Protein 5LXE (pdb70)

Solvent-accessible surface area: 24232 Å² total; per-residue (Å²): 88,112,89,69,18,0,0,8,0,1,2,10,7,2,14,9,79,79,0,1,56,9,0,27,49,0,24,71,37,44,3,45,0,0,1,0,9,8,54,2,25,17,63,16,98,77,50,3,46,7,1,8,0,16,5,2,0,1,0,0,2,26,96,18,93,120,0,32,0,0,0,5,38,1,16,0,4,38,13,26,35,4,0,12,5,0,4,2,0,0,2,2,2,35,6,4,99,85,24,8,0,0,0,0,6,24,13,131,24,119,18,2,70,3,4,20,50,81,68,168,59,14,144,88,167,62,39,8,28,41,0,85,24,0,2,43,1,0,53,80,0,9,111,34,77,102,14,110,22,132,31,133,76,22,68,1,58,24,0,0,9,50,14,28,38,180,64,7,8,53,0,9,1,31,5,64,25,52,72,8,0,76,13,0,0,97,38,0,52,0,0,5,7,39,2,20,116,46,67,106,29,1,52,110,93,1,34,64,6,0,44,83,1,1,124,147,40,140,72,86,50,50,113,0,8,15,0,0,16,0,23,0,2,6,4,58,52,74,102,70,1,58,88,40,0,76,33,8,0,38,99,23,109,127,79,110,106,21,143,35,0,63,83,26,82,34,128,59,2,6,160,143,14,17,49,7,42,66,22,86,105,0,10,57,78,0,113,50,15,31,108,18,31,2,7,0,0,0,0,12,3,2,8,122,84,3,109,78,9,1,77,8,4,74,147,16,0,6,59,92,6,159,67,88,91,108,93,37,4,0,0,12,0,12,2,12,12,2,15,8,78,79,0,0,54,8,0,27,43,0,31,70,38,28,2,43,0,0,2,0,20,9,33,2,3,1,70,143,176,82,27,12,50,6,1,8,0,14,6,2,0,1,0,0,1,25,95,18,93,113,0,36,0,0,0,6,42,1,11,0,4,38,15,29,33,5,0,11,4,0,3,2,0,0,2,2,2,34,6,4,99,87,24,8,0,0,0,0,6,25,23,102,21,112,8,3,61,4,4,19,48,81,68,165,60,14,146,84,172,58,46,15,22,44,0,91,25,0,2,47,1,0,53,80,0,11,126,36,65,159,6,93,29,124,36,136,81,24,85,0,52,25,0,6,14,79,11,28,36,186,56,10,7,54,0,9,1,25,10,62,24,40,69,12,0,75,11,0,0,90,39,0,52,0,0,5,4,55,8,14,95,40,67,129,26,0,53,108,102,0,22,59,4,1,44,96,1,1,133,171,42,143,67,79,53,50,112,0,3,20,0,0,15,0,50,0,2,7,3,59,61,88,142,83,3,88,101,39,10,174,69,45,124,112,178,143,53,15,62,9,40,64,21,85,106,0,10,56,74,0,106,46,17,27,104,21,38,1,10,0,0,0,0,27,3,2,7,123,80,3,109,72,9,1,73,4,4,73,147,15,0,8,73,92,6,149,67,86

Organism: Rhodococcus jostii (strain RHA1) (NCBI:txid101510)

Sequence (628 aa):
MVIKFGYKASAEQFGPRELVELGVLAEAHGMDSATVVSSDHFQPWRHEGGHAPFSLAWMTAVGERTSRLQLGTSVMMTPTFRYNPAVVAQAFATMGCLYPGRIMLGVGTGEALNEIATGFAGEWPEFKERFARLREAVALLMMRELWLGDRVDFEGNYYKTVGASIYDVPEGGIPVYIAAGGPVVARYAGRSGDGFICTSGKGMELYTEKLMPAVAEGAEKADRDVAEIDKMIEIKISYDTDPELALENTRFWAPLSLPIEMERAADALPIEQVAKRWIVASDPDEAVAQIRPYLDAGLNHLVFHAPGHDQKRFLELFQRDLAPRLRGLMVIKFGYKASAEQFGPRELVELGVLAEAHGMDSATVSSDHFQPWRHEGGHAPFSLAWMTAVGERTSRLQLGTSVMMTPTFRYNPAVVAQAFATMGCLYPGRIMLGVGTGEALNEIATGFAGEWPEFKERFARLREAVALMRELWLGDRVDFEGNYYKTVGASIYDVPEGGIPVYIAAGGPVVARYAGRSGDGFICTTSGKGMELYTEKLMPAVAEGAEKADRDVAEIDKMIEIKISYDTDPELALENTRFWAAKRWIVASDPDEAVAQIRPYLDAGLNHLVFHAPGHDQKRFLELFQRDLAPRLRGL

CATH classification: 3.20.20.30

Secondary structure (DSSP, 8-state):
---EEEEEE-TTTS-HHHHHHHHHHHHHTT-SEEEE---SS-S-STT-----HHHHHHHHHHH-SS-EEEES-B--SSSS-HHHHHHHHHHHHHHSTT-EEEEE----HHHHHHTT--SPPPPHHHHHHHHHHHHHHHHHHHH-SSEEEE-SS-EEEEE---S--TT---EEEE-SSHHHHHHHHHH-SEEEEESSS-THIIIIIIHHHHHHHHHHTT--GGGSEEEEEEEEEE-SSHHHHHHTTGGGGGGG--HHHHHHHHHS-HHHHTTTSEEESSHHHHHHHHHHHHHTT--EEEEE--SS-HHHHHHHIIIIIHHHHHT-/---EEEEEE-TTTS-HHHHHHHHHHHHHTT-SEEEE-------GGGTS----HHHHHHHHHHH-SS-EEEES-B--SSSS-HHHHHHHHHHHHHHSTT-EEEEE-S--HHHHHHTT--SSPPPHHHHHHHHHHHHHHHHHHHH-SSB--B-SS-B-SSB---SS-TT---EEEE-SSHHHHHHHHHH-SEEEEES-S-HHIIIIIIHHHHHHHHHHTT--GGGSEEEEEEEEEE-SSHHHHHHHGGGG---S-EEESSHHHHHHHHHHHHHTT--EEEEE---S-HHHHHHHIIIIIHHHHHT-

Radius of gyration: 25.62 Å; Cα contacts (8 Å, |Δi|>4): 1436; chains: 2; bounding box: 74×64×51 Å

B-factor: mean 25.65, std 11.24, range [12.72, 93.86]

Foldseek 3Di:
DAFFEAAEQEQQADEQVVSLVLLLLRVVLPHQAYEYEAFDDFNDDVRTGHPHRLVSQQSNLVNDQGYAYEYPAAACFAPHALQVVLQSQQQSCLSHPPRYAHEHELDDDPRRVVVPDDDDDDDPVVSVVSRVLSVVVSQCQQPHAQDFDDDPGHTDGGDHHPSGDPPGHFYEYEDQWLVVLLVCLQPHQEYEYEAQDDLCSLQPTRVVSSVNSVVVNVHDSVRYAYEYAAQEQEDLPQVSLQVQLLVQQLVQDVVVSVVVSNPDDSCSSCNSYHRDNAQVSSLVVVVSCVVSPRRYYHYYHRHPPSSNVSNCCSPRHVVVNVVD/DAFFEAAEQEQLADEQVVSLVLLLLRVVLPHQEYEYAQFDDRDVLLHRGHPGRLVSQQSNLVNDQGYAYEYLADACQAPHALQVVLQSQQQSCLSHPPRYAHEHELDDPVRRVVNPGDDDDDDPVVSLVRRVLSVVVSQCQQAHFLDARDDPGHGDGRDHDPRGPHNGHFYEYEDQWLVVLLVCLQPGQEYEYEDLDPLCSLQPTRVVSSVNSVVVNVHDSVSYQYEYEAAEQEALPLVNLVVLCVSVCVGRYHRDNAQVVVLVVVVSCVVSPRRYYYYYYRHPPSSVVSVCCSPRHVVVNVVD

Nearest PDB structures (foldseek):
  5lxe-assembly1_B  TM=1.003E+00  e=2.056E-67  Rhodococcus jostii RHA1
  5lxe-assembly1_A  TM=9.934E-01  e=8.199E-60  Rhodococcus jostii RHA1
  3c8n-assembly1_B  TM=9.787E-01  e=1.779E-50  Mycobacterium tuberculosis H37Rv
  3c8n-assembly2_C  TM=9.819E-01  e=6.743E-50  Mycobacterium tuberculosis H37Rv
  3c8n-assembly1_A  TM=9.737E-01  e=7.164E-50  Mycobacterium tuberculosis H37Rv

Structure (mmCIF, N/CA/C/O backbone):
data_5LXE
#
_entry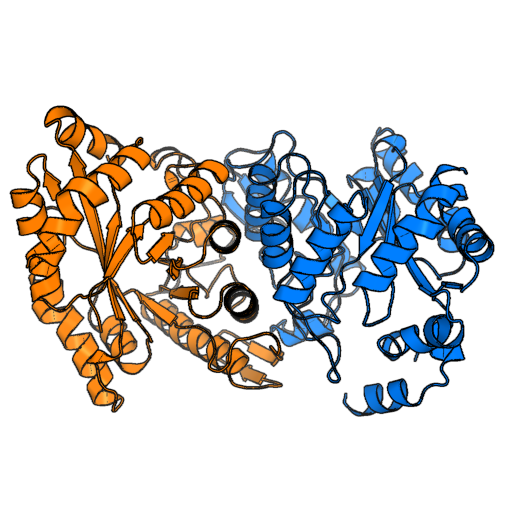.id   5LXE
#
_cell.length_a   81.540
_cell.length_b   88.120
_cell.length_c   88.780
_cell.angle_alpha   90.00
_cell.angle_beta   90.00
_cell.angle_gamma   90.00
#
_symmetry.space_group_name_H-M   'P 21 21 21'
#
loop_
_entity.id
_entity.type
_entity.pdbx_description
1 polymer 'F420-dependent glucose-6-phosphate dehydrogenase 1'
2 non-polymer GLYCEROL
3 non-polymer 'SULFATE ION'
4 water water
#
loop_
_atom_site.group_PDB
_atom_site.id
_atom_site.type_symbol
_atom_site.label_atom_id
_atom_site.label_alt_id
_atom_site.label_comp_id
_atom_site.label_asym_id
_atom_site.label_entity_id
_atom_site.label_seq_id
_atom_site.pdbx_PDB_ins_code
_atom_site.Cartn_x
_atom_site.Cartn_y
_atom_site.Cartn_z
_atom_site.occupancy
_atom_site.B_iso_or_equiv
_atom_site.auth_seq_id
_atom_site.auth_comp_id
_atom_site.auth_asym_id
_atom_site.auth_atom_id
_atom_site.pdbx_PDB_model_num
ATOM 1 N N . MET A 1 1 ? 7.884 -9.830 22.111 1.00 28.35 1 MET A N 1
ATOM 2 C CA . MET A 1 1 ? 6.812 -9.888 23.136 1.00 29.72 1 MET A CA 1
ATOM 3 C C . MET A 1 1 ? 7.222 -10.820 24.304 1.00 29.22 1 MET A C 1
ATOM 4 O O . MET A 1 1 ? 7.946 -11.742 24.078 1.00 29.69 1 MET A O 1
ATOM 9 N N . VAL A 1 2 ? 6.799 -10.481 25.513 1.00 29.07 2 VAL A N 1
ATOM 10 C CA . VAL A 1 2 ? 7.085 -11.186 26.805 1.00 29.39 2 VAL A CA 1
ATOM 11 C C . VAL A 1 2 ? 6.652 -12.670 26.738 1.00 24.87 2 VAL A C 1
ATOM 12 O O . VAL A 1 2 ? 5.652 -12.956 26.121 1.00 22.64 2 VAL A O 1
ATOM 16 N N . ILE A 1 3 ? 7.349 -13.550 27.417 1.00 22.62 3 ILE A N 1
ATOM 17 C CA . ILE A 1 3 ? 6.964 -14.996 27.439 1.00 22.75 3 ILE A CA 1
ATOM 18 C C . ILE A 1 3 ? 5.692 -15.193 28.221 1.00 21.84 3 ILE A C 1
ATOM 19 O O . ILE A 1 3 ? 5.560 -14.738 29.317 1.00 26.14 3 ILE A O 1
ATOM 24 N N . LYS A 1 4 ? 4.770 -16.008 27.688 1.00 19.06 4 LYS A N 1
ATOM 25 C CA . LYS A 1 4 ? 3.525 -16.327 28.365 1.00 19.43 4 LYS A CA 1
ATOM 26 C C . LYS A 1 4 ? 3.223 -17.794 28.166 1.00 18.33 4 LYS A C 1
ATOM 27 O O . LYS A 1 4 ? 3.593 -18.347 27.117 1.00 20.03 4 LYS A O 1
ATOM 33 N N . PHE A 1 5 ? 2.584 -18.407 29.187 1.00 19.03 5 PHE A N 1
ATOM 34 C CA . PHE A 1 5 ? 2.179 -19.800 29.110 1.00 18.76 5 PHE A CA 1
ATOM 35 C C . PHE A 1 5 ? 0.690 -19.870 29.270 1.00 19.30 5 PHE A C 1
ATOM 36 O O . PHE A 1 5 ? 0.175 -19.318 30.245 1.00 23.57 5 PHE A O 1
ATOM 44 N N . GLY A 1 6 ? -0.005 -20.460 28.300 1.00 18.07 6 GLY A N 1
ATOM 45 C CA . GLY A 1 6 ? -1.401 -20.627 28.381 1.00 17.89 6 GLY A CA 1
ATOM 46 C C . GLY A 1 6 ? -1.898 -22.000 28.042 1.00 19.17 6 GLY A C 1
ATOM 47 O O . GLY A 1 6 ? -1.108 -22.957 27.893 1.00 18.10 6 GLY A O 1
ATOM 48 N N . TYR A 1 7 ? -3.199 -22.086 27.875 1.00 18.05 7 TYR A N 1
ATOM 49 C CA . TYR A 1 7 ? -3.942 -23.373 27.863 1.00 16.42 7 TYR A CA 1
ATOM 50 C C . TYR A 1 7 ? -4.834 -23.471 26.642 1.00 18.00 7 TYR A C 1
ATOM 51 O O . TYR A 1 7 ? -5.586 -22.503 26.386 1.00 18.84 7 TYR A O 1
ATOM 60 N N . LYS A 1 8 ? -4.790 -24.534 25.886 1.00 16.19 8 LYS A N 1
ATOM 61 C CA . LYS A 1 8 ? -5.749 -24.727 24.749 1.00 16.59 8 LYS A CA 1
ATOM 62 C C . LYS A 1 8 ? -6.930 -25.542 25.311 1.00 17.89 8 LYS A C 1
ATOM 63 O O . LYS A 1 8 ? -6.769 -26.723 25.788 1.00 20.32 8 LYS A O 1
ATOM 69 N N . ALA A 1 9 ? -8.091 -24.934 25.336 1.00 16.58 9 ALA A N 1
ATOM 70 C CA . ALA A 1 9 ? -9.269 -25.669 25.768 1.00 17.76 9 ALA A CA 1
ATOM 71 C C . ALA A 1 9 ? -9.788 -26.393 24.556 1.00 18.37 9 ALA A C 1
ATOM 72 O O . ALA A 1 9 ? -9.903 -25.805 23.471 1.00 20.59 9 ALA A O 1
ATOM 74 N N . SER A 1 10 ? -10.078 -27.686 24.733 1.00 19.14 10 SER A N 1
ATOM 75 C CA . SER A 1 10 ? -10.484 -28.517 23.616 1.00 19.41 10 SER A CA 1
ATOM 76 C C . SER A 1 10 ? -12.010 -28.593 23.451 1.00 16.27 10 SER A C 1
ATOM 77 O O . SER A 1 10 ? -12.687 -29.499 23.972 1.00 16.48 10 SER A O 1
ATOM 80 N N . ALA A 1 11 ? -12.543 -27.699 22.655 1.00 16.43 11 ALA A N 1
ATOM 81 C CA . ALA A 1 11 ? -13.921 -27.746 22.214 1.00 15.98 11 ALA A CA 1
ATOM 82 C C . ALA A 1 11 ? -14.271 -29.027 21.515 1.00 17.34 11 ALA A C 1
ATOM 83 O O . ALA A 1 11 ? -15.433 -29.444 21.452 1.00 17.66 11 ALA A O 1
ATOM 85 N N . GLU A 1 12 ? -13.253 -29.655 20.942 1.00 17.14 12 GLU A N 1
ATOM 86 C CA . GLU A 1 12 ? -13.418 -30.948 20.271 1.00 18.20 12 GLU A CA 1
ATOM 87 C C . GLU A 1 12 ? -13.818 -32.054 21.190 1.00 18.21 12 GLU A C 1
ATOM 88 O O . GLU A 1 12 ? -14.409 -33.039 20.733 1.00 17.46 12 GLU A O 1
ATOM 94 N N . GLN A 1 13 ? -13.458 -31.949 22.462 1.00 16.89 13 GLN A N 1
ATOM 95 C CA . GLN A 1 13 ? -13.484 -32.994 23.398 1.00 18.07 13 GLN A CA 1
ATOM 96 C C . GLN A 1 13 ? -14.368 -32.886 24.585 1.00 16.74 13 GLN A C 1
ATOM 97 O O . GLN A 1 13 ? -14.586 -33.854 25.326 1.00 18.05 13 GLN A O 1
ATOM 103 N N . PHE A 1 14 ? -14.878 -31.671 24.866 1.00 15.98 14 PHE A N 1
ATOM 104 C CA . PHE A 1 14 ? -15.685 -31.413 26.103 1.00 16.54 14 PHE A CA 1
ATOM 105 C C . PHE A 1 14 ? -16.895 -30.617 25.752 1.00 16.66 14 PHE A C 1
ATOM 106 O O . PHE A 1 14 ? -16.836 -29.781 24.862 1.00 17.75 14 PHE A O 1
ATOM 114 N N . GLY A 1 15 ? -17.981 -30.872 26.451 1.00 17.57 15 GLY A N 1
ATOM 115 C CA . GLY A 1 15 ? -19.216 -30.119 26.325 1.00 16.61 15 GLY A CA 1
ATOM 116 C C . GLY A 1 15 ? -19.099 -28.765 26.992 1.00 18.78 15 GLY A C 1
ATOM 117 O O . GLY A 1 15 ? -18.078 -28.438 27.620 1.00 16.75 15 GLY A O 1
ATOM 118 N N . PRO A 1 16 ? -20.146 -27.929 26.810 1.00 17.55 16 PRO A N 1
ATOM 119 C CA . PRO A 1 16 ? -19.984 -26.530 27.113 1.00 16.79 16 PRO A CA 1
ATOM 120 C C . PRO A 1 16 ? -19.607 -26.228 28.567 1.00 15.94 16 PRO A C 1
ATOM 121 O O . PRO A 1 16 ? -18.645 -25.471 28.821 1.00 15.05 16 PRO A O 1
ATOM 125 N N . ARG A 1 17 ? -20.320 -26.787 29.543 1.00 15.41 17 ARG A N 1
ATOM 126 C CA . ARG A 1 17 ? -20.054 -26.441 30.952 1.00 16.95 17 ARG A CA 1
ATOM 127 C C . ARG A 1 17 ? -18.667 -26.920 31.377 1.00 15.59 17 ARG A C 1
ATOM 128 O O . ARG A 1 17 ? -17.907 -26.167 32.003 1.00 16.22 17 ARG A O 1
ATOM 136 N N . GLU A 1 18 ? -18.315 -28.140 31.008 1.00 16.18 18 GLU A N 1
ATOM 137 C CA . GLU A 1 18 ? -16.993 -28.622 31.381 1.00 17.09 18 GLU A CA 1
ATOM 138 C C . GLU A 1 18 ? -15.896 -27.746 30.757 1.00 16.32 18 GLU A C 1
ATOM 139 O O . GLU A 1 18 ? -14.926 -27.407 31.413 1.00 16.90 18 GLU A O 1
ATOM 145 N N . LEU A 1 19 ? -16.102 -27.343 29.493 1.00 15.94 19 LEU A N 1
ATOM 146 C CA . LEU A 1 19 ? -15.079 -26.546 28.793 1.00 15.79 19 LEU A CA 1
ATOM 147 C C . LEU A 1 19 ? -14.889 -25.204 29.509 1.00 15.00 19 LEU A C 1
ATOM 148 O O . LEU A 1 19 ? -13.779 -24.684 29.653 1.00 14.96 19 LEU A O 1
ATOM 153 N N . VAL A 1 20 ? -16.009 -24.558 29.884 1.00 14.62 20 VAL A N 1
ATOM 154 C CA . VAL A 1 20 ? -15.932 -23.354 30.626 1.00 15.78 20 VAL A CA 1
ATOM 155 C C . VAL A 1 20 ? -15.210 -23.553 31.967 1.00 15.99 20 VAL A C 1
ATOM 156 O O . VAL A 1 20 ? -14.344 -22.746 32.337 1.00 15.43 20 VAL A O 1
ATOM 160 N N . GLU A 1 21 ? -15.608 -24.598 32.695 1.00 15.42 21 GLU A N 1
ATOM 161 C CA . GLU A 1 21 ? -14.900 -24.824 33.975 1.00 16.25 21 GLU A CA 1
ATOM 162 C C . GLU A 1 21 ? -13.413 -25.098 33.819 1.00 16.66 21 GLU A C 1
ATOM 163 O O . GLU A 1 21 ? -12.635 -24.665 34.658 1.00 17.15 21 GLU A O 1
ATOM 169 N N . LEU A 1 22 ? -13.002 -25.701 32.731 1.00 16.25 22 LEU A N 1
ATOM 170 C CA . LEU A 1 22 ? -11.565 -25.858 32.454 1.00 17.04 22 LEU A CA 1
ATOM 171 C C . LEU A 1 22 ? -10.858 -24.545 32.183 1.00 17.19 22 LEU A C 1
ATOM 172 O O . LEU A 1 22 ? -9.731 -24.321 32.635 1.00 17.11 22 LEU A O 1
ATOM 177 N N . GLY A 1 23 ? -11.534 -23.622 31.455 1.00 15.37 23 GLY A N 1
ATOM 178 C CA . GLY A 1 23 ? -10.988 -22.297 31.269 1.00 17.25 23 GLY A CA 1
ATOM 179 C C . GLY A 1 23 ? -10.748 -21.573 32.566 1.00 16.66 23 GLY A C 1
ATOM 180 O O . GLY A 1 23 ? -9.734 -20.958 32.836 1.00 17.46 23 GLY A O 1
ATOM 181 N N . VAL A 1 24 ? -11.713 -21.664 33.455 1.00 16.05 24 VAL A N 1
ATOM 182 C CA . VAL A 1 24 ? -11.608 -21.028 34.760 1.00 17.71 24 VAL A CA 1
ATOM 183 C C . VAL A 1 24 ? -10.470 -21.672 35.587 1.00 18.24 24 VAL A C 1
ATOM 184 O O . VAL A 1 24 ? -9.685 -20.967 36.245 1.00 18.39 24 VAL A O 1
ATOM 188 N N . LEU A 1 25 ? -10.425 -23.000 35.567 1.00 16.89 25 LEU A N 1
ATOM 189 C CA . LEU A 1 25 ? -9.318 -23.727 36.234 1.00 17.63 25 LEU A CA 1
ATOM 190 C C . LEU A 1 25 ? -7.964 -23.345 35.637 1.00 19.62 25 LEU A C 1
ATOM 191 O O . LEU A 1 25 ? -6.966 -23.303 36.406 1.00 19.05 25 LEU A O 1
ATOM 196 N N . ALA A 1 26 ? -7.850 -23.063 34.348 1.00 17.49 26 ALA A N 1
ATOM 197 C CA . ALA A 1 26 ? -6.583 -22.628 33.784 1.00 17.79 26 ALA A CA 1
ATOM 198 C C . ALA A 1 26 ? -6.095 -21.394 34.500 1.00 19.17 26 ALA A C 1
ATOM 199 O O . ALA A 1 26 ? -4.927 -21.313 34.876 1.00 18.02 26 ALA A O 1
ATOM 201 N N . GLU A 1 27 ? -6.963 -20.400 34.732 1.00 15.86 27 GLU A N 1
ATOM 202 C CA . GLU A 1 27 ? -6.531 -19.258 35.480 1.00 17.10 27 GLU A CA 1
ATOM 203 C C . GLU A 1 27 ? -6.156 -19.606 36.928 1.00 18.15 27 GLU A C 1
ATOM 204 O O . GLU A 1 27 ? -5.161 -19.058 37.426 1.00 19.78 27 GLU A O 1
ATOM 210 N N . ALA A 1 28 ? -6.924 -20.483 37.547 1.00 18.16 28 ALA A N 1
ATOM 211 C CA . ALA A 1 28 ? -6.623 -20.858 38.945 1.00 20.14 28 ALA A CA 1
ATOM 212 C C . ALA A 1 28 ? -5.272 -21.504 39.051 1.00 23.08 28 ALA A C 1
ATOM 213 O O . ALA A 1 28 ? -4.636 -21.393 40.114 1.00 24.83 28 ALA A O 1
ATOM 215 N N . HIS A 1 29 ? -4.829 -22.169 37.986 1.00 19.37 29 HIS A N 1
ATOM 216 C CA . HIS A 1 29 ? -3.547 -22.858 37.974 1.00 19.24 29 HIS A CA 1
ATOM 217 C C . HIS A 1 29 ? -2.444 -22.090 37.289 1.00 20.43 29 HIS A C 1
ATOM 218 O O . HIS A 1 29 ? -1.454 -22.666 36.853 1.00 23.51 29 HIS A O 1
ATOM 225 N N . GLY A 1 30 ? -2.616 -20.764 37.162 1.00 18.78 30 GLY A N 1
ATOM 226 C CA . GLY A 1 30 ? -1.572 -19.900 36.736 1.00 21.15 30 GLY A CA 1
ATOM 227 C C . GLY A 1 30 ? -1.334 -19.650 35.286 1.00 19.29 30 GLY A C 1
ATOM 228 O O . GLY A 1 30 ? -0.363 -19.004 34.946 1.00 22.06 30 GLY A O 1
ATOM 229 N N . MET A 1 31 ? -2.206 -20.156 34.409 1.00 18.71 31 MET A N 1
ATOM 230 C CA . MET A 1 31 ? -2.082 -19.873 32.997 1.00 17.79 31 MET A CA 1
ATOM 231 C C . MET A 1 31 ? -2.415 -18.380 32.660 1.00 19.66 31 MET A C 1
ATOM 232 O O . MET A 1 31 ? -3.182 -17.751 33.325 1.00 22.24 31 MET A O 1
ATOM 237 N N . ASP A 1 32 ? -1.663 -17.890 31.681 1.00 19.89 32 ASP A N 1
ATOM 238 C CA . ASP A 1 32 ? -1.783 -16.509 31.218 1.00 20.11 32 ASP A CA 1
ATOM 239 C C . ASP A 1 32 ? -2.873 -16.315 30.157 1.00 19.44 32 ASP A C 1
ATOM 240 O O . ASP A 1 32 ? -3.343 -15.175 30.008 1.00 20.76 32 ASP A O 1
ATOM 245 N N . SER A 1 33 ? -3.304 -17.365 29.483 1.00 17.62 33 SER A N 1
ATOM 246 C CA . SER A 1 33 ? -4.256 -17.309 28.405 1.00 16.76 33 SER A CA 1
ATOM 247 C C . SER A 1 33 ? -4.988 -18.634 28.302 1.00 18.09 33 SER A C 1
ATOM 248 O O . SER A 1 33 ? -4.498 -19.696 28.742 1.00 16.99 33 SER A O 1
ATOM 251 N N . ALA A 1 34 ? -6.076 -18.582 27.587 1.00 16.03 34 ALA A N 1
ATOM 252 C CA . ALA A 1 34 ? -6.768 -19.794 27.199 1.00 15.21 34 ALA A CA 1
ATOM 253 C C . ALA A 1 34 ? -7.407 -19.520 25.847 1.00 17.85 34 ALA A C 1
ATOM 254 O O . ALA A 1 34 ? -8.008 -18.442 25.668 1.00 15.69 34 ALA A O 1
ATOM 256 N N . THR A 1 35 ? -7.304 -20.484 24.925 1.00 15.20 35 THR A N 1
ATOM 257 C CA . THR A 1 35 ? -7.890 -20.347 23.598 1.00 15.65 35 THR A CA 1
ATOM 258 C C . THR A 1 35 ? -8.700 -21.561 23.261 1.00 17.06 35 THR A C 1
ATOM 259 O O . THR A 1 35 ? -8.534 -22.615 23.873 1.00 17.58 35 THR A O 1
ATOM 263 N N A VAL A 1 36 ? -9.582 -21.407 22.285 0.50 15.68 36 VAL A N 1
ATOM 264 N N B VAL A 1 36 ? -9.720 -21.416 22.410 0.50 16.40 36 VAL A N 1
ATOM 265 C CA A VAL A 1 36 ? -10.487 -22.437 21.870 0.50 15.62 36 VAL A CA 1
ATOM 266 C CA B VAL A 1 36 ? -10.432 -22.573 21.847 0.50 17.61 36 VAL A CA 1
ATOM 267 C C A VAL A 1 36 ? -10.603 -22.458 20.344 0.50 15.87 36 VAL A C 1
ATOM 268 C C B VAL A 1 36 ? -10.564 -22.514 20.337 0.50 17.33 36 VAL A C 1
ATOM 269 O O A VAL A 1 36 ? -10.556 -21.408 19.750 0.50 15.24 36 VAL A O 1
ATOM 270 O O B VAL A 1 36 ? -10.558 -21.435 19.780 0.50 16.42 36 VAL A O 1
ATOM 277 N N A SER A 1 37 ? -10.702 -23.629 19.721 0.50 15.77 37 SER A N 1
ATOM 278 N N B SER A 1 37 ? -10.689 -23.672 19.695 0.50 16.37 37 SER A N 1
ATOM 279 C CA A SER A 1 37 ? -10.959 -23.694 18.296 0.50 18.21 37 SER A CA 1
ATOM 280 C CA B SER A 1 37 ? -11.043 -23.708 18.296 0.50 18.47 37 SER A CA 1
ATOM 281 C C A SER A 1 37 ? -12.472 -23.512 18.056 0.50 17.50 37 SER A C 1
ATOM 282 C C B SER A 1 37 ? -12.517 -23.313 18.127 0.50 17.98 37 SER A C 1
ATOM 283 O O A SER A 1 37 ? -13.287 -23.890 18.884 0.50 17.55 37 SER A O 1
ATOM 284 O O B SER A 1 37 ? -13.339 -23.266 19.062 0.50 16.86 37 SER A O 1
ATOM 289 N N . ASP A 1 38 ? -12.876 -22.931 16.920 1.00 18.84 38 ASP A N 1
ATOM 290 C CA . ASP A 1 38 ? -14.244 -22.598 16.583 1.00 17.40 38 ASP A CA 1
ATOM 291 C C . ASP A 1 38 ? -14.657 -23.515 15.485 1.00 23.83 38 ASP A C 1
ATOM 292 O O . ASP A 1 38 ? -14.203 -23.351 14.330 1.00 33.19 38 ASP A O 1
ATOM 297 N N . HIS A 1 39 ? -15.363 -24.567 15.828 1.00 20.95 39 HIS A N 1
ATOM 298 C CA . HIS A 1 39 ? -15.899 -25.475 14.850 1.00 22.09 39 HIS A CA 1
ATOM 299 C C . HIS A 1 39 ? -17.396 -25.486 15.036 1.00 18.88 39 HIS A C 1
ATOM 300 O O . HIS A 1 39 ? -17.935 -25.143 16.119 1.00 19.91 39 HIS A O 1
ATOM 307 N N . PHE A 1 40 ? -18.092 -25.883 13.959 1.00 18.34 40 PHE A N 1
ATOM 308 C CA . PHE A 1 40 ? -19.487 -26.142 14.027 1.00 17.50 40 PHE A CA 1
ATOM 309 C C . PHE A 1 40 ? -19.746 -27.641 14.327 1.00 18.10 40 PHE A C 1
ATOM 310 O O . PHE A 1 40 ? -20.461 -27.997 15.284 1.00 17.88 40 PHE A O 1
ATOM 318 N N . GLN A 1 41 ? -19.128 -28.497 13.522 1.00 19.67 41 GLN A N 1
ATOM 319 C CA . GLN A 1 41 ? -19.386 -29.971 13.567 1.00 19.10 41 GLN A CA 1
ATOM 320 C C . GLN A 1 41 ? -18.682 -30.529 14.766 1.00 18.92 41 GLN A C 1
ATOM 321 O O . GLN A 1 41 ? -17.536 -30.162 15.056 1.00 20.35 41 GLN A O 1
ATOM 327 N N . PRO A 1 42 ? -19.336 -31.412 15.512 1.00 18.81 42 PRO A N 1
ATOM 328 C CA . PRO A 1 42 ? -18.615 -32.167 16.522 1.00 19.20 42 PRO A CA 1
ATOM 329 C C . PRO A 1 42 ? -17.373 -32.798 15.883 1.00 21.01 42 PRO A C 1
ATOM 330 O O . PRO A 1 42 ? -17.395 -33.289 14.738 1.00 21.07 42 PRO A O 1
ATOM 334 N N . TRP A 1 43 ? -16.256 -32.751 16.605 1.00 19.05 43 TRP A N 1
ATOM 335 C CA . TRP A 1 43 ? -14.976 -33.017 15.946 1.00 20.17 43 TRP A CA 1
ATOM 336 C C . TRP A 1 43 ? -14.906 -34.480 15.446 1.00 20.71 43 TRP A C 1
ATOM 337 O O . TRP A 1 43 ? -14.245 -34.764 14.441 1.00 24.73 43 TRP A O 1
ATOM 348 N N . ARG A 1 44 ? -15.531 -35.348 16.219 1.00 23.23 44 ARG A N 1
ATOM 349 C CA . ARG A 1 44 ? -15.600 -36.777 15.841 1.00 22.53 44 ARG A CA 1
ATOM 350 C C . ARG A 1 44 ? -16.841 -37.303 16.420 1.00 22.56 44 ARG A C 1
ATOM 351 O O . ARG A 1 44 ? -17.505 -36.658 17.285 1.00 24.02 44 ARG A O 1
ATOM 359 N N . HIS A 1 45 ? -17.246 -38.486 15.973 1.00 24.60 45 HIS A N 1
ATOM 360 C CA . HIS A 1 45 ? -18.471 -39.080 16.529 1.00 25.55 45 HIS A CA 1
ATOM 361 C C . HIS A 1 45 ? -18.338 -39.603 17.936 1.00 28.50 45 HIS A C 1
ATOM 362 O O . HIS A 1 45 ? -19.199 -39.309 18.796 1.00 28.64 45 HIS A O 1
ATOM 369 N N . GLU A 1 46 ? -17.284 -40.353 18.204 1.00 23.26 46 GLU A N 1
ATOM 370 C CA . GLU A 1 46 ? -17.099 -40.960 19.489 1.00 25.03 46 GLU A CA 1
ATOM 371 C C . GLU A 1 46 ? -16.529 -39.972 20.501 1.00 24.13 46 GLU A C 1
ATOM 372 O O . GLU A 1 46 ? -15.358 -39.683 20.472 1.00 25.65 46 GLU A O 1
ATOM 378 N N . GLY A 1 47 ? -17.392 -39.431 21.339 1.00 24.90 47 GLY A N 1
ATOM 379 C CA . GLY A 1 47 ? -16.952 -38.518 22.416 1.00 25.42 47 GLY A CA 1
ATOM 380 C C . GLY A 1 47 ? -16.659 -37.099 21.903 1.00 21.38 47 GLY A C 1
ATOM 381 O O . GLY A 1 47 ? -16.038 -36.345 22.606 1.00 21.23 47 GLY A O 1
ATOM 382 N N . GLY A 1 48 ? -17.123 -36.765 20.706 1.00 21.05 48 GLY A N 1
ATOM 383 C CA . GLY A 1 48 ? -16.872 -35.471 20.097 1.00 22.26 48 GLY A CA 1
ATOM 384 C C . GLY A 1 48 ? -17.845 -34.391 20.555 1.00 20.73 48 GLY A C 1
ATOM 385 O O . GLY A 1 48 ? -18.941 -34.680 20.963 1.00 20.26 48 GLY A O 1
ATOM 386 N N . HIS A 1 49 ? -17.348 -33.170 20.493 1.00 17.13 49 HIS A N 1
ATOM 387 C CA . HIS A 1 49 ? -18.141 -32.001 20.937 1.00 17.39 49 HIS A CA 1
ATOM 388 C C . HIS A 1 49 ? -17.784 -30.837 20.001 1.00 17.84 49 HIS A C 1
ATOM 389 O O . HIS A 1 49 ? -16.865 -30.882 19.169 1.00 18.51 49 HIS A O 1
ATOM 396 N N . ALA A 1 50 ? -18.552 -29.757 20.212 1.00 18.22 50 ALA A N 1
ATOM 397 C CA . ALA A 1 50 ? -18.320 -28.466 19.526 1.00 18.04 50 ALA A CA 1
ATOM 398 C C . ALA A 1 50 ? -19.097 -27.327 20.214 1.00 16.86 50 ALA A C 1
ATOM 399 O O . ALA A 1 50 ? -20.026 -26.723 19.626 1.00 17.30 50 ALA A O 1
ATOM 401 N N . PRO A 1 51 ? -18.771 -26.978 21.453 1.00 15.67 51 PRO A N 1
ATOM 402 C CA . PRO A 1 51 ? -19.461 -25.832 22.059 1.00 16.55 51 PRO A CA 1
ATOM 403 C C . PRO A 1 51 ? -19.111 -24.565 21.293 1.00 15.42 51 PRO A C 1
ATOM 404 O O . PRO A 1 51 ? -18.003 -24.376 20.804 1.00 17.70 51 PRO A O 1
ATOM 408 N N . PHE A 1 52 ? -20.075 -23.674 21.258 1.00 14.44 52 PHE A N 1
ATOM 409 C CA . PHE A 1 52 ? -19.927 -22.435 20.526 1.00 15.06 52 PHE A CA 1
ATOM 410 C C . PHE A 1 52 ? -18.846 -21.547 21.146 1.00 15.15 52 PHE A C 1
ATOM 411 O O . PHE A 1 52 ? -18.941 -21.189 22.335 1.00 15.59 52 PHE A O 1
ATOM 419 N N . SER A 1 53 ? -17.839 -21.220 20.365 1.00 14.94 53 SER A N 1
ATOM 420 C CA . SER A 1 53 ? -16.626 -20.567 20.893 1.00 16.24 53 SER A CA 1
ATOM 421 C C . SER A 1 53 ? -16.881 -19.283 21.605 1.00 15.55 53 SER A C 1
ATOM 422 O O . SER A 1 53 ? -16.283 -19.020 22.659 1.00 15.24 53 SER A O 1
ATOM 425 N N . LEU A 1 54 ? -17.731 -18.458 21.093 1.00 15.06 54 LEU A N 1
ATOM 426 C CA . LEU A 1 54 ? -17.951 -17.113 21.656 1.00 16.48 54 LEU A CA 1
ATOM 427 C C . LEU A 1 54 ? -18.660 -17.205 22.993 1.00 15.84 54 LEU A C 1
ATOM 428 O O . LEU A 1 54 ? -18.409 -16.389 23.927 1.00 15.52 54 LEU A O 1
ATOM 433 N N . ALA A 1 55 ? -19.551 -18.176 23.191 1.00 13.53 55 ALA A N 1
ATOM 434 C CA . ALA A 1 55 ? -20.186 -18.404 24.511 1.00 14.66 55 ALA A CA 1
ATOM 435 C C . ALA A 1 55 ? -19.126 -18.882 25.501 1.00 13.82 55 ALA A C 1
ATOM 436 O O . ALA A 1 55 ? -19.066 -18.439 26.638 1.00 14.98 55 ALA A O 1
ATOM 438 N N . TRP A 1 56 ? -18.235 -19.770 25.084 1.00 13.53 56 TRP A N 1
ATOM 439 C CA . TRP A 1 56 ? -17.149 -20.163 25.982 1.00 13.51 56 TRP A CA 1
ATOM 440 C C . TRP A 1 56 ? -16.312 -18.969 26.386 1.00 14.45 56 TRP A C 1
ATOM 441 O O . TRP A 1 56 ? -16.022 -18.743 27.579 1.00 14.73 56 TRP A O 1
ATOM 452 N N . MET A 1 57 ? -15.905 -18.145 25.418 1.00 14.16 57 MET A N 1
ATOM 453 C CA . MET A 1 57 ? -15.029 -17.024 25.732 1.00 13.91 57 MET A CA 1
ATOM 454 C C . MET A 1 57 ? -15.738 -16.085 26.735 1.00 14.26 57 MET A C 1
ATOM 455 O O . MET A 1 57 ? -15.096 -15.589 27.703 1.00 14.96 57 MET A O 1
ATOM 460 N N . THR A 1 58 ? -17.009 -15.773 26.487 1.00 13.54 58 THR A N 1
ATOM 461 C CA . THR A 1 58 ? -17.718 -14.831 27.338 1.00 13.40 58 THR A CA 1
ATOM 462 C C . THR A 1 58 ? -17.906 -15.419 28.735 1.00 13.43 58 THR A C 1
ATOM 463 O O . THR A 1 58 ? -17.677 -14.712 29.748 1.00 14.36 58 THR A O 1
ATOM 467 N N . ALA A 1 59 ? -18.321 -16.671 28.837 1.00 13.15 59 ALA A N 1
ATOM 468 C CA . ALA A 1 59 ? -18.605 -17.253 30.149 1.00 13.86 59 ALA A CA 1
ATOM 469 C C . ALA A 1 59 ? -17.293 -17.322 30.923 1.00 14.49 59 ALA A C 1
ATOM 470 O O . ALA A 1 59 ? -17.237 -16.983 32.128 1.00 15.35 59 ALA A O 1
ATOM 472 N N . VAL A 1 60 ? -16.206 -17.763 30.273 1.00 14.53 60 VAL A N 1
ATOM 473 C CA . VAL A 1 60 ? -14.908 -17.737 31.019 1.00 13.46 60 VAL A CA 1
ATOM 474 C C . VAL A 1 60 ? -14.492 -16.328 31.405 1.00 14.63 60 VAL A C 1
ATOM 475 O O . VAL A 1 60 ? -14.030 -16.079 32.528 1.00 15.67 60 VAL A O 1
ATOM 479 N N . GLY A 1 61 ? -14.640 -15.374 30.498 1.00 14.25 61 GLY A N 1
ATOM 480 C CA . GLY A 1 61 ? -14.337 -13.991 30.808 1.00 14.03 61 GLY A CA 1
ATOM 481 C C . GLY A 1 61 ? -15.036 -13.470 32.046 1.00 15.24 61 GLY A C 1
ATOM 482 O O . GLY A 1 61 ? -14.417 -12.838 32.896 1.00 15.23 61 GLY A O 1
ATOM 483 N N . GLU A 1 62 ? -16.301 -13.785 32.157 1.00 15.63 62 GLU A N 1
ATOM 484 C CA . GLU A 1 62 ? -17.123 -13.288 33.274 1.00 16.16 62 GLU A CA 1
ATOM 485 C C . GLU A 1 62 ? -16.721 -13.909 34.576 1.00 17.18 62 GLU A C 1
ATOM 486 O O . GLU A 1 62 ? -16.987 -13.343 35.622 1.00 20.24 62 GLU A O 1
ATOM 492 N N . ARG A 1 63 ? -16.073 -15.073 34.528 1.00 15.81 63 ARG A N 1
ATOM 493 C CA . ARG A 1 63 ? -15.614 -15.852 35.711 1.00 16.49 63 ARG A CA 1
ATOM 494 C C . ARG A 1 63 ? -14.170 -15.583 36.115 1.00 17.08 63 ARG A C 1
ATOM 495 O O . ARG A 1 63 ? -13.689 -16.129 37.108 1.00 19.78 63 ARG A O 1
ATOM 503 N N . THR A 1 64 ? -13.441 -14.828 35.317 1.00 15.89 64 THR A N 1
ATOM 504 C CA . THR A 1 64 ? -12.000 -14.639 35.460 1.00 16.06 64 THR A CA 1
ATOM 505 C C . THR A 1 64 ? -11.630 -13.197 35.547 1.00 17.70 64 THR A C 1
ATOM 506 O O . THR A 1 64 ? -12.462 -12.301 35.335 1.00 17.81 64 THR A O 1
ATOM 510 N N . SER A 1 65 ? -10.362 -12.903 35.740 1.00 18.91 65 SER A N 1
ATOM 511 C CA . SER A 1 65 ? -9.902 -11.510 35.820 1.00 20.25 65 SER A CA 1
ATOM 512 C C . SER A 1 65 ? -8.610 -11.175 35.130 1.00 19.48 65 SER A C 1
ATOM 513 O O . SER A 1 65 ? -8.342 -10.015 34.918 1.00 21.97 65 SER A O 1
ATOM 516 N N . ARG A 1 66 ? -7.829 -12.177 34.801 1.00 20.49 66 ARG A N 1
ATOM 517 C CA . ARG A 1 66 ? -6.499 -12.027 34.253 1.00 20.82 66 ARG A CA 1
ATOM 518 C C . ARG A 1 66 ? -6.273 -12.693 32.887 1.00 18.08 66 ARG A C 1
ATOM 519 O O . ARG A 1 66 ? -5.571 -12.134 32.044 1.00 20.36 66 ARG A O 1
ATOM 527 N N . LEU A 1 67 ? -6.844 -13.890 32.700 1.00 19.03 67 LEU A N 1
ATOM 528 C CA . LEU A 1 67 ? -6.648 -14.692 31.542 1.00 21.32 67 LEU A CA 1
ATOM 529 C C . LEU A 1 67 ? -6.953 -13.947 30.222 1.00 17.79 67 LEU A C 1
ATOM 530 O O . LEU A 1 67 ? -8.004 -13.351 30.121 1.00 19.14 67 LEU A O 1
ATOM 535 N N . GLN A 1 68 ? -6.029 -13.970 29.283 1.00 16.89 68 GLN A N 1
ATOM 536 C CA . GLN A 1 68 ? -6.275 -13.555 27.897 1.00 17.76 68 GLN A CA 1
ATOM 537 C C . GLN A 1 68 ? -7.106 -14.669 27.265 1.00 16.37 68 GLN A C 1
ATOM 538 O O . GLN A 1 68 ? -6.757 -15.842 27.352 1.00 18.02 68 GLN A O 1
ATOM 544 N N . LEU A 1 69 ? -8.165 -14.322 26.535 1.00 15.58 69 LEU A N 1
ATOM 545 C CA . LEU A 1 69 ? -9.002 -15.298 25.900 1.00 15.10 69 LEU A CA 1
ATOM 546 C C . LEU A 1 69 ? -9.106 -15.021 24.449 1.00 16.53 69 LEU A C 1
ATOM 547 O O . LEU A 1 69 ? -9.200 -13.873 24.014 1.00 16.91 69 LEU A O 1
ATOM 552 N N . GLY A 1 70 ? -9.208 -16.089 23.650 1.00 16.03 70 GLY A N 1
ATOM 553 C CA . GLY A 1 70 ? -9.335 -15.923 22.208 1.00 16.69 70 GLY A CA 1
ATOM 554 C C . GLY A 1 70 ? -9.680 -17.175 21.479 1.00 16.32 70 GLY A C 1
ATOM 555 O O . GLY A 1 70 ? -9.804 -18.234 22.077 1.00 16.11 70 GLY A O 1
ATOM 556 N N . THR A 1 71 ? -9.894 -17.061 20.168 1.00 14.39 71 THR A N 1
ATOM 557 C CA . THR A 1 71 ? -10.034 -18.179 19.283 1.00 15.17 71 THR A CA 1
ATOM 558 C C . THR A 1 71 ? -8.741 -18.617 18.697 1.00 16.04 71 THR A C 1
ATOM 559 O O . THR A 1 71 ? -7.862 -17.790 18.424 1.00 15.72 71 THR A O 1
ATOM 563 N N . SER A 1 72 ? -8.583 -19.929 18.539 1.00 15.74 72 SER A N 1
ATOM 564 C CA . SER A 1 72 ? -7.423 -20.479 17.882 1.00 16.98 72 SER A CA 1
ATOM 565 C C . SER A 1 72 ? -7.848 -21.664 17.055 1.00 17.17 72 SER A C 1
ATOM 566 O O . SER A 1 72 ? -7.681 -22.789 17.529 1.00 18.54 72 SER A O 1
ATOM 569 N N . VAL A 1 73 ? -8.502 -21.463 15.915 1.00 16.37 73 VAL A N 1
ATOM 570 C CA . VAL A 1 73 ? -8.892 -20.185 15.323 1.00 16.84 73 VAL A CA 1
ATOM 571 C C . VAL A 1 73 ? -10.312 -20.268 14.856 1.00 17.82 73 VAL A C 1
ATOM 572 O O . VAL A 1 73 ? -10.941 -21.349 14.960 1.00 19.65 73 VAL A O 1
ATOM 576 N N A MET A 1 74 ? -10.895 -19.163 14.424 0.50 16.22 74 MET A N 1
ATOM 577 N N B MET A 1 74 ? -10.874 -19.162 14.403 0.50 15.64 74 MET A N 1
ATOM 578 C CA A MET A 1 74 ? -12.170 -19.170 13.747 0.50 17.64 74 MET A CA 1
ATOM 579 C CA B MET A 1 74 ? -12.170 -19.100 13.782 0.50 16.40 74 MET A CA 1
ATOM 580 C C A MET A 1 74 ? -12.012 -18.622 12.326 0.50 17.14 74 MET A C 1
ATOM 581 C C B MET A 1 74 ? -11.948 -18.700 12.320 0.50 16.29 74 MET A C 1
ATOM 582 O O A MET A 1 74 ? -11.155 -17.796 12.019 0.50 17.76 74 MET A O 1
ATOM 583 O O B MET A 1 74 ? -10.938 -18.074 11.985 0.50 16.70 74 MET A O 1
ATOM 592 N N . THR A 1 75 ? -12.872 -19.111 11.472 1.00 18.38 75 THR A N 1
ATOM 593 C CA . THR A 1 75 ? -12.896 -18.707 10.078 1.00 18.47 75 THR A CA 1
ATOM 594 C C . THR A 1 75 ? -14.020 -17.709 9.919 1.00 18.53 75 THR A C 1
ATOM 595 O O . THR A 1 75 ? -15.184 -18.063 10.023 1.00 19.44 75 THR A O 1
ATOM 599 N N . PRO A 1 76 ? -13.727 -16.410 9.702 1.00 17.88 76 PRO A N 1
ATOM 600 C CA . PRO A 1 76 ? -14.707 -15.381 9.710 1.00 17.99 76 PRO A CA 1
ATOM 601 C C . PRO A 1 76 ? -15.321 -15.080 8.346 1.00 18.94 76 PRO A C 1
ATOM 602 O O . PRO A 1 76 ? -15.921 -14.022 8.174 1.00 22.01 76 PRO A O 1
ATOM 606 N N . THR A 1 77 ? -15.195 -16.030 7.410 1.00 18.13 77 THR A N 1
ATOM 607 C CA . THR A 1 77 ? -15.358 -15.688 5.956 1.00 17.56 77 THR A CA 1
ATOM 608 C C . THR A 1 77 ? -16.509 -16.405 5.260 1.00 18.27 77 THR A C 1
ATOM 609 O O . THR A 1 77 ? -16.928 -15.917 4.169 1.00 20.52 77 THR A O 1
ATOM 613 N N . PHE A 1 78 ? -17.042 -17.441 5.853 1.00 17.68 78 PHE A N 1
ATOM 614 C CA . PHE A 1 78 ? -18.081 -18.236 5.111 1.00 18.94 78 PHE A CA 1
ATOM 615 C C . PHE A 1 78 ? -19.416 -18.339 5.867 1.00 19.85 78 PHE A C 1
ATOM 616 O O . PHE A 1 78 ? -20.431 -17.816 5.413 1.00 28.67 78 PHE A O 1
ATOM 624 N N . ARG A 1 79 ? -19.442 -18.953 7.006 1.00 19.07 79 ARG A N 1
ATOM 625 C CA . ARG A 1 79 ? -20.676 -19.016 7.733 1.00 16.24 79 ARG A CA 1
ATOM 626 C C . ARG A 1 79 ? -20.920 -17.887 8.721 1.00 17.91 79 ARG A C 1
ATOM 627 O O . ARG A 1 79 ? -21.904 -17.964 9.444 1.00 20.92 79 ARG A O 1
ATOM 635 N N . TYR A 1 80 ? -19.951 -16.972 8.853 1.00 17.44 80 TYR A N 1
ATOM 636 C CA . TYR A 1 80 ? -20.136 -15.795 9.649 1.00 17.99 80 TYR A CA 1
ATOM 637 C C . TYR A 1 80 ? -20.109 -14.598 8.764 1.00 19.52 80 TYR A C 1
ATOM 638 O O . TYR A 1 80 ? -19.380 -14.580 7.744 1.00 21.99 80 TYR A O 1
ATOM 647 N N . ASN A 1 81 ? -20.873 -13.589 9.080 1.00 17.52 81 ASN A N 1
ATOM 648 C CA . ASN A 1 81 ? -20.768 -12.280 8.503 1.00 17.97 81 ASN A CA 1
ATOM 649 C C . ASN A 1 81 ? -19.669 -11.491 9.247 1.00 17.75 81 ASN A C 1
ATOM 650 O O . ASN A 1 81 ? -19.763 -11.288 10.443 1.00 17.73 81 ASN A O 1
ATOM 655 N N . PRO A 1 82 ? -18.626 -11.062 8.542 1.00 16.83 82 PRO A N 1
ATOM 656 C CA . PRO A 1 82 ? -17.520 -10.420 9.242 1.00 14.80 82 PRO A CA 1
ATOM 657 C C . PRO A 1 82 ? -17.905 -9.201 10.028 1.00 15.30 82 PRO A C 1
ATOM 658 O O . PRO A 1 82 ? -17.238 -8.902 11.018 1.00 14.77 82 PRO A O 1
ATOM 662 N N . ALA A 1 83 ? -18.924 -8.432 9.608 1.00 15.23 83 ALA A N 1
ATOM 663 C CA . ALA A 1 83 ? -19.318 -7.279 10.397 1.00 15.76 83 ALA A CA 1
ATOM 664 C C . ALA A 1 83 ? -19.870 -7.744 11.754 1.00 15.13 83 ALA A C 1
ATOM 665 O O . ALA A 1 83 ? -19.643 -7.044 12.759 1.00 15.84 83 ALA A O 1
ATOM 667 N N . VAL A 1 84 ? -20.635 -8.837 11.784 1.00 14.98 84 VAL A N 1
ATOM 668 C CA . VAL A 1 84 ? -21.157 -9.380 13.026 1.00 15.36 84 VAL A CA 1
ATOM 669 C C . VAL A 1 84 ? -20.037 -9.967 13.913 1.00 14.15 84 VAL A C 1
ATOM 670 O O . VAL A 1 84 ? -20.026 -9.790 15.130 1.00 15.72 84 VAL A O 1
ATOM 674 N N . VAL A 1 85 ? -19.063 -10.608 13.300 1.00 13.71 85 VAL A N 1
ATOM 675 C CA . VAL A 1 85 ? -17.895 -11.013 14.025 1.00 13.24 85 VAL A CA 1
ATOM 676 C C . VAL A 1 85 ? -17.243 -9.818 14.718 1.00 14.48 85 VAL A C 1
ATOM 677 O O . VAL A 1 85 ? -16.840 -9.871 15.895 1.00 14.66 85 VAL A O 1
ATOM 681 N N . ALA A 1 86 ? -17.046 -8.748 13.969 1.00 14.79 86 ALA A N 1
ATOM 682 C CA . ALA A 1 86 ? -16.450 -7.529 14.541 1.00 13.82 86 ALA A CA 1
ATOM 683 C C . ALA A 1 86 ? -17.271 -7.028 15.728 1.00 14.27 86 ALA A C 1
ATOM 684 O O . ALA A 1 86 ? -16.654 -6.651 16.740 1.00 15.08 86 ALA A O 1
ATOM 686 N N . GLN A 1 87 ? -18.591 -7.019 15.623 1.00 13.08 87 GLN A N 1
ATOM 687 C CA . GLN A 1 87 ? -19.475 -6.588 16.702 1.00 13.90 87 GLN A CA 1
ATOM 688 C C . GLN A 1 87 ? -19.238 -7.506 17.944 1.00 14.79 87 GLN A C 1
ATOM 689 O O . GLN A 1 87 ? -19.103 -7.025 19.094 1.00 14.47 87 GLN A O 1
ATOM 695 N N . ALA A 1 88 ? -19.287 -8.826 17.710 1.00 13.70 88 ALA A N 1
ATOM 696 C CA . ALA A 1 88 ? -19.179 -9.763 18.784 1.00 13.33 88 ALA A CA 1
ATOM 697 C C . ALA A 1 88 ? -17.881 -9.581 19.531 1.00 14.35 88 ALA A C 1
ATOM 698 O O . ALA A 1 88 ? -17.843 -9.572 20.785 1.00 14.30 88 ALA A O 1
ATOM 700 N N . PHE A 1 89 ? -16.761 -9.492 18.817 1.00 14.38 89 PHE A N 1
ATOM 701 C CA . PHE A 1 89 ? -15.458 -9.347 19.466 1.00 13.20 89 PHE A CA 1
ATOM 702 C C . PHE A 1 89 ? -15.291 -7.980 20.108 1.00 14.43 89 PHE A C 1
ATOM 703 O O . PHE A 1 89 ? -14.655 -7.894 21.198 1.00 14.37 89 PHE A O 1
ATOM 711 N N . ALA A 1 90 ? -15.812 -6.927 19.507 1.00 14.00 90 ALA A N 1
ATOM 712 C CA . ALA A 1 90 ? -15.724 -5.602 20.134 1.00 13.50 90 ALA A CA 1
ATOM 713 C C . ALA A 1 90 ? -16.500 -5.620 21.473 1.00 13.45 90 ALA A C 1
ATOM 714 O O . ALA A 1 90 ? -16.002 -5.116 22.469 1.00 14.72 90 ALA A O 1
ATOM 716 N N . THR A 1 91 ? -17.679 -6.204 21.510 1.00 13.22 91 THR A N 1
ATOM 717 C CA . THR A 1 91 ? -18.456 -6.334 22.750 1.00 14.02 91 THR A CA 1
ATOM 718 C C . THR A 1 91 ? -17.695 -7.102 23.782 1.00 13.86 91 THR A C 1
ATOM 719 O O . THR A 1 91 ? -17.597 -6.639 24.921 1.00 13.35 91 THR A O 1
ATOM 723 N N . MET A 1 92 ? -17.135 -8.242 23.386 1.00 13.47 92 MET A N 1
ATOM 724 C CA . MET A 1 92 ? -16.372 -9.004 24.368 1.00 13.44 92 MET A CA 1
ATOM 725 C C . MET A 1 92 ? -15.170 -8.186 24.877 1.00 14.12 92 MET A C 1
ATOM 726 O O . MET A 1 92 ? -14.874 -8.253 26.081 1.00 16.00 92 MET A O 1
ATOM 731 N N . GLY A 1 93 ? -14.525 -7.464 23.978 1.00 13.50 93 GLY A N 1
ATOM 732 C CA . GLY A 1 93 ? -13.407 -6.658 24.401 1.00 14.27 93 GLY A CA 1
ATOM 733 C C . GLY A 1 93 ? -13.810 -5.566 25.391 1.00 16.20 93 GLY A C 1
ATOM 734 O O . GLY A 1 93 ? -12.977 -5.191 26.285 1.00 18.03 93 GLY A O 1
ATOM 735 N N . CYS A 1 94 ? -14.994 -5.004 25.233 1.00 14.03 94 CYS A N 1
ATOM 736 C CA . CYS A 1 94 ? -15.482 -4.047 26.249 1.00 16.23 94 CYS A CA 1
ATOM 737 C C . CYS A 1 94 ? -15.749 -4.749 27.596 1.00 16.36 94 CYS A C 1
ATOM 738 O O . CYS A 1 94 ? -15.489 -4.157 28.687 1.00 16.99 94 CYS A O 1
ATOM 741 N N . LEU A 1 95 ? -16.316 -5.962 27.571 1.00 14.65 95 LEU A N 1
ATOM 742 C CA . LEU A 1 95 ? -16.646 -6.727 28.765 1.00 13.96 95 LEU A CA 1
ATOM 743 C C . LEU A 1 95 ? -15.416 -7.130 29.516 1.00 15.05 95 LEU A C 1
ATOM 744 O O . LEU A 1 95 ? -15.407 -7.156 30.742 1.00 16.46 95 LEU A O 1
ATOM 749 N N . TYR A 1 96 ? -14.340 -7.455 28.758 1.00 14.34 96 TYR A N 1
ATOM 750 C CA . TYR A 1 96 ? -13.108 -8.071 29.362 1.00 14.59 96 TYR A CA 1
ATOM 751 C C . TYR A 1 96 ? -11.945 -7.213 28.827 1.00 14.69 96 TYR A C 1
ATOM 752 O O . TYR A 1 96 ? -11.149 -7.683 28.018 1.00 14.86 96 TYR A O 1
ATOM 761 N N . PRO A 1 97 ? -11.767 -6.002 29.338 1.00 15.65 97 PRO A N 1
ATOM 762 C CA . PRO A 1 97 ? -10.746 -5.137 28.774 1.00 16.57 97 PRO A CA 1
ATOM 763 C C . PRO A 1 97 ? -9.354 -5.659 28.844 1.00 16.84 97 PRO A C 1
ATOM 764 O O . PRO A 1 97 ? -8.883 -6.123 29.882 1.00 18.35 97 PRO A O 1
ATOM 768 N N . GLY A 1 98 ? -8.690 -5.588 27.688 1.00 17.38 98 GLY A N 1
ATOM 769 C CA . GLY A 1 98 ? -7.327 -6.042 27.584 1.00 20.17 98 GLY A CA 1
ATOM 770 C C . GLY A 1 98 ? -7.144 -7.519 27.557 1.00 18.84 98 GLY A C 1
ATOM 771 O O . GLY A 1 98 ? -5.972 -8.019 27.600 1.00 22.23 98 GLY A O 1
ATOM 772 N N . ARG A 1 99 ? -8.223 -8.325 27.459 1.00 16.51 99 ARG A N 1
ATOM 773 C CA . ARG A 1 99 ? -8.171 -9.752 27.580 1.00 16.76 99 ARG A CA 1
ATOM 774 C C . ARG A 1 99 ? -8.742 -10.539 26.413 1.00 18.67 99 ARG A C 1
ATOM 775 O O . ARG A 1 99 ? -9.063 -11.719 26.600 1.00 20.02 99 ARG A O 1
ATOM 783 N N . ILE A 1 100 ? -9.048 -9.899 25.305 1.00 15.79 100 ILE A N 1
ATOM 784 C CA . ILE A 1 100 ? -9.755 -10.574 24.191 1.00 14.82 100 ILE A CA 1
ATOM 785 C C . ILE A 1 100 ? -8.901 -10.412 22.951 1.00 14.91 100 ILE A C 1
ATOM 786 O O . ILE A 1 100 ? -8.426 -9.344 22.628 1.00 16.34 100 ILE A O 1
ATOM 791 N N . MET A 1 101 ? -8.766 -11.517 22.245 1.00 14.72 101 MET A N 1
ATOM 792 C CA . MET A 1 101 ? -8.222 -11.516 20.869 1.00 14.81 101 MET A CA 1
ATOM 793 C C . MET A 1 101 ? -9.074 -12.330 19.942 1.00 15.20 101 MET A C 1
ATOM 794 O O . MET A 1 101 ? -9.822 -13.168 20.401 1.00 15.72 101 MET A O 1
ATOM 799 N N . LEU A 1 102 ? -8.947 -12.030 18.631 1.00 14.23 102 LEU A N 1
ATOM 800 C CA . LEU A 1 102 ? -9.625 -12.691 17.570 1.00 13.52 102 LEU A CA 1
ATOM 801 C C . LEU A 1 102 ? -8.584 -13.483 16.775 1.00 14.38 102 LEU A C 1
ATOM 802 O O . LEU A 1 102 ? -7.725 -12.864 16.099 1.00 16.24 102 LEU A O 1
ATOM 807 N N . GLY A 1 103 ? -8.531 -14.772 16.896 1.00 13.38 103 GLY A N 1
ATOM 808 C CA . GLY A 1 103 ? -7.596 -15.610 16.116 1.00 13.34 103 GLY A CA 1
ATOM 809 C C . GLY A 1 103 ? -8.330 -16.232 14.970 1.00 15.91 103 GLY A C 1
ATOM 810 O O . GLY A 1 103 ? -9.400 -16.814 15.120 1.00 15.54 103 GLY A O 1
ATOM 811 N N . VAL A 1 104 ? -7.733 -16.039 13.798 1.00 13.99 104 VAL A N 1
ATOM 812 C CA . VAL A 1 104 ? -8.412 -16.355 12.519 1.00 15.47 104 VAL A CA 1
ATOM 813 C C . VAL A 1 104 ? -7.537 -17.214 11.618 1.00 14.84 104 VAL A C 1
ATOM 814 O O . VAL A 1 104 ? -6.324 -17.152 11.675 1.00 16.17 104 VAL A O 1
ATOM 818 N N . GLY A 1 105 ? -8.237 -18.043 10.844 1.00 17.40 105 GLY A N 1
ATOM 819 C CA . GLY A 1 105 ? -7.619 -18.863 9.796 1.00 18.65 105 GLY A CA 1
ATOM 820 C C . GLY A 1 105 ? -8.444 -18.844 8.532 1.00 20.68 105 GLY A C 1
ATOM 821 O O . GLY A 1 105 ? -9.508 -18.324 8.503 1.00 20.94 105 GLY A O 1
ATOM 822 N N . THR A 1 106 ? -7.848 -19.481 7.467 1.00 22.62 106 THR A N 1
ATOM 823 C CA . THR A 1 106 ? -8.412 -19.450 6.161 1.00 23.92 106 THR A CA 1
ATOM 824 C C . THR A 1 106 ? -9.543 -20.474 5.937 1.00 22.44 106 THR A C 1
ATOM 825 O O . THR A 1 106 ? -10.317 -20.345 4.973 1.00 23.58 106 THR A O 1
ATOM 829 N N . GLY A 1 107 ? -9.593 -21.492 6.820 1.00 24.81 107 GLY A N 1
ATOM 830 C CA . GLY A 1 107 ? -10.759 -22.289 6.951 1.00 28.12 107 GLY A CA 1
ATOM 831 C C . GLY A 1 107 ? -10.593 -23.669 6.361 1.00 27.31 107 GLY A C 1
ATOM 832 O O . GLY A 1 107 ? -9.671 -23.912 5.593 1.00 35.67 107 GLY A O 1
ATOM 833 N N . GLU A 1 108 ? -11.545 -24.493 6.736 1.00 32.06 108 GLU A N 1
ATOM 834 C CA . GLU A 1 108 ? -11.563 -25.873 6.228 1.00 39.25 108 GLU A CA 1
ATOM 835 C C . GLU A 1 108 ? -12.974 -26.199 5.762 1.00 33.24 108 GLU A C 1
ATOM 836 O O . GLU A 1 108 ? -13.983 -25.727 6.250 1.00 34.58 108 GLU A O 1
ATOM 842 N N . ALA A 1 109 ? -13.020 -27.038 4.751 1.00 28.68 109 ALA A N 1
ATOM 843 C CA . ALA A 1 109 ? -14.211 -27.197 4.017 1.00 27.11 109 ALA A CA 1
ATOM 844 C C . ALA A 1 109 ? -15.323 -27.885 4.811 1.00 23.31 109 ALA A C 1
ATOM 845 O O . ALA A 1 109 ? -16.479 -27.567 4.639 1.00 25.59 109 ALA A O 1
ATOM 847 N N . LEU A 1 110 ? -14.940 -28.888 5.581 1.00 23.61 110 LEU A N 1
ATOM 848 C CA . LEU A 1 110 ? -15.919 -29.775 6.238 1.00 25.64 110 LEU A CA 1
ATOM 849 C C . LEU A 1 110 ? -16.978 -28.972 7.029 1.00 25.28 110 LEU A C 1
ATOM 850 O O . LEU A 1 110 ? -18.160 -29.158 6.876 1.00 26.47 110 LEU A O 1
ATOM 855 N N . ASN A 1 111 ? -16.514 -28.021 7.831 1.00 22.85 111 ASN A N 1
ATOM 856 C CA . ASN A 1 111 ? -17.433 -27.226 8.622 1.00 22.87 111 ASN A CA 1
ATOM 857 C C . ASN A 1 111 ? -18.335 -26.275 7.845 1.00 20.69 111 ASN A C 1
ATOM 858 O O . ASN A 1 111 ? -19.454 -25.979 8.233 1.00 22.18 111 ASN A O 1
ATOM 863 N N . GLU A 1 112 ? -17.809 -25.719 6.723 1.00 19.89 112 GLU A N 1
ATOM 864 C CA . GLU A 1 112 ? -18.560 -24.850 5.915 1.00 20.46 112 GLU A CA 1
ATOM 865 C C . GLU A 1 112 ? -19.599 -25.648 5.077 1.00 20.31 112 GLU A C 1
ATOM 866 O O . GLU A 1 112 ? -20.725 -25.149 4.947 1.00 21.63 112 GLU A O 1
ATOM 872 N N . ILE A 1 113 ? -19.162 -26.790 4.476 1.00 21.11 113 ILE A N 1
ATOM 873 C CA . ILE A 1 113 ? -20.124 -27.605 3.712 1.00 23.28 113 ILE A CA 1
ATOM 874 C C . ILE A 1 113 ? -21.273 -28.031 4.653 1.00 22.25 113 ILE A C 1
ATOM 875 O O . ILE A 1 113 ? -22.431 -27.971 4.325 1.00 23.33 113 ILE A O 1
ATOM 880 N N . ALA A 1 114 ? -20.908 -28.403 5.861 1.00 21.38 114 ALA A N 1
ATOM 881 C CA . ALA A 1 114 ? -21.915 -28.811 6.835 1.00 22.25 114 ALA A CA 1
ATOM 882 C C . ALA A 1 114 ? -22.986 -27.769 7.077 1.00 20.28 114 ALA A C 1
ATOM 883 O O . ALA A 1 114 ? -24.168 -28.110 7.372 1.00 18.87 114 ALA A O 1
ATOM 885 N N . THR A 1 115 ? -22.572 -26.476 7.118 1.00 21.33 115 THR A N 1
ATOM 886 C CA . THR A 1 115 ? -23.450 -25.380 7.385 1.00 18.68 115 THR A CA 1
ATOM 887 C C . THR A 1 115 ? -23.985 -24.680 6.125 1.00 20.93 115 THR A C 1
ATOM 888 O O . THR A 1 115 ? -24.572 -23.649 6.219 1.00 22.04 115 THR A O 1
ATOM 892 N N . GLY A 1 116 ? -23.842 -25.339 4.937 1.00 21.71 116 GLY A N 1
ATOM 893 C CA . GLY A 1 116 ? -24.605 -24.919 3.788 1.00 23.31 116 GLY A CA 1
ATOM 894 C C . GLY A 1 116 ? -23.812 -24.231 2.697 1.00 25.19 116 GLY A C 1
ATOM 895 O O . GLY A 1 116 ? -24.402 -23.724 1.762 1.00 28.04 116 GLY A O 1
ATOM 896 N N . PHE A 1 117 ? -22.515 -24.192 2.824 1.00 24.82 117 PHE A N 1
ATOM 897 C CA . PHE A 1 117 ? -21.683 -23.587 1.800 1.00 25.07 117 PHE A CA 1
ATOM 898 C C . PHE A 1 117 ? -21.913 -24.365 0.449 1.00 26.58 117 PHE A C 1
ATOM 899 O O . PHE A 1 117 ? -21.764 -25.569 0.425 1.00 28.15 117 PHE A O 1
ATOM 907 N N . ALA A 1 118 ? -22.187 -23.562 -0.573 1.00 34.60 118 ALA A N 1
ATOM 908 C CA . ALA A 1 118 ? -22.580 -24.018 -1.912 1.00 38.12 118 ALA A CA 1
ATOM 909 C C . ALA A 1 118 ? -21.397 -24.026 -2.862 1.00 39.86 118 ALA A C 1
ATOM 910 O O . ALA A 1 118 ? -20.644 -23.074 -2.919 1.00 37.44 118 ALA A O 1
ATOM 912 N N . GLY A 1 119 ? -21.238 -25.098 -3.617 1.00 41.13 119 GLY A N 1
ATOM 913 C CA . GLY A 1 119 ? -20.343 -25.017 -4.773 1.00 41.75 119 GLY A CA 1
ATOM 914 C C . GLY A 1 119 ? -18.934 -25.441 -4.437 1.00 40.36 119 GLY A C 1
ATOM 915 O O . GLY A 1 119 ? -18.676 -26.065 -3.419 1.00 36.27 119 GLY A O 1
ATOM 916 N N . GLU A 1 120 ? -17.995 -25.103 -5.314 1.00 37.88 120 GLU A N 1
ATOM 917 C CA . GLU A 1 120 ? -16.667 -25.611 -5.127 1.00 40.39 120 GLU A CA 1
ATOM 918 C C . GLU A 1 120 ? -15.977 -24.839 -4.010 1.00 29.34 120 GLU A C 1
ATOM 919 O O . GLU A 1 120 ? -16.112 -23.626 -3.892 1.00 33.75 120 GLU A O 1
ATOM 925 N N . TRP A 1 121 ? -15.243 -25.606 -3.248 1.00 31.18 121 TRP A N 1
ATOM 926 C CA . TRP A 1 121 ? -14.480 -25.086 -2.143 1.00 30.81 121 TRP A CA 1
ATOM 927 C C . TRP A 1 121 ? -13.311 -24.326 -2.701 1.00 30.24 121 TRP A C 1
ATOM 928 O O . TRP A 1 121 ? -12.466 -24.911 -3.451 1.00 30.91 121 TRP A O 1
ATOM 939 N N . PRO A 1 122 ? -13.195 -23.035 -2.356 1.00 29.90 122 PRO A N 1
ATOM 940 C CA . PRO A 1 122 ? -12.075 -22.259 -2.931 1.00 24.77 122 PRO A CA 1
ATOM 941 C C . PRO A 1 122 ? -10.686 -22.723 -2.583 1.00 28.28 122 PRO A C 1
ATOM 942 O O . PRO A 1 122 ? -10.447 -23.237 -1.519 1.00 25.49 122 PRO A O 1
ATOM 946 N N . GLU A 1 123 ? -9.713 -22.526 -3.500 1.00 25.50 123 GLU A N 1
ATOM 947 C CA . GLU A 1 123 ? -8.321 -22.845 -3.200 1.00 26.70 123 GLU A CA 1
ATOM 948 C C . GLU A 1 123 ? -7.689 -21.814 -2.283 1.00 23.92 123 GLU A C 1
ATOM 949 O O . GLU A 1 123 ? -8.337 -20.799 -1.977 1.00 24.76 123 GLU A O 1
ATOM 955 N N . PHE A 1 124 ? -6.465 -22.065 -1.811 1.00 25.79 124 PHE A N 1
ATOM 956 C CA . PHE A 1 124 ? -5.824 -21.289 -0.782 1.00 28.69 124 PHE A CA 1
ATOM 957 C C . PHE A 1 124 ? -5.779 -19.798 -1.136 1.00 26.90 124 PHE A C 1
ATOM 958 O O . PHE A 1 124 ? -6.065 -18.918 -0.283 1.00 25.42 124 PHE A O 1
ATOM 966 N N . LYS A 1 125 ? -5.408 -19.447 -2.362 1.00 21.94 125 LYS A N 1
ATOM 967 C CA . LYS A 1 125 ? -5.301 -18.029 -2.698 1.00 23.84 125 LYS A CA 1
ATOM 968 C C . LYS A 1 125 ? -6.613 -17.237 -2.411 1.00 23.73 125 LYS A C 1
ATOM 969 O O . LYS A 1 125 ? -6.570 -16.134 -1.850 1.00 22.80 125 LYS A O 1
ATOM 975 N N . GLU A 1 126 ? -7.738 -17.834 -2.810 1.00 21.95 126 GLU A N 1
ATOM 976 C CA . GLU A 1 126 ? -9.055 -17.208 -2.644 1.00 23.15 126 GLU A CA 1
ATOM 977 C C . GLU A 1 126 ? -9.481 -17.232 -1.150 1.00 21.75 126 GLU A C 1
ATOM 978 O O . GLU A 1 126 ? -10.033 -16.221 -0.678 1.00 22.38 126 GLU A O 1
ATOM 984 N N . ARG A 1 127 ? -9.228 -18.313 -0.451 1.00 21.05 127 ARG A N 1
ATOM 985 C CA . ARG A 1 127 ? -9.604 -18.387 1.001 1.00 20.24 127 ARG A CA 1
ATOM 986 C C . ARG A 1 127 ? -8.784 -17.333 1.714 1.00 18.73 127 ARG A C 1
ATOM 987 O O . ARG A 1 127 ? -9.321 -16.674 2.644 1.00 20.55 127 ARG A O 1
ATOM 995 N N . PHE A 1 128 ? -7.522 -17.165 1.367 1.00 19.17 128 PHE A N 1
ATOM 996 C CA . PHE A 1 128 ? -6.625 -16.238 2.042 1.00 17.89 128 PHE A CA 1
ATOM 997 C C . PHE A 1 128 ? -7.010 -14.775 1.661 1.00 20.36 128 PHE A C 1
ATOM 998 O O . PHE A 1 128 ? -7.045 -13.892 2.528 1.00 18.53 128 PHE A O 1
ATOM 1006 N N . ALA A 1 129 ? -7.385 -14.514 0.394 1.00 19.98 129 ALA A N 1
ATOM 1007 C CA . ALA A 1 129 ? -7.875 -13.207 0.009 1.00 18.35 129 ALA A CA 1
ATOM 1008 C C . ALA A 1 129 ? -9.160 -12.812 0.802 1.00 16.19 129 ALA A C 1
ATOM 1009 O O . ALA A 1 129 ? -9.346 -11.649 1.247 1.00 17.52 129 ALA A O 1
ATOM 1011 N N . ARG A 1 130 ? -10.045 -13.795 0.981 1.00 17.91 130 ARG A N 1
ATOM 1012 C CA . ARG A 1 130 ? -11.283 -13.550 1.748 1.00 17.72 130 ARG A CA 1
ATOM 1013 C C . ARG A 1 130 ? -10.886 -13.189 3.205 1.00 16.16 130 ARG A C 1
ATOM 1014 O O . ARG A 1 130 ? -11.501 -12.277 3.787 1.00 17.34 130 ARG A O 1
ATOM 1022 N N . LEU A 1 131 ? -9.955 -13.917 3.760 1.00 16.39 131 LEU A N 1
ATOM 1023 C CA . LEU A 1 131 ? -9.539 -13.656 5.135 1.00 16.19 131 LEU A CA 1
ATOM 1024 C C . LEU A 1 131 ? -8.982 -12.270 5.292 1.00 15.59 131 LEU A C 1
ATOM 1025 O O . LEU A 1 131 ? -9.366 -11.523 6.188 1.00 15.77 131 LEU A O 1
ATOM 1030 N N . ARG A 1 132 ? -8.090 -11.852 4.396 1.00 15.33 132 ARG A N 1
ATOM 1031 C CA . ARG A 1 132 ? -7.510 -10.543 4.482 1.00 15.72 132 ARG A CA 1
ATOM 1032 C C . ARG A 1 132 ? -8.586 -9.446 4.328 1.00 14.97 132 ARG A C 1
ATOM 1033 O O . ARG A 1 132 ? -8.535 -8.396 5.028 1.00 16.77 132 ARG A O 1
ATOM 1041 N N . GLU A 1 133 ? -9.566 -9.669 3.457 1.00 15.67 133 GLU A N 1
ATOM 1042 C CA . GLU A 1 133 ? -10.603 -8.721 3.246 1.00 15.16 133 GLU A CA 1
ATOM 1043 C C . GLU A 1 133 ? -11.506 -8.585 4.526 1.00 15.02 133 GLU A C 1
ATOM 1044 O O . GLU A 1 133 ? -11.881 -7.486 4.936 1.00 16.37 133 GLU A O 1
ATOM 1050 N N . ALA A 1 134 ? -11.840 -9.764 5.084 1.00 15.70 134 ALA A N 1
ATOM 1051 C CA . ALA A 1 134 ? -12.636 -9.781 6.309 1.00 15.25 134 ALA A CA 1
ATOM 1052 C C . ALA A 1 134 ? -11.913 -9.031 7.427 1.00 14.59 134 ALA A C 1
ATOM 1053 O O . ALA A 1 134 ? -12.573 -8.250 8.150 1.00 14.90 134 ALA A O 1
ATOM 1055 N N . VAL A 1 135 ? -10.639 -9.321 7.649 1.00 14.97 135 VAL A N 1
ATOM 1056 C CA . VAL A 1 135 ? -9.865 -8.612 8.667 1.00 15.17 135 VAL A CA 1
ATOM 1057 C C . VAL A 1 135 ? -9.877 -7.097 8.427 1.00 15.18 135 VAL A C 1
ATOM 1058 O O . VAL A 1 135 ? -10.102 -6.291 9.365 1.00 15.69 135 VAL A O 1
ATOM 1062 N N . ALA A 1 136 ? -9.713 -6.685 7.156 1.00 16.52 136 ALA A N 1
ATOM 1063 C CA . ALA A 1 136 ? -9.723 -5.268 6.865 1.00 17.46 136 ALA A CA 1
ATOM 1064 C C . ALA A 1 136 ? -11.062 -4.628 7.192 1.00 14.57 136 ALA A C 1
ATOM 1065 O O . ALA A 1 136 ? -11.116 -3.528 7.750 1.00 15.83 136 ALA A O 1
ATOM 1067 N N . LEU A 1 137 ? -12.171 -5.315 6.857 1.00 15.12 137 LEU A N 1
ATOM 1068 C CA A LEU A 1 137 ? -13.508 -4.837 7.135 0.50 14.58 137 LEU A CA 1
ATOM 1069 C CA B LEU A 1 137 ? -13.506 -4.822 7.132 0.50 15.14 137 LEU A CA 1
ATOM 1070 C C . LEU A 1 137 ? -13.708 -4.673 8.647 1.00 14.59 137 LEU A C 1
ATOM 1071 O O . LEU A 1 137 ? -14.199 -3.641 9.118 1.00 14.91 137 LEU A O 1
ATOM 1080 N N A MET A 1 138 ? -13.312 -5.699 9.401 0.50 14.18 138 MET A N 1
ATOM 1081 N N B MET A 1 138 ? -13.331 -5.709 9.394 0.50 14.93 138 MET A N 1
ATOM 1082 C CA A MET A 1 138 ? -13.476 -5.627 10.871 0.50 14.08 138 MET A CA 1
ATOM 1083 C CA B MET A 1 138 ? -13.524 -5.663 10.856 0.50 15.28 138 MET A CA 1
ATOM 1084 C C A MET A 1 138 ? -12.729 -4.452 11.483 0.50 15.02 138 MET A C 1
ATOM 1085 C C B MET A 1 138 ? -12.703 -4.510 11.520 0.50 15.86 138 MET A C 1
ATOM 1086 O O A MET A 1 138 ? -13.304 -3.722 12.293 0.50 15.61 138 MET A O 1
ATOM 1087 O O B MET A 1 138 ? -13.221 -3.811 12.382 0.50 16.86 138 MET A O 1
ATOM 1096 N N . ARG A 1 139 ? -11.492 -4.268 11.033 1.00 16.19 139 ARG A N 1
ATOM 1097 C CA . ARG A 1 139 ? -10.672 -3.171 11.497 1.00 15.31 139 ARG A CA 1
ATOM 1098 C C . ARG A 1 139 ? -11.284 -1.813 11.139 1.00 16.30 139 ARG A C 1
ATOM 1099 O O . ARG A 1 139 ? -11.326 -0.906 11.960 1.00 17.19 139 ARG A O 1
ATOM 1107 N N . GLU A 1 140 ? -11.812 -1.701 9.908 1.00 15.84 140 GLU A N 1
ATOM 1108 C CA . GLU A 1 140 ? -12.492 -0.454 9.514 1.00 17.20 140 GLU A CA 1
ATOM 1109 C C . GLU A 1 140 ? -13.634 -0.158 10.434 1.00 15.49 140 GLU A C 1
ATOM 1110 O O . GLU A 1 140 ? -13.820 0.985 10.900 1.00 18.00 140 GLU A O 1
ATOM 1116 N N . LEU A 1 141 ? -14.434 -1.162 10.732 1.00 15.49 141 LEU A N 1
ATOM 1117 C CA . LEU A 1 141 ? -15.494 -0.990 11.672 1.00 16.56 141 LEU A CA 1
ATOM 1118 C C . LEU A 1 141 ? -15.044 -0.582 13.056 1.00 17.33 141 LEU A C 1
ATOM 1119 O O . LEU A 1 141 ? -15.616 0.327 13.708 1.00 18.63 141 LEU A O 1
ATOM 1124 N N . TRP A 1 142 ? -14.055 -1.273 13.578 1.00 15.18 142 TRP A N 1
ATOM 1125 C CA . TRP A 1 142 ? -13.593 -0.992 14.930 1.00 15.08 142 TRP A CA 1
ATOM 1126 C C . TRP A 1 142 ? -13.051 0.404 15.066 1.00 16.77 142 TRP A C 1
ATOM 1127 O O . TRP A 1 142 ? -13.237 1.066 16.122 1.00 19.35 142 TRP A O 1
ATOM 1138 N N . LEU A 1 143 ? -12.377 0.875 14.034 1.00 17.52 143 LEU A N 1
ATOM 1139 C CA . LEU A 1 143 ? -11.580 2.109 14.133 1.00 19.19 143 LEU A CA 1
ATOM 1140 C C . LEU A 1 143 ? -12.275 3.301 13.461 1.00 19.74 143 LEU A C 1
ATOM 1141 O O . LEU A 1 143 ? -11.787 4.437 13.559 1.00 21.31 143 LEU A O 1
ATOM 1146 N N . GLY A 1 144 ? -13.416 3.104 12.811 1.00 18.62 144 GLY A N 1
ATOM 1147 C CA . GLY A 1 144 ? -14.051 4.112 11.999 1.00 20.05 144 GLY A CA 1
ATOM 1148 C C . GLY A 1 144 ? -15.365 4.536 12.571 1.00 22.13 144 GLY A C 1
ATOM 1149 O O . GLY A 1 144 ? -15.676 4.254 13.694 1.00 25.76 144 GLY A O 1
ATOM 1150 N N . ASP A 1 145 ? -16.135 5.261 11.771 1.00 26.57 145 ASP A N 1
ATOM 1151 C CA . ASP A 1 145 ? -17.331 5.941 12.299 1.00 31.89 145 ASP A CA 1
ATOM 1152 C C . ASP A 1 145 ? -18.413 5.272 11.582 1.00 30.90 145 ASP A C 1
ATOM 1153 O O . ASP A 1 145 ? -18.988 4.382 12.173 1.00 42.37 145 ASP A O 1
ATOM 1158 N N . ARG A 1 146 ? -18.693 5.630 10.325 1.00 28.00 146 ARG A N 1
ATOM 1159 C CA . ARG A 1 146 ? -19.915 5.044 9.608 1.00 27.26 146 ARG A CA 1
ATOM 1160 C C . ARG A 1 146 ? -19.393 4.509 8.256 1.00 31.46 146 ARG A C 1
ATOM 1161 O O . ARG A 1 146 ? -19.324 5.213 7.245 1.00 33.46 146 ARG A O 1
ATOM 1169 N N . VAL A 1 147 ? -19.134 3.220 8.208 1.00 20.39 147 VAL A N 1
ATOM 1170 C CA . VAL A 1 147 ? -18.273 2.635 7.233 1.00 21.40 147 VAL A CA 1
ATOM 1171 C C . VAL A 1 147 ? -19.023 2.069 6.058 1.00 19.45 147 VAL A C 1
ATOM 1172 O O . VAL A 1 147 ? -19.958 1.245 6.225 1.00 18.92 147 VAL A O 1
ATOM 1176 N N . ASP A 1 148 ? -18.627 2.480 4.864 1.00 20.89 148 ASP A N 1
ATOM 1177 C CA . ASP A 1 148 ? -19.064 1.923 3.637 1.00 20.93 148 ASP A CA 1
ATOM 1178 C C . ASP A 1 148 ? -17.940 1.125 3.061 1.00 25.59 148 ASP A C 1
ATOM 1179 O O . ASP A 1 148 ? -16.958 1.695 2.584 1.00 31.50 148 ASP A O 1
ATOM 1184 N N . PHE A 1 149 ? -18.020 -0.163 3.213 1.00 21.11 149 PHE A N 1
ATOM 1185 C CA . PHE A 1 149 ? -16.972 -1.078 2.731 1.00 20.66 149 PHE A CA 1
ATOM 1186 C C . PHE A 1 149 ? -17.515 -1.842 1.615 1.00 23.19 149 PHE A C 1
ATOM 1187 O O . PHE A 1 149 ? -18.628 -2.428 1.672 1.00 22.11 149 PHE A O 1
ATOM 1195 N N . GLU A 1 150 ? -16.731 -1.957 0.533 1.00 26.32 150 GLU A N 1
ATOM 1196 C CA . GLU A 1 150 ? -17.169 -2.833 -0.494 1.00 28.20 150 GLU A CA 1
ATOM 1197 C C . GLU A 1 150 ? -16.018 -3.600 -1.084 1.00 26.08 150 GLU A C 1
ATOM 1198 O O . GLU A 1 150 ? -15.227 -3.027 -1.831 1.00 28.11 150 GLU A O 1
ATOM 1204 N N . GLY A 1 151 ? -15.886 -4.876 -0.796 1.00 24.98 151 GLY A N 1
ATOM 1205 C CA . GLY A 1 151 ? -14.786 -5.644 -1.321 1.00 23.79 151 GLY A CA 1
ATOM 1206 C C . GLY A 1 151 ? -15.231 -6.579 -2.409 1.00 25.26 151 GLY A C 1
ATOM 1207 O O . GLY A 1 151 ? -16.344 -6.444 -2.935 1.00 29.23 151 GLY A O 1
ATOM 1208 N N . ASN A 1 152 ? -14.418 -7.576 -2.657 1.00 26.70 152 ASN A N 1
ATOM 1209 C CA . ASN A 1 152 ? -14.788 -8.673 -3.546 1.00 23.73 152 ASN A CA 1
ATOM 1210 C C . ASN A 1 152 ? -15.847 -9.593 -2.963 1.00 27.54 152 ASN A C 1
ATOM 1211 O O . ASN A 1 152 ? -16.521 -10.299 -3.725 1.00 26.92 152 ASN A O 1
ATOM 1216 N N . TYR A 1 153 ? -15.966 -9.663 -1.613 1.00 21.07 153 TYR A N 1
ATOM 1217 C CA . TYR A 1 153 ? -16.733 -10.645 -0.960 1.00 21.19 153 TYR A CA 1
ATOM 1218 C C . TYR A 1 153 ? -17.703 -9.985 0.004 1.00 21.03 153 TYR A C 1
ATOM 1219 O O . TYR A 1 153 ? -18.824 -10.502 0.147 1.00 22.52 153 TYR A O 1
ATOM 1228 N N . TYR A 1 154 ? -17.251 -8.984 0.757 1.00 19.47 154 TYR A N 1
ATOM 1229 C CA . TYR A 1 154 ? -17.999 -8.463 1.889 1.00 18.70 154 TYR A CA 1
ATOM 1230 C C . TYR A 1 154 ? -18.350 -7.035 1.691 1.00 19.39 154 TYR A C 1
ATOM 1231 O O . TYR A 1 154 ? -17.609 -6.293 1.009 1.00 21.69 154 TYR A O 1
ATOM 1240 N N . LYS A 1 155 ? -19.410 -6.595 2.345 1.00 18.15 155 LYS A N 1
ATOM 1241 C CA . LYS A 1 155 ? -19.920 -5.264 2.209 1.00 19.85 155 LYS A CA 1
ATOM 1242 C C . LYS A 1 155 ? -20.525 -4.757 3.494 1.00 18.26 155 LYS A C 1
ATOM 1243 O O . LYS A 1 155 ? -21.102 -5.536 4.264 1.00 19.81 155 LYS A O 1
ATOM 1249 N N . THR A 1 156 ? -20.388 -3.449 3.751 1.00 19.38 156 THR A N 1
ATOM 1250 C CA . THR A 1 156 ? -21.140 -2.750 4.782 1.00 18.18 156 THR A CA 1
ATOM 1251 C C . THR A 1 156 ? -21.651 -1.427 4.197 1.00 20.56 156 THR A C 1
ATOM 1252 O O . THR A 1 156 ? -21.018 -0.822 3.270 1.00 22.31 156 THR A O 1
ATOM 1256 N N . VAL A 1 157 ? -22.685 -0.922 4.818 1.00 18.75 157 VAL A N 1
ATOM 1257 C CA . VAL A 1 157 ? -23.336 0.337 4.410 1.00 19.59 157 VAL A CA 1
ATOM 1258 C C . VAL A 1 157 ? -23.613 1.126 5.641 1.00 17.91 157 VAL A C 1
ATOM 1259 O O . VAL A 1 157 ? -24.473 0.858 6.443 1.00 19.76 157 VAL A O 1
ATOM 1263 N N . GLY A 1 158 ? -22.865 2.205 5.800 1.00 17.52 158 GLY A N 1
ATOM 1264 C CA . GLY A 1 158 ? -23.053 3.091 6.936 1.00 20.18 158 GLY A CA 1
ATOM 1265 C C . GLY A 1 158 ? -22.936 2.461 8.303 1.00 18.65 158 GLY A C 1
ATOM 1266 O O . GLY A 1 158 ? -23.556 2.935 9.271 1.00 20.71 158 GLY A O 1
ATOM 1267 N N . ALA A 1 159 ? -22.096 1.449 8.359 1.00 18.43 159 ALA A N 1
ATOM 1268 C CA . ALA A 1 159 ? -22.049 0.561 9.528 1.00 18.48 159 ALA A CA 1
ATOM 1269 C C . ALA A 1 159 ? -21.176 1.141 10.588 1.00 18.95 159 ALA A C 1
ATOM 1270 O O . ALA A 1 159 ? -20.086 1.669 10.322 1.00 19.49 159 ALA A O 1
ATOM 1272 N N . SER A 1 160 ? -21.578 0.978 11.846 1.00 17.70 160 SER A N 1
ATOM 1273 C CA . SER A 1 160 ? -20.765 1.457 12.961 1.00 19.27 160 SER A CA 1
ATOM 1274 C C . SER A 1 160 ? -20.694 0.441 14.069 1.00 19.42 160 SER A C 1
ATOM 1275 O O . SER A 1 160 ? -21.661 -0.342 14.265 1.00 20.26 160 SER A O 1
ATOM 1278 N N . ILE A 1 161 ? -19.604 0.483 14.799 1.00 18.68 161 ILE A N 1
ATOM 1279 C CA . ILE A 1 161 ? -19.422 -0.193 16.038 1.00 18.38 161 ILE A CA 1
ATOM 1280 C C . ILE A 1 161 ? -18.833 0.910 16.973 1.00 19.91 161 ILE A C 1
ATOM 1281 O O . ILE A 1 161 ? -17.716 1.300 16.792 1.00 24.83 161 ILE A O 1
ATOM 1286 N N . TYR A 1 162 ? -19.597 1.370 17.915 1.00 24.14 162 TYR A N 1
ATOM 1287 C CA . TYR A 1 162 ? -19.086 2.327 18.907 1.00 25.04 162 TYR A CA 1
ATOM 1288 C C . TYR A 1 162 ? -18.649 1.710 20.207 1.00 22.76 162 TYR A C 1
ATOM 1289 O O . TYR A 1 162 ? -17.796 2.281 20.878 1.00 24.22 162 TYR A O 1
ATOM 1298 N N . ASP A 1 163 ? -19.201 0.542 20.533 1.00 18.76 163 ASP A N 1
ATOM 1299 C CA . ASP A 1 163 ? -18.807 -0.195 21.737 1.00 19.14 163 ASP A CA 1
ATOM 1300 C C . ASP A 1 163 ? -17.621 -1.060 21.387 1.00 17.67 163 ASP A C 1
ATOM 1301 O O . ASP A 1 163 ? -17.775 -2.237 21.027 1.00 19.35 163 ASP A O 1
ATOM 1306 N N . VAL A 1 164 ? -16.436 -0.470 21.439 1.00 18.19 164 VAL A N 1
ATOM 1307 C CA . VAL A 1 164 ? -15.206 -1.129 21.105 1.00 19.24 164 VAL A CA 1
ATOM 1308 C C . VAL A 1 164 ? -14.060 -0.500 21.871 1.00 19.34 164 VAL A C 1
ATOM 1309 O O . VAL A 1 164 ? -14.063 0.741 22.112 1.00 22.55 164 VAL A O 1
ATOM 1313 N N . PRO A 1 165 ? -13.113 -1.285 22.364 1.00 18.38 165 PRO A N 1
ATOM 1314 C CA . PRO A 1 165 ? -11.897 -0.669 23.006 1.00 20.43 165 PRO A CA 1
ATOM 1315 C C . PRO A 1 165 ? -11.107 0.186 22.103 1.00 23.27 165 PRO A C 1
ATOM 1316 O O . PRO A 1 165 ? -11.088 0.038 20.832 1.00 22.06 165 PRO A O 1
ATOM 1320 N N . GLU A 1 166 ? -10.426 1.140 22.740 1.00 27.00 166 GLU A N 1
ATOM 1321 C CA . GLU A 1 166 ? -9.457 1.946 21.997 1.00 32.47 166 GLU A CA 1
ATOM 1322 C C . GLU A 1 166 ? -8.415 1.081 21.316 1.00 24.47 166 GLU A C 1
ATOM 1323 O O . GLU A 1 166 ? -7.828 0.197 21.913 1.00 30.39 166 GLU A O 1
ATOM 1329 N N . GLY A 1 167 ? -8.252 1.335 20.025 1.00 29.22 167 GLY A N 1
ATOM 1330 C CA . GLY A 1 167 ? -7.307 0.605 19.195 1.00 30.43 167 GLY A CA 1
ATOM 1331 C C . GLY A 1 167 ? -7.886 -0.682 18.588 1.00 30.03 167 GLY A C 1
ATOM 1332 O O . GLY A 1 167 ? -7.202 -1.334 17.761 1.00 30.01 167 GLY A O 1
ATOM 1333 N N . GLY A 1 168 ? -9.141 -1.023 18.916 1.00 22.64 168 GLY A N 1
ATOM 1334 C CA . GLY A 1 168 ? -9.799 -2.239 18.341 1.00 21.77 168 GLY A CA 1
ATOM 1335 C C . GLY A 1 168 ? -9.479 -3.473 19.131 1.00 20.41 168 GLY A C 1
ATOM 1336 O O . GLY A 1 168 ? -9.333 -3.441 20.338 1.00 23.52 168 GLY A O 1
ATOM 1337 N N . ILE A 1 169 ? -9.533 -4.577 18.425 1.00 18.19 169 ILE A N 1
ATOM 1338 C CA . ILE A 1 169 ? -9.362 -5.881 19.034 1.00 16.29 169 ILE A CA 1
ATOM 1339 C C . ILE A 1 169 ? -8.126 -6.507 18.356 1.00 16.81 169 ILE A C 1
ATOM 1340 O O . ILE A 1 169 ? -8.028 -6.520 17.134 1.00 16.78 169 ILE A O 1
ATOM 1345 N N . PRO A 1 170 ? -7.184 -7.062 19.127 1.00 14.84 170 PRO A N 1
ATOM 1346 C CA . PRO A 1 170 ? -6.036 -7.771 18.496 1.00 15.21 170 PRO A CA 1
ATOM 1347 C C . PRO A 1 170 ? -6.432 -8.942 17.653 1.00 15.59 170 PRO A C 1
ATOM 1348 O O . PRO A 1 170 ? -7.235 -9.733 18.090 1.00 15.50 170 PRO A O 1
ATOM 1352 N N . VAL A 1 171 ? -5.860 -9.013 16.449 1.00 14.23 171 VAL A N 1
ATOM 1353 C CA . VAL A 1 171 ? -6.102 -10.107 15.533 1.00 14.74 171 VAL A CA 1
ATOM 1354 C C . VAL A 1 171 ? -4.868 -10.955 15.373 1.00 14.27 171 VAL A C 1
ATOM 1355 O O . VAL A 1 171 ? -3.802 -10.423 15.040 1.00 14.24 171 VAL A O 1
ATOM 1359 N N . TYR A 1 172 ? -5.035 -12.239 15.603 1.00 13.65 172 TYR A N 1
ATOM 1360 C CA . TYR A 1 172 ? -3.939 -13.199 15.497 1.00 15.05 172 TYR A CA 1
ATOM 1361 C C . TYR A 1 172 ? -4.236 -14.058 14.283 1.00 14.73 172 TYR A C 1
ATOM 1362 O O . TYR A 1 172 ? -5.353 -14.475 14.087 1.00 16.19 172 TYR A O 1
ATOM 1371 N N . ILE A 1 173 ? -3.242 -14.278 13.400 1.00 15.92 173 ILE A N 1
ATOM 1372 C CA . ILE A 1 173 ? -3.430 -15.010 12.165 1.00 17.20 173 ILE A CA 1
ATOM 1373 C C . ILE A 1 173 ? -2.727 -16.393 12.292 1.00 15.48 173 ILE A C 1
ATOM 1374 O O . ILE A 1 173 ? -1.514 -16.433 12.597 1.00 17.39 173 ILE A O 1
ATOM 1379 N N . ALA A 1 174 ? -3.483 -17.435 12.081 1.00 16.24 174 ALA A N 1
ATOM 1380 C CA . ALA A 1 174 ? -2.877 -18.778 11.997 1.00 18.58 174 ALA A CA 1
ATOM 1381 C C . ALA A 1 174 ? -2.060 -18.899 10.697 1.00 18.37 174 ALA A C 1
ATOM 1382 O O . ALA A 1 174 ? -2.596 -18.548 9.628 1.00 20.45 174 ALA A O 1
ATOM 1384 N N . ALA A 1 175 ? -0.831 -19.381 10.838 1.00 20.35 175 ALA A N 1
ATOM 1385 C CA . ALA A 1 175 ? 0.109 -19.499 9.669 1.00 24.31 175 ALA A CA 1
ATOM 1386 C C . ALA A 1 175 ? 0.770 -20.865 9.646 1.00 24.85 175 ALA A C 1
ATOM 1387 O O . ALA A 1 175 ? 1.344 -21.305 10.605 1.00 26.71 175 ALA A O 1
ATOM 1389 N N . GLY A 1 176 ? 0.583 -21.587 8.542 1.00 28.23 176 GLY A N 1
ATOM 1390 C CA . GLY A 1 176 ? 1.306 -22.879 8.344 1.00 28.55 176 GLY A CA 1
ATOM 1391 C C . GL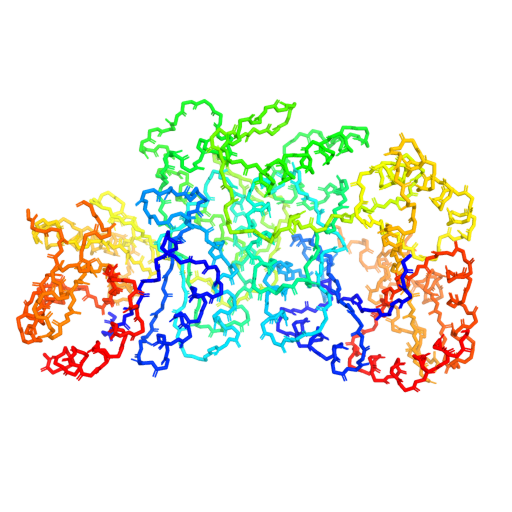Y A 1 176 ? 2.412 -22.749 7.321 1.00 27.52 176 GLY A C 1
ATOM 1392 O O . GLY A 1 176 ? 3.231 -23.635 7.194 1.00 29.61 176 GLY A O 1
ATOM 1393 N N . GLY A 1 177 ? 2.453 -21.627 6.626 1.00 25.16 177 GLY A N 1
ATOM 1394 C CA . GLY A 1 177 ? 3.522 -21.342 5.665 1.00 22.35 177 GLY A CA 1
ATOM 1395 C C . GLY A 1 177 ? 3.975 -19.935 5.596 1.00 20.35 177 GLY A C 1
ATOM 1396 O O . GLY A 1 177 ? 3.380 -19.041 6.260 1.00 21.83 177 GLY A O 1
ATOM 1397 N N . PRO A 1 178 ? 5.006 -19.613 4.836 1.00 20.89 178 PRO A N 1
ATOM 1398 C CA . PRO A 1 178 ? 5.579 -18.335 4.824 1.00 21.45 178 PRO A CA 1
ATOM 1399 C C . PRO A 1 178 ? 4.694 -17.215 4.279 1.00 18.92 178 PRO A C 1
ATOM 1400 O O . PRO A 1 178 ? 4.867 -16.057 4.672 1.00 20.22 178 PRO A O 1
ATOM 1404 N N . VAL A 1 179 ? 3.801 -17.497 3.342 1.00 18.66 179 VAL A N 1
ATOM 1405 C CA . VAL A 1 179 ? 3.020 -16.464 2.737 1.00 19.71 179 VAL A CA 1
ATOM 1406 C C . VAL A 1 179 ? 2.104 -15.806 3.813 1.00 17.99 179 VAL A C 1
ATOM 1407 O O . VAL A 1 179 ? 2.027 -14.585 3.931 1.00 19.72 179 VAL A O 1
ATOM 1411 N N . VAL A 1 180 ? 1.396 -16.665 4.539 1.00 19.13 180 VAL A N 1
ATOM 1412 C CA . VAL A 1 180 ? 0.501 -16.137 5.567 1.00 17.83 180 VAL A CA 1
ATOM 1413 C C . VAL A 1 180 ? 1.336 -15.549 6.669 1.00 17.60 180 VAL A C 1
ATOM 1414 O O . VAL A 1 180 ? 0.923 -14.511 7.283 1.00 17.23 180 VAL A O 1
ATOM 1418 N N . ALA A 1 181 ? 2.492 -16.133 7.058 1.00 17.03 181 ALA A N 1
ATOM 1419 C CA . ALA A 1 181 ? 3.328 -15.603 8.075 1.00 16.76 181 ALA A CA 1
ATOM 1420 C C . ALA A 1 181 ? 3.825 -14.177 7.725 1.00 17.84 181 ALA A C 1
ATOM 1421 O O . ALA A 1 181 ? 3.882 -13.249 8.564 1.00 17.20 181 ALA A O 1
ATOM 1423 N N . ARG A 1 182 ? 4.154 -13.926 6.455 1.00 19.47 182 ARG A N 1
ATOM 1424 C CA . ARG A 1 182 ? 4.513 -12.570 6.081 1.00 19.05 182 ARG A CA 1
ATOM 1425 C C . ARG A 1 182 ? 3.343 -11.555 6.251 1.00 16.93 182 ARG A C 1
ATOM 1426 O O . ARG A 1 182 ? 3.532 -10.429 6.688 1.00 17.41 182 ARG A O 1
ATOM 1434 N N . TYR A 1 183 ? 2.142 -11.971 5.864 1.00 16.35 183 TYR A N 1
ATOM 1435 C CA . TYR A 1 183 ? 0.974 -11.181 6.128 1.00 17.20 183 TYR A CA 1
ATOM 1436 C C . TYR A 1 183 ? 0.827 -10.929 7.627 1.00 15.88 183 TYR A C 1
ATOM 1437 O O . TYR A 1 183 ? 0.487 -9.799 8.018 1.00 16.24 183 TYR A O 1
ATOM 1446 N N . ALA A 1 184 ? 1.032 -11.961 8.461 1.00 16.42 184 ALA A N 1
ATOM 1447 C CA . ALA A 1 184 ? 0.988 -11.701 9.936 1.00 17.11 184 ALA A CA 1
ATOM 1448 C C . ALA A 1 184 ? 2.030 -10.689 10.379 1.00 16.41 184 ALA A C 1
ATOM 1449 O O . ALA A 1 184 ? 1.732 -9.776 11.150 1.00 16.77 184 ALA A O 1
ATOM 1451 N N . GLY A 1 185 ? 3.225 -10.695 9.775 1.00 16.99 185 GLY A N 1
ATOM 1452 C CA . GLY A 1 185 ? 4.194 -9.686 10.037 1.00 16.04 185 GLY A CA 1
ATOM 1453 C C . GLY A 1 185 ? 3.802 -8.277 9.625 1.00 15.44 185 GLY A C 1
ATOM 1454 O O . GLY A 1 185 ? 3.986 -7.304 10.375 1.00 16.11 185 GLY A O 1
ATOM 1455 N N . ARG A 1 186 ? 3.134 -8.162 8.476 1.00 15.29 186 ARG A N 1
ATOM 1456 C CA . ARG A 1 186 ? 2.690 -6.911 7.996 1.00 16.97 186 ARG A CA 1
ATOM 1457 C C . ARG A 1 186 ? 1.505 -6.342 8.831 1.00 16.96 186 ARG A C 1
ATOM 1458 O O . ARG A 1 186 ? 1.395 -5.099 9.046 1.00 18.47 186 ARG A O 1
ATOM 1466 N N . SER A 1 187 ? 0.585 -7.250 9.220 1.00 16.56 187 SER A N 1
ATOM 1467 C CA . SER A 1 187 ? -0.755 -6.823 9.567 1.00 17.08 187 SER A CA 1
ATOM 1468 C C . SER A 1 187 ? -1.288 -7.449 10.867 1.00 17.68 187 SER A C 1
ATOM 1469 O O . SER A 1 187 ? -2.282 -6.952 11.368 1.00 19.04 187 SER A O 1
ATOM 1472 N N . GLY A 1 188 ? -0.690 -8.505 11.365 1.00 15.23 188 GLY A N 1
ATOM 1473 C CA . GLY A 1 188 ? -1.251 -9.221 12.510 1.00 15.38 188 GLY A CA 1
ATOM 1474 C C . GLY A 1 188 ? -0.759 -8.625 13.775 1.00 16.22 188 GLY A C 1
ATOM 1475 O O . GLY A 1 188 ? 0.360 -8.207 13.926 1.00 16.57 188 GLY A O 1
ATOM 1476 N N . ASP A 1 189 ? -1.627 -8.667 14.796 1.00 14.84 189 ASP A N 1
ATOM 1477 C CA . ASP A 1 189 ? -1.173 -8.413 16.150 1.00 14.83 189 ASP A CA 1
ATOM 1478 C C . ASP A 1 189 ? -0.496 -9.613 16.769 1.00 14.32 189 ASP A C 1
ATOM 1479 O O . ASP A 1 189 ? 0.284 -9.505 17.733 1.00 17.05 189 ASP A O 1
ATOM 1484 N N . GLY A 1 190 ? -0.745 -10.775 16.161 1.00 15.28 190 GLY A N 1
ATOM 1485 C CA . GLY A 1 190 ? -0.077 -12.012 16.546 1.00 16.73 190 GLY A CA 1
ATOM 1486 C C . GLY A 1 190 ? -0.121 -12.999 15.434 1.00 15.43 190 GLY A C 1
ATOM 1487 O O . GLY A 1 190 ? -0.825 -12.780 14.476 1.00 15.73 190 GLY A O 1
ATOM 1488 N N . PHE A 1 191 ? 0.662 -14.070 15.552 1.00 16.95 191 PHE A N 1
ATOM 1489 C CA . PHE A 1 191 ? 0.458 -15.218 14.690 1.00 19.70 191 PHE A CA 1
ATOM 1490 C C . PHE A 1 191 ? 0.414 -16.467 15.529 1.00 16.58 191 PHE A C 1
ATOM 1491 O O . PHE A 1 191 ? 0.914 -16.444 16.646 1.00 17.17 191 PHE A O 1
ATOM 1499 N N . ILE A 1 192 ? -0.190 -17.479 14.949 1.00 16.88 192 ILE A N 1
ATOM 1500 C CA . ILE A 1 192 ? -0.413 -18.727 15.654 1.00 16.34 192 ILE A CA 1
ATOM 1501 C C . ILE A 1 192 ? 0.114 -19.868 14.744 1.00 18.49 192 ILE A C 1
ATOM 1502 O O . ILE A 1 192 ? -0.177 -19.899 13.524 1.00 20.39 192 ILE A O 1
ATOM 1507 N N . CYS A 1 193 ? 0.863 -20.789 15.359 1.00 19.08 193 CYS A N 1
ATOM 1508 C CA . CYS A 1 193 ? 1.243 -22.032 14.633 1.00 19.58 193 CYS A CA 1
ATOM 1509 C C . CYS A 1 193 ? 1.108 -23.163 15.639 1.00 20.50 193 CYS A C 1
ATOM 1510 O O . CYS A 1 193 ? 0.704 -22.948 16.826 1.00 18.14 193 CYS A O 1
ATOM 1513 N N . THR A 1 194 ? 1.302 -24.388 15.117 1.00 20.20 194 THR A N 1
ATOM 1514 C CA . THR A 1 194 ? 1.185 -25.594 15.956 1.00 19.69 194 THR A CA 1
ATOM 1515 C C . THR A 1 194 ? 2.477 -26.384 15.937 1.00 20.03 194 THR A C 1
ATOM 1516 O O . THR A 1 194 ? 3.204 -26.385 14.936 1.00 22.56 194 THR A O 1
ATOM 1520 N N . SER A 1 195 ? 2.805 -26.923 17.120 1.00 19.76 195 SER A N 1
ATOM 1521 C CA . SER A 1 195 ? 4.031 -27.749 17.356 1.00 21.02 195 SER A CA 1
ATOM 1522 C C . SER A 1 195 ? 3.984 -29.068 16.648 1.00 23.60 195 SER A C 1
ATOM 1523 O O . SER A 1 195 ? 2.963 -29.490 16.089 1.00 25.47 195 SER A O 1
ATOM 1526 N N . GLY A 1 196 ? 5.148 -29.717 16.677 1.00 23.13 196 GLY A N 1
ATOM 1527 C CA . GLY A 1 196 ? 5.253 -31.120 16.248 1.00 25.24 196 GLY A CA 1
ATOM 1528 C C . GLY A 1 196 ? 5.559 -31.319 14.788 1.00 31.40 196 GLY A C 1
ATOM 1529 O O . GLY A 1 196 ? 5.529 -32.472 14.298 1.00 31.60 196 GLY A O 1
ATOM 1530 N N . LYS A 1 197 ? 5.804 -30.239 14.047 1.00 31.66 197 LYS A N 1
ATOM 1531 C CA . LYS A 1 197 ? 5.913 -30.326 12.598 1.00 35.13 197 LYS A CA 1
ATOM 1532 C C . LYS A 1 197 ? 7.329 -30.241 12.067 1.00 37.42 197 LYS A C 1
ATOM 1533 O O . LYS A 1 197 ? 7.507 -30.198 10.837 1.00 39.91 197 LYS A O 1
ATOM 1539 N N . GLY A 1 198 ? 8.340 -30.280 12.926 1.00 33.04 198 GLY A N 1
ATOM 1540 C CA . GLY A 1 198 ? 9.743 -30.388 12.422 1.00 38.75 198 GLY A CA 1
ATOM 1541 C C . GLY A 1 198 ? 10.284 -28.985 12.555 1.00 37.29 198 GLY A C 1
ATOM 1542 O O . GLY A 1 198 ? 9.666 -28.068 12.019 1.00 37.24 198 GLY A O 1
ATOM 1543 N N . MET A 1 199 ? 11.398 -28.802 13.270 1.00 34.54 199 MET A N 1
ATOM 1544 C CA . MET A 1 199 ? 11.817 -27.489 13.740 1.00 33.59 199 MET A CA 1
ATOM 1545 C C . MET A 1 199 ? 12.132 -26.492 12.643 1.00 33.61 199 MET A C 1
ATOM 1546 O O . MET A 1 199 ? 11.974 -25.262 12.868 1.00 30.70 199 MET A O 1
ATOM 1551 N N . GLU A 1 200 ? 12.547 -26.966 11.449 1.00 33.23 200 GLU A N 1
ATOM 1552 C CA . GLU A 1 200 ? 12.810 -26.051 10.345 1.00 35.63 200 GLU A CA 1
ATOM 1553 C C . GLU A 1 200 ? 11.599 -25.232 9.980 1.00 30.27 200 GLU A C 1
ATOM 1554 O O . GLU A 1 200 ? 11.786 -24.131 9.546 1.00 29.50 200 GLU A O 1
ATOM 1560 N N . LEU A 1 201 ? 10.386 -25.765 10.108 1.00 27.93 201 LEU A N 1
ATOM 1561 C CA . LEU A 1 201 ? 9.206 -24.963 9.782 1.00 25.41 201 LEU A CA 1
ATOM 1562 C C . LEU A 1 201 ? 9.304 -23.624 10.563 1.00 25.89 201 LEU A C 1
ATOM 1563 O O . LEU A 1 201 ? 9.067 -22.546 10.018 1.00 24.21 201 LEU A O 1
ATOM 1568 N N . TYR A 1 202 ? 9.636 -23.703 11.831 1.00 23.98 202 TYR A N 1
ATOM 1569 C CA . TYR A 1 202 ? 9.535 -22.492 12.729 1.00 23.25 202 TYR A CA 1
ATOM 1570 C C . TYR A 1 202 ? 10.757 -21.604 12.521 1.00 22.92 202 TYR A C 1
ATOM 1571 O O . TYR A 1 202 ? 10.690 -20.362 12.332 1.00 23.37 202 TYR A O 1
ATOM 1580 N N . THR A 1 203 ? 11.958 -22.203 12.476 1.00 23.42 203 THR A N 1
ATOM 1581 C CA . THR A 1 203 ? 13.160 -21.414 12.380 1.00 24.92 203 THR A CA 1
ATOM 1582 C C . THR A 1 203 ? 13.538 -20.904 11.005 1.00 25.42 203 THR A C 1
ATOM 1583 O O . THR A 1 203 ? 14.138 -19.879 10.888 1.00 26.95 203 THR A O 1
ATOM 1587 N N . GLU A 1 204 ? 13.146 -21.630 9.985 1.00 27.41 204 GLU A N 1
ATOM 1588 C CA . GLU A 1 204 ? 13.547 -21.229 8.635 1.00 29.15 204 GLU A CA 1
ATOM 1589 C C . GLU A 1 204 ? 12.440 -20.621 7.825 1.00 31.33 204 GLU A C 1
ATOM 1590 O O . GLU A 1 204 ? 12.744 -19.822 6.958 1.00 29.61 204 GLU A O 1
ATOM 1596 N N . LYS A 1 205 ? 11.174 -20.995 8.052 1.00 26.21 205 LYS A N 1
ATOM 1597 C CA . LYS A 1 205 ? 10.106 -20.475 7.253 1.00 26.32 205 LYS A CA 1
ATOM 1598 C C . LYS A 1 205 ? 9.257 -19.412 8.003 1.00 26.60 205 LYS A C 1
ATOM 1599 O O . LYS A 1 205 ? 9.224 -18.285 7.574 1.00 26.68 205 LYS A O 1
ATOM 1605 N N . LEU A 1 206 ? 8.636 -19.821 9.125 1.00 23.99 206 LEU A N 1
ATOM 1606 C CA . LEU A 1 206 ? 7.619 -18.935 9.761 1.00 20.62 206 LEU A CA 1
ATOM 1607 C C . LEU A 1 206 ? 8.252 -17.751 10.461 1.00 20.15 206 LEU A C 1
ATOM 1608 O O . LEU A 1 206 ? 7.866 -16.604 10.224 1.00 20.99 206 LEU A O 1
ATOM 1613 N N . MET A 1 207 ? 9.232 -17.930 11.358 1.00 20.38 207 MET A N 1
ATOM 1614 C CA . MET A 1 207 ? 9.826 -16.788 12.064 1.00 22.03 207 MET A CA 1
ATOM 1615 C C . MET A 1 207 ? 10.461 -15.740 11.152 1.00 20.68 207 MET A C 1
ATOM 1616 O O . MET A 1 207 ? 10.212 -14.544 11.275 1.00 21.67 207 MET A O 1
ATOM 1621 N N . PRO A 1 208 ? 11.241 -16.154 10.146 1.00 21.41 208 PRO A N 1
ATOM 1622 C CA . PRO A 1 208 ? 11.810 -15.185 9.260 1.00 21.59 208 PRO A CA 1
ATOM 1623 C C . PRO A 1 208 ? 10.777 -14.433 8.424 1.00 20.34 208 PRO A C 1
ATOM 1624 O O . PRO A 1 208 ? 10.998 -13.254 8.166 1.00 21.79 208 PRO A O 1
ATOM 1628 N N . ALA A 1 209 ? 9.682 -15.151 8.061 1.00 20.02 209 ALA A N 1
ATOM 1629 C CA . ALA A 1 209 ? 8.613 -14.533 7.330 1.00 19.04 209 ALA A CA 1
ATOM 1630 C C . ALA A 1 209 ? 7.904 -13.434 8.154 1.00 18.50 209 ALA A C 1
ATOM 1631 O O . ALA A 1 209 ? 7.605 -12.361 7.614 1.00 19.00 209 ALA A O 1
ATOM 1633 N N . VAL A 1 210 ? 7.642 -13.729 9.416 1.00 17.90 210 VAL A N 1
ATOM 1634 C CA . VAL A 1 210 ? 7.000 -12.726 10.226 1.00 18.71 210 VAL A CA 1
ATOM 1635 C C . VAL A 1 210 ? 7.887 -11.480 10.327 1.00 19.15 210 VAL A C 1
ATOM 1636 O O . VAL A 1 210 ? 7.414 -10.353 10.218 1.00 19.10 210 VAL A O 1
ATOM 1640 N N . ALA A 1 211 ? 9.198 -11.693 10.501 1.00 19.11 211 ALA A N 1
ATOM 1641 C CA . ALA A 1 211 ? 10.116 -10.605 10.602 1.00 19.45 211 ALA A CA 1
ATOM 1642 C C . ALA A 1 211 ? 10.197 -9.758 9.305 1.00 18.15 211 ALA A C 1
ATOM 1643 O O . ALA A 1 211 ? 10.218 -8.568 9.334 1.00 21.00 211 ALA A O 1
ATOM 1645 N N . GLU A 1 212 ? 10.158 -10.456 8.200 1.00 20.45 212 GLU A N 1
ATOM 1646 C CA . GLU A 1 212 ? 10.211 -9.750 6.949 1.00 20.39 212 GLU A CA 1
ATOM 1647 C C . GLU A 1 212 ? 8.964 -8.879 6.743 1.00 20.13 212 GLU A C 1
ATOM 1648 O O . GLU A 1 212 ? 9.053 -7.791 6.233 1.00 20.97 212 GLU A O 1
ATOM 1654 N N . GLY A 1 213 ? 7.800 -9.457 7.036 1.00 18.15 213 GLY A N 1
ATOM 1655 C CA . GLY A 1 213 ? 6.562 -8.689 6.906 1.00 18.77 213 GLY A CA 1
ATOM 1656 C C . GLY A 1 213 ? 6.546 -7.476 7.777 1.00 18.00 213 GLY A C 1
ATOM 1657 O O . GLY A 1 213 ? 6.115 -6.407 7.377 1.00 19.35 213 GLY A O 1
ATOM 1658 N N . ALA A 1 214 ? 6.998 -7.677 9.011 1.00 17.35 214 ALA A N 1
ATOM 1659 C CA . ALA A 1 214 ? 7.105 -6.549 9.933 1.00 16.70 214 ALA A CA 1
ATOM 1660 C C . ALA A 1 214 ? 7.999 -5.445 9.361 1.00 18.82 214 ALA A C 1
ATOM 1661 O O . ALA A 1 214 ? 7.618 -4.291 9.372 1.00 19.49 214 ALA A O 1
ATOM 1663 N N . GLU A 1 215 ? 9.157 -5.836 8.810 1.00 19.82 215 GLU A N 1
ATOM 1664 C CA . GLU A 1 215 ? 10.097 -4.824 8.269 1.00 23.48 215 GLU A CA 1
ATOM 1665 C C . GLU A 1 215 ? 9.446 -4.100 7.068 1.00 21.04 215 GLU A C 1
ATOM 1666 O O . GLU A 1 215 ? 9.559 -2.883 6.943 1.00 21.88 215 GLU A O 1
ATOM 1672 N N . LYS A 1 216 ? 8.739 -4.820 6.207 1.00 20.36 216 LYS A N 1
ATOM 1673 C CA . LYS A 1 216 ? 8.098 -4.186 5.042 1.00 22.23 216 LYS A CA 1
ATOM 1674 C C . LYS A 1 216 ? 7.027 -3.214 5.427 1.00 23.39 216 LYS A C 1
ATOM 1675 O O . LYS A 1 216 ? 6.741 -2.221 4.688 1.00 24.34 216 LYS A O 1
ATOM 1681 N N . ALA A 1 217 ? 6.395 -3.450 6.580 1.00 18.85 217 ALA A N 1
ATOM 1682 C CA . ALA A 1 217 ? 5.330 -2.585 7.086 1.00 21.11 217 ALA A CA 1
ATOM 1683 C C . ALA A 1 217 ? 5.856 -1.521 8.079 1.00 20.05 217 ALA A C 1
ATOM 1684 O O . ALA A 1 217 ? 5.078 -0.811 8.694 1.00 20.30 217 ALA A O 1
ATOM 1686 N N . ASP A 1 218 ? 7.152 -1.452 8.236 1.00 19.52 218 ASP A N 1
ATOM 1687 C CA . ASP A 1 218 ? 7.772 -0.489 9.116 1.00 22.04 218 ASP A CA 1
ATOM 1688 C C . ASP A 1 218 ? 7.368 -0.681 10.583 1.00 19.58 218 ASP A C 1
ATOM 1689 O O . ASP A 1 218 ? 7.263 0.266 11.381 1.00 20.73 218 ASP A O 1
ATOM 1694 N N . ARG A 1 219 ? 7.091 -1.948 10.932 1.00 19.58 219 ARG A N 1
ATOM 1695 C CA . ARG A 1 219 ? 6.757 -2.309 12.312 1.00 18.87 219 ARG A CA 1
ATOM 1696 C C . ARG A 1 219 ? 7.937 -2.903 13.038 1.00 17.86 219 ARG A C 1
ATOM 1697 O O . ARG A 1 219 ? 8.902 -3.456 12.399 1.00 18.92 219 ARG A O 1
ATOM 1705 N N . ASP A 1 220 ? 7.842 -2.877 14.365 1.00 18.19 220 ASP A N 1
ATOM 1706 C CA . ASP A 1 220 ? 8.784 -3.555 15.255 1.00 18.57 220 ASP A CA 1
ATOM 1707 C C . ASP A 1 220 ? 8.254 -4.976 15.481 1.00 18.09 220 ASP A C 1
ATOM 1708 O O . ASP A 1 220 ? 7.196 -5.133 16.136 1.00 18.26 220 ASP A O 1
ATOM 1713 N N . VAL A 1 221 ? 8.944 -5.955 14.951 1.00 19.39 221 VAL A N 1
ATOM 1714 C CA . VAL A 1 221 ? 8.512 -7.366 15.071 1.00 19.60 221 VAL A CA 1
ATOM 1715 C C . VAL A 1 221 ? 8.330 -7.805 16.523 1.00 20.21 221 VAL A C 1
ATOM 1716 O O . VAL A 1 221 ? 7.502 -8.685 16.810 1.00 18.73 221 VAL A O 1
ATOM 1720 N N . ALA A 1 222 ? 9.000 -7.163 17.467 1.00 18.24 222 ALA A N 1
ATOM 1721 C CA . ALA A 1 222 ? 8.798 -7.479 18.839 1.00 21.05 222 ALA A CA 1
ATOM 1722 C C . ALA A 1 222 ? 7.393 -7.189 19.333 1.00 20.01 222 ALA A C 1
ATOM 1723 O O . ALA A 1 222 ? 6.960 -7.753 20.377 1.00 20.98 222 ALA A O 1
ATOM 1725 N N . GLU A 1 223 ? 6.602 -6.373 18.641 1.00 18.11 223 GLU A N 1
ATOM 1726 C CA . GLU A 1 223 ? 5.249 -6.089 19.083 1.00 18.77 223 GLU A CA 1
ATOM 1727 C C . GLU A 1 223 ? 4.290 -7.233 18.728 1.00 19.24 223 GLU A C 1
ATOM 1728 O O . GLU A 1 223 ? 3.156 -7.237 19.223 1.00 20.06 223 GLU A O 1
ATOM 1734 N N . ILE A 1 224 ? 4.690 -8.164 17.861 1.00 16.34 224 ILE A N 1
ATOM 1735 C CA . ILE A 1 224 ? 3.778 -9.217 17.393 1.00 16.23 224 ILE A CA 1
ATOM 1736 C C . ILE A 1 224 ? 3.897 -10.394 18.348 1.00 16.26 224 ILE A C 1
ATOM 1737 O O . ILE A 1 224 ? 4.992 -10.906 18.642 1.00 16.90 224 ILE A O 1
ATOM 1742 N N . ASP A 1 225 ? 2.770 -10.821 18.876 1.00 15.78 225 ASP A N 1
ATOM 1743 C CA . ASP A 1 225 ? 2.746 -11.988 19.768 1.00 16.73 225 ASP A CA 1
ATOM 1744 C C . ASP A 1 225 ? 2.922 -13.247 18.954 1.00 16.45 225 ASP A C 1
ATOM 1745 O O . ASP A 1 225 ? 2.277 -13.417 17.924 1.00 19.72 225 ASP A O 1
ATOM 1750 N N . LYS A 1 226 ? 3.893 -14.095 19.317 1.00 16.33 226 LYS A N 1
ATOM 1751 C CA . LYS A 1 226 ? 4.229 -15.249 18.509 1.00 17.56 226 LYS A CA 1
ATOM 1752 C C . LYS A 1 226 ? 3.799 -16.515 19.266 1.00 17.78 226 LYS A C 1
ATOM 1753 O O . LYS A 1 226 ? 4.468 -16.983 20.200 1.00 17.62 226 LYS A O 1
ATOM 1759 N N . MET A 1 227 ? 2.612 -16.955 18.922 1.00 18.36 227 MET A N 1
ATOM 1760 C CA . MET A 1 227 ? 1.933 -18.004 19.648 1.00 17.91 227 MET A CA 1
ATOM 1761 C C . MET A 1 227 ? 2.080 -19.348 18.981 1.00 18.68 227 MET A C 1
ATOM 1762 O O . MET A 1 227 ? 2.005 -19.468 17.762 1.00 18.09 227 MET A O 1
ATOM 1767 N N . ILE A 1 228 ? 2.260 -20.388 19.840 1.00 18.59 228 ILE A N 1
ATOM 1768 C CA . ILE A 1 228 ? 2.355 -21.745 19.305 1.00 19.08 228 ILE A CA 1
ATOM 1769 C C . ILE A 1 228 ? 1.542 -22.635 20.208 1.00 18.87 228 ILE A C 1
ATOM 1770 O O . ILE A 1 228 ? 1.608 -22.542 21.444 1.00 20.02 228 ILE A O 1
ATOM 1775 N N . GLU A 1 229 ? 0.715 -23.454 19.572 1.00 17.60 229 GLU A N 1
ATOM 1776 C CA . GLU A 1 229 ? 0.010 -24.566 20.312 1.00 17.21 229 GLU A CA 1
ATOM 1777 C C . GLU A 1 229 ? 0.989 -25.725 20.462 1.00 17.60 229 GLU A C 1
ATOM 1778 O O . GLU A 1 229 ? 1.392 -26.275 19.490 1.00 19.05 229 GLU A O 1
ATOM 1784 N N . ILE A 1 230 ? 1.367 -25.974 21.712 1.00 18.04 230 ILE A N 1
ATOM 1785 C CA . ILE A 1 230 ? 2.348 -27.034 22.093 1.00 18.11 230 ILE A CA 1
ATOM 1786 C C . ILE A 1 230 ? 1.454 -28.267 22.415 1.00 16.69 230 ILE A C 1
ATOM 1787 O O . ILE A 1 230 ? 0.786 -28.276 23.408 1.00 17.93 230 ILE A O 1
ATOM 1792 N N . LYS A 1 231 ? 1.540 -29.264 21.557 1.00 18.85 231 LYS A N 1
ATOM 1793 C CA . LYS A 1 231 ? 0.853 -30.598 21.760 1.00 17.30 231 LYS A CA 1
ATOM 1794 C C . LYS A 1 231 ? 1.711 -31.413 22.696 1.00 18.37 231 LYS A C 1
ATOM 1795 O O . LYS A 1 231 ? 2.773 -31.902 22.310 1.00 19.87 231 LYS A O 1
ATOM 1801 N N . ILE A 1 232 ? 1.256 -31.499 23.927 1.00 18.39 232 ILE A N 1
ATOM 1802 C CA . ILE A 1 232 ? 2.034 -32.192 24.959 1.00 18.24 232 ILE A CA 1
ATOM 1803 C C . ILE A 1 232 ? 1.127 -33.090 25.778 1.00 19.13 232 ILE A C 1
ATOM 1804 O O . ILE A 1 232 ? 0.143 -32.680 26.352 1.00 17.57 232 ILE A O 1
ATOM 1809 N N . SER A 1 233 ? 1.544 -34.380 25.842 1.00 18.09 233 SER A N 1
ATOM 1810 C CA . SER A 1 233 ? 0.907 -35.339 26.714 1.00 19.17 233 SER A CA 1
ATOM 1811 C C . SER A 1 233 ? 1.866 -35.550 27.901 1.00 18.28 233 SER A C 1
ATOM 1812 O O . SER A 1 233 ? 2.719 -36.467 27.803 1.00 19.68 233 SER A O 1
ATOM 1815 N N . TYR A 1 234 ? 1.717 -34.755 28.928 1.00 18.15 234 TYR A N 1
ATOM 1816 C CA . TYR A 1 234 ? 2.488 -34.922 30.164 1.00 18.80 234 TYR A CA 1
ATOM 1817 C C . TYR A 1 234 ? 1.594 -35.626 31.160 1.00 20.28 234 TYR A C 1
ATOM 1818 O O . TYR A 1 234 ? 0.465 -35.233 31.420 1.00 19.82 234 TYR A O 1
ATOM 1827 N N . ASP A 1 235 ? 2.117 -36.717 31.740 1.00 19.39 235 ASP A N 1
ATOM 1828 C CA . ASP A 1 235 ? 1.493 -37.378 32.862 1.00 19.03 235 ASP A CA 1
ATOM 1829 C C . ASP A 1 235 ? 2.637 -38.123 33.579 1.00 19.66 235 ASP A C 1
ATOM 1830 O O . ASP A 1 235 ? 3.415 -38.775 32.908 1.00 19.86 235 ASP A O 1
ATOM 1835 N N . THR A 1 236 ? 2.667 -38.032 34.896 1.00 20.49 236 THR A N 1
ATOM 1836 C CA . THR A 1 236 ? 3.680 -38.773 35.667 1.00 20.85 236 THR A CA 1
ATOM 1837 C C . THR A 1 236 ? 3.516 -40.284 35.542 1.00 22.26 236 THR A C 1
ATOM 1838 O O . THR A 1 236 ? 4.521 -41.019 35.723 1.00 23.35 236 THR A O 1
ATOM 1842 N N . ASP A 1 237 ? 2.342 -40.744 35.146 1.00 20.54 237 ASP A N 1
ATOM 1843 C CA . ASP A 1 237 ? 2.113 -42.165 34.858 1.00 21.41 237 ASP A CA 1
ATOM 1844 C C . ASP A 1 237 ? 2.425 -42.368 33.393 1.00 21.61 237 ASP A C 1
ATOM 1845 O O . ASP A 1 237 ? 1.747 -41.823 32.530 1.00 21.16 237 ASP A O 1
ATOM 1850 N N . PRO A 1 238 ? 3.477 -43.121 33.069 1.00 20.90 238 PRO A N 1
ATOM 1851 C CA . PRO A 1 238 ? 3.894 -43.247 31.661 1.00 20.53 238 PRO A CA 1
ATOM 1852 C C . PRO A 1 238 ? 2.918 -43.949 30.733 1.00 20.19 238 PRO A C 1
ATOM 1853 O O . PRO A 1 238 ? 2.897 -43.687 29.525 1.00 22.61 238 PRO A O 1
ATOM 1857 N N . GLU A 1 239 ? 2.091 -44.819 31.276 1.00 19.52 239 GLU A N 1
ATOM 1858 C CA . GLU A 1 239 ? 1.072 -45.448 30.492 1.00 19.06 239 GLU A CA 1
ATOM 1859 C C . GLU A 1 239 ? 0.039 -44.369 30.082 1.00 18.78 239 GLU A C 1
ATOM 1860 O O . GLU A 1 239 ? -0.382 -44.381 28.903 1.00 20.23 239 GLU A O 1
ATOM 1866 N N . LEU A 1 240 ? -0.391 -43.563 31.022 1.00 19.76 240 LEU A N 1
ATOM 1867 C CA . LEU A 1 240 ? -1.337 -42.430 30.671 1.00 18.06 240 LEU A CA 1
ATOM 1868 C C . LEU A 1 240 ? -0.656 -41.441 29.757 1.00 19.20 240 LEU A C 1
ATOM 1869 O O . LEU A 1 240 ? -1.325 -40.924 28.814 1.00 19.03 240 LEU A O 1
ATO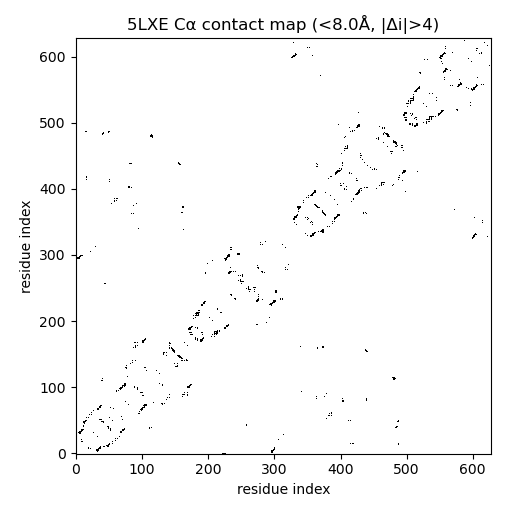M 1874 N N . ALA A 1 241 ? 0.606 -41.127 29.980 1.00 19.18 241 ALA A N 1
ATOM 1875 C CA . ALA A 1 241 ? 1.280 -40.133 29.079 1.00 19.29 241 ALA A CA 1
ATOM 1876 C C . ALA A 1 241 ? 1.126 -40.564 27.620 1.00 21.60 241 ALA A C 1
ATOM 1877 O O . ALA A 1 241 ? 0.827 -39.778 26.695 1.00 23.61 241 ALA A O 1
ATOM 1879 N N . LEU A 1 242 ? 1.321 -41.855 27.324 1.00 18.91 242 LEU A N 1
ATOM 1880 C CA . LEU A 1 242 ? 1.098 -42.335 26.004 1.00 19.34 242 LEU A CA 1
ATOM 1881 C C . LEU A 1 242 ? -0.356 -42.481 25.594 1.00 19.03 242 LEU A C 1
ATOM 1882 O O . LEU A 1 242 ? -0.816 -42.029 24.521 1.00 19.61 242 LEU A O 1
ATOM 1887 N N . GLU A 1 243 ? -1.139 -43.148 26.451 1.00 17.24 243 GLU A N 1
ATOM 1888 C CA . GLU A 1 243 ? -2.472 -43.567 26.092 1.00 18.16 243 GLU A CA 1
ATOM 1889 C C . GLU A 1 243 ? -3.480 -42.390 26.055 1.00 18.24 243 GLU A C 1
ATOM 1890 O O . GLU A 1 243 ? -4.496 -42.456 25.361 1.00 18.41 243 GLU A O 1
ATOM 1896 N N . ASN A 1 244 ? -3.117 -41.319 26.735 1.00 19.00 244 ASN A N 1
ATOM 1897 C CA . ASN A 1 244 ? -4.013 -40.132 26.730 1.00 17.86 244 ASN A CA 1
ATOM 1898 C C . ASN A 1 244 ? -4.079 -39.506 25.362 1.00 18.73 244 ASN A C 1
ATOM 1899 O O . ASN A 1 244 ? -4.983 -38.682 25.150 1.00 18.13 244 ASN A O 1
ATOM 1904 N N . THR A 1 245 ? -3.209 -39.858 24.443 1.00 17.37 245 THR A N 1
ATOM 1905 C CA . THR A 1 245 ? -3.308 -39.338 23.045 1.00 18.70 245 THR A CA 1
ATOM 1906 C C . THR A 1 245 ? -4.451 -39.915 22.281 1.00 18.66 245 THR A C 1
ATOM 1907 O O . THR A 1 245 ? -4.773 -39.377 21.187 1.00 18.57 245 THR A O 1
ATOM 1911 N N . ARG A 1 246 ? -5.061 -41.025 22.715 1.00 18.37 246 ARG A N 1
ATOM 1912 C CA . ARG A 1 246 ? -5.978 -41.772 21.917 1.00 19.42 246 ARG A CA 1
ATOM 1913 C C . ARG A 1 246 ? -7.111 -41.003 21.277 1.00 18.21 246 ARG A C 1
ATOM 1914 O O . ARG A 1 246 ? -7.437 -41.248 20.131 1.00 20.05 246 ARG A O 1
ATOM 1922 N N . PHE A 1 247 ? -7.743 -40.103 22.054 1.00 18.28 247 PHE A N 1
ATOM 1923 C CA . PHE A 1 247 ? -8.853 -39.347 21.468 1.00 18.88 247 PHE A CA 1
ATOM 1924 C C . PHE A 1 247 ? -8.469 -38.708 20.162 1.00 18.20 247 PHE A C 1
ATOM 1925 O O . PHE A 1 247 ? -9.371 -38.506 19.267 1.00 20.87 247 PHE A O 1
ATOM 1933 N N . TRP A 1 248 ? -7.218 -38.292 20.040 1.00 18.30 248 TRP A N 1
ATOM 1934 C CA . TRP A 1 248 ? -6.763 -37.482 18.925 1.00 17.25 248 TRP A CA 1
ATOM 1935 C C . TRP A 1 248 ? -6.261 -38.317 17.748 1.00 20.47 248 TRP A C 1
ATOM 1936 O O . TRP A 1 248 ? -5.644 -37.817 16.840 1.00 20.92 248 TRP A O 1
ATOM 1947 N N . ALA A 1 249 ? -6.511 -39.623 17.780 1.00 20.04 249 ALA A N 1
ATOM 1948 C CA . ALA A 1 249 ? -6.048 -40.498 16.752 1.00 20.91 249 ALA A CA 1
ATOM 1949 C C . ALA A 1 249 ? -6.512 -40.132 15.324 1.00 23.72 249 ALA A C 1
ATOM 1950 O O . ALA A 1 249 ? -5.752 -40.394 14.368 1.00 24.77 249 ALA A O 1
ATOM 1952 N N . PRO A 1 250 ? -7.658 -39.469 15.176 1.00 22.62 250 PRO A N 1
ATOM 1953 C CA . PRO A 1 250 ? -8.014 -39.105 13.771 1.00 26.05 250 PRO A CA 1
ATOM 1954 C C . PRO A 1 250 ? -6.994 -38.212 13.085 1.00 29.38 250 PRO A C 1
ATOM 1955 O O . PRO A 1 250 ? -6.927 -38.228 11.865 1.00 34.87 250 PRO A O 1
ATOM 1959 N N . LEU A 1 251 ? -6.182 -37.474 13.838 1.00 25.65 251 LEU A N 1
ATOM 1960 C CA . LEU A 1 251 ? -5.147 -36.624 13.260 1.00 26.94 251 LEU A CA 1
ATOM 1961 C C . LEU A 1 251 ? -3.967 -37.449 12.698 1.00 31.18 251 LEU A C 1
ATOM 1962 O O . LEU A 1 251 ? -3.118 -36.878 12.016 1.00 30.50 251 LEU A O 1
ATOM 1967 N N . SER A 1 252 ? -3.888 -38.728 13.064 1.00 28.73 252 SER A N 1
ATOM 1968 C CA . SER A 1 252 ? -2.681 -39.563 12.855 1.00 34.25 252 SER A CA 1
ATOM 1969 C C . SER A 1 252 ? -2.819 -40.521 11.718 1.00 40.20 252 SER A C 1
ATOM 1970 O O . SER A 1 252 ? -1.919 -41.351 11.526 1.00 44.70 252 SER A O 1
ATOM 1973 N N . LEU A 1 253 ? -3.874 -40.421 10.935 1.00 38.44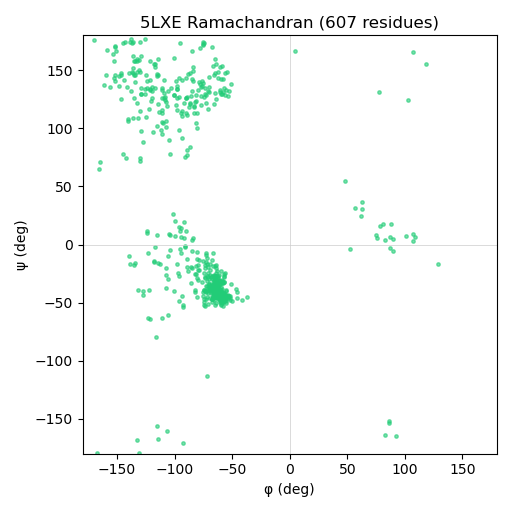 253 LEU A N 1
ATOM 1974 C CA . LEU A 1 253 ? -3.976 -41.338 9.782 1.00 46.60 253 LEU A CA 1
ATOM 1975 C C . LEU A 1 253 ? -2.973 -40.995 8.678 1.00 53.33 253 LEU A C 1
ATOM 1976 O O . LEU A 1 253 ? -2.808 -39.821 8.343 1.00 56.74 253 LEU A O 1
ATOM 1981 N N . PRO A 1 264 ? -17.145 -39.928 7.739 1.00 74.87 264 PRO A N 1
ATOM 1982 C CA . PRO A 1 264 ? -17.078 -41.360 7.526 1.00 74.42 264 PRO A CA 1
ATOM 1983 C C . PRO A 1 264 ? -16.852 -42.116 8.818 1.00 69.47 264 PRO A C 1
ATOM 1984 O O . PRO A 1 264 ? -15.961 -41.763 9.607 1.00 65.97 264 PRO A O 1
ATOM 1988 N N . ILE A 1 265 ? -17.664 -43.146 9.025 1.00 66.19 265 ILE A N 1
ATOM 1989 C CA . ILE A 1 265 ? -17.596 -43.976 10.229 1.00 62.37 265 ILE A CA 1
ATOM 1990 C C . ILE A 1 265 ? -16.370 -44.906 10.156 1.00 59.89 265 ILE A C 1
ATOM 1991 O O . ILE A 1 265 ? -15.875 -45.361 11.193 1.00 52.32 265 ILE A O 1
ATOM 1996 N N . GLU A 1 266 ? -15.907 -45.198 8.936 1.00 58.44 266 GLU A N 1
ATOM 1997 C CA . GLU A 1 266 ? -14.761 -46.093 8.728 1.00 59.84 266 GLU A CA 1
ATOM 1998 C C . GLU A 1 266 ? -13.470 -45.459 9.248 1.00 53.25 266 GLU A C 1
ATOM 1999 O O . GLU A 1 266 ? -12.695 -46.111 9.928 1.00 43.25 266 GLU A O 1
ATOM 2005 N N . MET A 1 267 ? -13.240 -44.207 8.848 1.00 51.54 267 MET A N 1
ATOM 2006 C CA . MET A 1 267 ? -12.155 -43.365 9.367 1.00 56.68 267 MET A CA 1
ATOM 2007 C C . MET A 1 267 ? -11.974 -43.489 10.904 1.00 47.57 267 MET A C 1
ATOM 2008 O O . MET A 1 267 ? -10.865 -43.692 11.398 1.00 41.66 267 MET A O 1
ATOM 2013 N N . GLU A 1 268 ? -13.058 -43.397 11.655 1.00 37.32 268 GLU A N 1
ATOM 2014 C CA . GLU A 1 268 ? -12.960 -43.429 13.106 1.00 38.62 268 GLU A CA 1
ATOM 2015 C C . GLU A 1 268 ? -12.656 -44.787 13.676 1.00 38.43 268 GLU A C 1
ATOM 2016 O O . GLU A 1 268 ? -11.952 -44.892 14.661 1.00 33.13 268 GLU A O 1
AT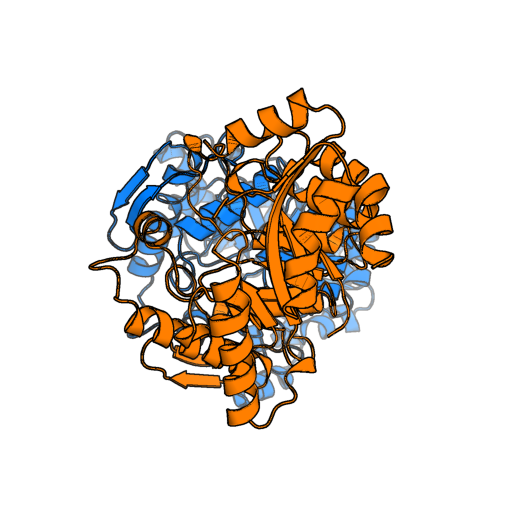OM 2022 N N . ARG A 1 269 ? -13.271 -45.828 13.105 1.00 40.97 269 ARG A N 1
ATOM 2023 C CA . ARG A 1 269 ? -12.845 -47.205 13.367 1.00 41.42 269 ARG A CA 1
ATOM 2024 C C . ARG A 1 269 ? -11.360 -47.398 13.094 1.00 32.12 269 ARG A C 1
ATOM 2025 O O . ARG A 1 269 ? -10.676 -47.989 13.921 1.00 35.28 269 ARG A O 1
ATOM 2033 N N . ALA A 1 270 ? -10.883 -46.890 11.959 1.00 30.30 270 ALA A N 1
ATOM 2034 C CA . ALA A 1 270 ? -9.462 -46.928 11.627 1.00 32.84 270 ALA A CA 1
ATOM 2035 C C . ALA A 1 270 ? -8.622 -46.224 12.678 1.00 32.22 270 ALA A C 1
ATOM 2036 O O . ALA A 1 270 ? -7.615 -46.745 13.129 1.00 31.82 270 ALA A O 1
ATOM 2038 N N . ALA A 1 271 ? -9.058 -45.046 13.120 1.00 30.28 271 ALA A N 1
ATOM 2039 C CA . ALA A 1 271 ? -8.342 -44.344 14.213 1.00 27.90 271 ALA A CA 1
ATOM 2040 C C . ALA A 1 271 ? -8.257 -45.069 15.529 1.00 27.37 271 ALA A C 1
ATOM 2041 O O . ALA A 1 271 ? -7.264 -45.026 16.225 1.00 26.75 271 ALA A O 1
ATOM 2043 N N . ASP A 1 272 ? -9.354 -45.681 15.938 1.00 27.31 272 ASP A N 1
ATOM 2044 C CA . ASP A 1 272 ? -9.435 -46.376 17.211 1.00 30.46 272 ASP A CA 1
ATOM 2045 C C . ASP A 1 272 ? -8.496 -47.595 17.249 1.00 29.72 272 ASP A C 1
ATOM 2046 O O . ASP A 1 272 ? -7.969 -47.966 18.331 1.00 31.09 272 ASP A O 1
ATOM 2051 N N . ALA A 1 273 ? -8.254 -48.103 16.051 1.00 27.67 273 ALA A N 1
ATOM 2052 C CA . ALA A 1 273 ? -7.370 -49.278 15.854 1.00 30.50 273 ALA A CA 1
ATOM 2053 C C . ALA A 1 273 ? -5.889 -48.934 15.658 1.00 31.37 273 ALA A C 1
ATOM 2054 O O . ALA A 1 273 ? -5.056 -49.840 15.697 1.00 29.91 273 ALA A O 1
ATOM 2056 N N . LEU A 1 274 ? -5.540 -47.660 15.426 1.00 26.85 274 LEU A N 1
ATOM 2057 C CA . LEU A 1 274 ? -4.141 -47.300 15.253 1.00 26.61 274 LEU A CA 1
ATOM 2058 C C . LEU A 1 274 ? -3.332 -47.679 16.445 1.00 27.93 274 LEU A C 1
ATOM 2059 O O . LEU A 1 274 ? -3.790 -47.557 17.592 1.00 27.20 274 LEU A O 1
ATOM 2064 N N . PRO A 1 275 ? -2.096 -48.138 16.198 1.00 28.17 275 PRO A N 1
ATOM 2065 C CA . PRO A 1 275 ? -1.193 -48.344 17.334 1.00 26.36 275 PRO A CA 1
ATOM 2066 C C . PRO A 1 275 ? -1.002 -47.005 18.037 1.00 26.19 275 PRO A C 1
ATOM 2067 O O . PRO A 1 275 ? -0.853 -45.974 17.358 1.00 24.18 275 PRO A O 1
ATOM 2071 N N . ILE A 1 276 ? -0.932 -47.033 19.354 1.00 23.34 276 ILE A N 1
ATOM 2072 C CA . ILE A 1 276 ? -0.816 -45.794 20.111 1.00 22.57 276 ILE A CA 1
ATOM 2073 C C . ILE A 1 276 ? 0.455 -45.022 19.783 1.00 24.28 276 ILE A C 1
ATOM 2074 O O . ILE A 1 276 ? 0.434 -43.800 19.830 1.00 22.99 276 ILE A O 1
ATOM 2079 N N . GLU A 1 277 ? 1.561 -45.690 19.435 1.00 24.82 277 GLU A N 1
ATOM 2080 C CA . GLU A 1 277 ? 2.779 -44.952 19.052 1.00 30.99 277 GLU A CA 1
ATOM 2081 C C . GLU A 1 277 ? 2.595 -44.081 17.837 1.00 28.46 277 GLU A C 1
ATOM 2082 O O . GLU A 1 277 ? 3.225 -43.016 17.738 1.00 30.24 277 GLU A O 1
ATOM 2088 N N . GLN A 1 278 ? 1.791 -44.560 16.876 1.00 25.58 278 GLN A N 1
ATOM 2089 C CA . GLN A 1 278 ? 1.501 -43.804 15.725 1.00 25.81 278 GLN A CA 1
ATOM 2090 C C . GLN A 1 278 ? 0.655 -42.578 16.102 1.00 26.50 278 GLN A C 1
ATOM 2091 O O . GLN A 1 278 ? 0.953 -41.451 15.663 1.00 27.94 278 GLN A O 1
ATOM 2097 N N . VAL A 1 279 ? -0.369 -42.817 16.911 1.00 23.62 279 VAL A N 1
ATOM 2098 C CA . VAL A 1 279 ? -1.238 -41.731 17.392 1.00 23.61 279 VAL A CA 1
ATOM 2099 C C . VAL A 1 279 ? -0.412 -40.631 18.093 1.00 24.76 279 VAL A C 1
ATOM 2100 O O . VAL A 1 279 ? -0.686 -39.426 17.950 1.00 27.06 279 VAL A O 1
ATOM 2104 N N . ALA A 1 280 ? 0.579 -41.068 18.865 1.00 22.83 280 ALA A N 1
ATOM 2105 C CA . ALA A 1 280 ? 1.354 -40.144 19.685 1.00 23.52 280 ALA A CA 1
ATOM 2106 C C . ALA A 1 280 ? 2.505 -39.457 18.985 1.00 25.94 280 ALA A C 1
ATOM 2107 O O . ALA A 1 280 ? 3.164 -38.624 19.606 1.00 24.97 280 ALA A O 1
ATOM 2109 N N . LYS A 1 281 ? 2.793 -39.824 17.736 1.00 26.56 281 LYS A N 1
ATOM 2110 C CA . LYS A 1 281 ? 3.992 -39.305 17.032 1.00 31.67 281 LYS A CA 1
ATOM 2111 C C . LYS A 1 281 ? 4.251 -37.790 17.136 1.00 33.51 281 LYS A C 1
ATOM 2112 O O . LYS A 1 281 ? 5.382 -37.374 17.442 1.00 40.22 281 LYS A O 1
ATOM 2118 N N . ARG A 1 282 ? 3.238 -36.979 16.953 1.00 30.28 282 ARG A N 1
ATOM 2119 C CA . ARG A 1 282 ? 3.470 -35.499 16.919 1.00 29.55 282 ARG A CA 1
ATOM 2120 C C . ARG A 1 282 ? 3.132 -34.789 18.241 1.00 28.23 282 ARG A C 1
ATOM 2121 O O . ARG A 1 282 ? 3.192 -33.534 18.319 1.00 28.95 282 ARG A O 1
ATOM 2129 N N . TRP A 1 283 ? 2.824 -35.602 19.279 1.00 22.22 283 TRP A N 1
ATOM 2130 C CA . TRP A 1 283 ? 2.655 -35.128 20.640 1.00 20.56 283 TRP A CA 1
ATOM 2131 C C . TRP A 1 283 ? 3.979 -35.275 21.337 1.00 19.31 283 TRP A C 1
ATOM 2132 O O . TRP A 1 283 ? 4.715 -36.276 21.113 1.00 22.55 283 TRP A O 1
ATOM 2143 N N . ILE A 1 284 ? 4.338 -34.344 22.174 1.00 19.76 284 ILE A N 1
ATOM 2144 C CA . ILE A 1 284 ? 5.380 -34.543 23.152 1.00 19.36 284 ILE A CA 1
ATOM 2145 C C . ILE A 1 284 ? 4.790 -35.513 24.175 1.00 21.08 284 ILE A C 1
ATOM 2146 O O . ILE A 1 284 ? 3.865 -35.169 24.869 1.00 22.67 284 ILE A O 1
ATOM 2151 N N . VAL A 1 285 ? 5.363 -36.710 24.317 1.00 20.75 285 VAL A N 1
ATOM 2152 C CA . VAL A 1 285 ? 4.936 -37.632 25.349 1.00 20.27 285 VAL A CA 1
ATOM 2153 C C . VAL A 1 285 ? 6.020 -37.655 26.416 1.00 18.62 285 VAL A C 1
ATOM 2154 O O . VAL A 1 285 ? 7.192 -37.970 26.093 1.00 21.88 285 VAL A O 1
ATOM 2158 N N . ALA A 1 286 ? 5.662 -37.273 27.626 1.00 18.23 286 ALA A N 1
ATOM 2159 C CA . ALA A 1 286 ? 6.588 -37.245 28.694 1.00 18.10 286 ALA A CA 1
ATOM 2160 C C . ALA A 1 286 ? 5.954 -37.566 30.003 1.00 18.67 286 ALA A C 1
ATOM 2161 O O . ALA A 1 286 ? 4.839 -37.212 30.293 1.00 19.00 286 ALA A O 1
ATOM 2163 N N . SER A 1 287 ? 6.752 -38.213 30.874 1.00 20.33 287 SER A N 1
ATOM 2164 C CA . SER A 1 287 ? 6.417 -38.431 32.257 1.00 20.09 287 SER A CA 1
ATOM 2165 C C . SER A 1 287 ? 7.416 -37.892 33.277 1.00 19.35 287 SER A C 1
ATOM 2166 O O . SER A 1 287 ? 7.121 -37.886 34.477 1.00 22.47 287 SER A O 1
ATOM 2169 N N . ASP A 1 288 ? 8.557 -37.421 32.781 1.00 17.71 288 ASP A N 1
ATOM 2170 C CA . ASP A 1 288 ? 9.572 -36.750 33.578 1.00 19.62 288 ASP A CA 1
ATOM 2171 C C . ASP A 1 288 ? 9.565 -35.251 33.187 1.00 20.42 288 ASP A C 1
ATOM 2172 O O . ASP A 1 288 ? 9.611 -34.954 31.972 1.00 21.63 288 ASP A O 1
ATOM 2177 N N . PRO A 1 289 ? 9.503 -34.387 34.217 1.00 20.45 289 PRO A N 1
ATOM 2178 C CA . PRO A 1 289 ? 9.322 -32.957 33.889 1.00 22.21 289 PRO A CA 1
ATOM 2179 C C . PRO A 1 289 ? 10.523 -32.310 33.253 1.00 21.68 289 PRO A C 1
ATOM 2180 O O . PRO A 1 289 ? 10.386 -31.478 32.375 1.00 22.96 289 PRO A O 1
ATOM 2184 N N . ASP A 1 290 ? 11.742 -32.759 33.546 1.00 22.10 290 ASP A N 1
ATOM 2185 C CA . ASP A 1 290 ? 12.871 -32.223 32.820 1.00 22.89 290 ASP A CA 1
ATOM 2186 C C . ASP A 1 290 ? 12.910 -32.656 31.392 1.00 23.02 290 ASP A C 1
ATOM 2187 O O . ASP A 1 290 ? 13.263 -31.870 30.506 1.00 23.45 290 ASP A O 1
ATOM 2192 N N . GLU A 1 291 ? 12.521 -33.882 31.101 1.00 22.56 291 GLU A N 1
ATOM 2193 C CA . GLU A 1 291 ? 12.439 -34.320 29.732 1.00 23.63 291 GLU A CA 1
ATOM 2194 C C . GLU A 1 291 ? 11.330 -33.528 28.943 1.00 22.91 291 GLU A C 1
ATOM 2195 O O . GLU A 1 291 ? 11.533 -33.201 27.754 1.00 23.26 291 GLU A O 1
ATOM 2201 N N . ALA A 1 292 ? 10.185 -33.320 29.581 1.00 21.19 292 ALA A N 1
ATOM 2202 C CA . ALA A 1 292 ? 9.155 -32.516 28.977 1.00 21.80 292 ALA A CA 1
ATOM 2203 C C . ALA A 1 292 ? 9.660 -31.125 28.584 1.00 21.81 292 ALA A C 1
ATOM 2204 O O . ALA A 1 292 ? 9.473 -30.707 27.464 1.00 21.28 292 ALA A O 1
ATOM 2206 N N . VAL A 1 293 ? 10.303 -30.459 29.529 1.00 20.33 293 VAL A N 1
ATOM 2207 C CA . VAL A 1 293 ? 10.826 -29.116 29.316 1.00 20.89 293 VAL A CA 1
ATOM 2208 C C . VAL A 1 293 ? 11.870 -29.133 28.234 1.00 22.28 293 VAL A C 1
ATOM 2209 O O . VAL A 1 293 ? 11.891 -28.232 27.393 1.00 20.75 293 VAL A O 1
ATOM 2213 N N . ALA A 1 294 ? 12.755 -30.137 28.180 1.00 21.78 294 ALA A N 1
ATOM 2214 C CA . ALA A 1 294 ? 13.696 -30.203 27.093 1.00 23.13 294 ALA A CA 1
ATOM 2215 C C . ALA A 1 294 ? 13.094 -30.248 25.718 1.00 20.19 294 ALA A C 1
ATOM 2216 O O . ALA A 1 294 ? 13.687 -29.773 24.771 1.00 23.81 294 ALA A O 1
ATOM 2218 N N . GLN A 1 295 ? 11.933 -30.880 25.591 1.00 21.34 295 GLN A N 1
ATOM 2219 C CA . GLN A 1 295 ? 11.207 -30.939 24.344 1.00 21.57 295 GLN A CA 1
ATOM 2220 C C . GLN A 1 295 ? 10.412 -29.677 24.036 1.00 21.30 295 GLN A C 1
ATOM 2221 O O . GLN A 1 295 ? 10.059 -29.472 22.889 1.00 23.90 295 GLN A O 1
ATOM 2227 N N . ILE A 1 296 ? 10.090 -28.882 25.061 1.00 21.68 296 ILE A N 1
ATOM 2228 C CA . ILE A 1 296 ? 9.395 -27.577 24.877 1.00 20.28 296 ILE A CA 1
ATOM 2229 C C . ILE A 1 296 ? 10.371 -26.468 24.515 1.00 21.56 296 ILE A C 1
ATOM 2230 O O . ILE A 1 296 ? 10.130 -25.613 23.652 1.00 22.11 296 ILE A O 1
ATOM 2235 N N . ARG A 1 297 ? 11.515 -26.487 25.167 1.00 21.14 297 ARG A N 1
ATOM 2236 C CA . ARG A 1 297 ? 12.545 -25.454 25.022 1.00 24.03 297 ARG A CA 1
ATOM 2237 C C . ARG A 1 297 ? 12.915 -25.027 23.586 1.00 23.14 297 ARG A C 1
ATOM 2238 O O . ARG A 1 297 ? 13.023 -23.827 23.356 1.00 24.56 297 ARG A O 1
ATOM 2246 N N . PRO A 1 298 ? 12.972 -25.953 22.592 1.00 22.86 298 PRO A N 1
ATOM 2247 C CA . PRO A 1 298 ? 13.371 -25.540 21.250 1.00 22.34 298 PRO A CA 1
ATOM 2248 C C . PRO A 1 298 ? 12.392 -24.546 20.604 1.00 22.34 298 PRO A C 1
ATOM 2249 O O . PRO A 1 298 ? 12.820 -23.701 19.824 1.00 20.56 298 PRO A O 1
ATOM 2253 N N . TYR A 1 299 ? 11.138 -24.559 21.049 1.00 20.54 299 TYR A N 1
ATOM 2254 C CA . TYR A 1 299 ? 10.159 -23.588 20.533 1.00 21.18 299 TYR A CA 1
ATOM 2255 C C . TYR A 1 299 ? 10.405 -22.209 21.097 1.00 20.82 299 TYR A C 1
ATOM 2256 O O . TYR A 1 299 ? 10.308 -21.226 20.393 1.00 19.56 299 TYR A O 1
ATOM 2265 N N . LEU A 1 300 ? 10.768 -22.117 22.376 1.00 20.23 300 LEU A N 1
ATOM 2266 C CA . LEU A 1 300 ? 11.214 -20.873 22.987 1.00 21.40 300 LEU A CA 1
ATOM 2267 C C . LEU A 1 300 ? 12.470 -20.382 22.318 1.00 22.20 300 LEU A C 1
ATOM 2268 O O . LEU A 1 300 ? 12.605 -19.175 21.959 1.00 22.47 300 LEU A O 1
ATOM 2273 N N . ASP A 1 301 ? 13.413 -21.303 22.084 1.00 22.05 301 ASP A N 1
ATOM 2274 C CA . ASP A 1 301 ? 14.657 -20.891 21.468 1.00 24.48 301 ASP A CA 1
ATOM 2275 C C . ASP A 1 301 ? 14.455 -20.394 20.039 1.00 25.40 301 ASP A C 1
ATOM 2276 O O . ASP A 1 301 ? 15.255 -19.567 19.581 1.00 26.09 301 ASP A O 1
ATOM 2281 N N . ALA A 1 302 ? 13.465 -20.908 19.332 1.00 23.41 302 ALA A N 1
ATOM 2282 C CA . ALA A 1 302 ? 13.137 -20.425 18.005 1.00 23.28 302 ALA A CA 1
ATOM 2283 C C . ALA A 1 302 ? 12.481 -19.037 18.009 1.00 24.88 302 ALA A C 1
ATOM 2284 O O . ALA A 1 302 ? 12.315 -18.506 16.987 1.00 25.32 302 ALA A O 1
ATOM 2286 N N . GLY A 1 303 ? 12.058 -18.520 19.178 1.00 22.90 303 GLY A N 1
ATOM 2287 C CA . GLY A 1 303 ? 11.506 -17.184 19.266 1.00 21.68 303 GLY A CA 1
ATOM 2288 C C . GLY A 1 303 ? 10.023 -17.123 19.467 1.00 21.67 303 GLY A C 1
ATOM 2289 O O . GLY A 1 303 ? 9.446 -16.045 19.504 1.00 22.17 303 GLY A O 1
ATOM 2290 N N . LEU A 1 304 ? 9.363 -18.270 19.613 1.00 20.98 304 LEU A N 1
ATOM 2291 C CA . LEU A 1 304 ? 7.984 -18.264 19.979 1.00 19.17 304 LEU A CA 1
ATOM 2292 C C . LEU A 1 304 ? 7.920 -17.880 21.420 1.00 20.62 304 LEU A C 1
ATOM 2293 O O . LEU A 1 304 ? 8.625 -18.417 22.262 1.00 23.88 304 LEU A O 1
ATOM 2298 N N . ASN A 1 305 ? 7.106 -16.894 21.759 1.00 18.12 305 ASN A N 1
ATOM 2299 C CA . ASN A 1 305 ? 7.004 -16.412 23.078 1.00 17.94 305 ASN A CA 1
ATOM 2300 C C . ASN A 1 305 ? 5.758 -16.758 23.845 1.00 17.53 305 ASN A C 1
ATOM 2301 O O . ASN A 1 305 ? 5.775 -16.720 25.080 1.00 20.76 305 ASN A O 1
ATOM 2306 N N . HIS A 1 306 ? 4.696 -17.116 23.137 1.00 16.66 306 HIS A N 1
ATOM 2307 C CA . HIS A 1 306 ? 3.428 -17.429 23.758 1.00 16.69 306 HIS A CA 1
ATOM 2308 C C . HIS A 1 306 ? 3.114 -18.892 23.503 1.00 16.94 306 HIS A C 1
ATOM 2309 O O . HIS A 1 306 ? 2.646 -19.302 22.407 1.00 18.79 306 HIS A O 1
ATOM 2316 N N . LEU A 1 307 ? 3.353 -19.686 24.551 1.00 18.87 307 LEU A N 1
ATOM 2317 C CA . LEU A 1 307 ? 3.195 -21.141 24.399 1.00 18.14 307 LEU A CA 1
ATOM 2318 C C . LEU A 1 307 ? 1.862 -21.510 24.954 1.00 17.10 307 LEU A C 1
ATOM 2319 O O . LEU A 1 307 ? 1.584 -21.248 26.165 1.00 18.82 307 LEU A O 1
ATOM 2324 N N . VAL A 1 308 ? 0.992 -22.085 24.122 1.00 17.46 308 VAL A N 1
ATOM 2325 C CA . VAL A 1 308 ? -0.339 -22.463 24.580 1.00 17.78 308 VAL A CA 1
ATOM 2326 C C . VAL A 1 308 ? -0.320 -24.007 24.571 1.00 19.67 308 VAL A C 1
ATOM 2327 O O . VAL A 1 308 ? -0.260 -24.616 23.549 1.00 19.08 308 VAL A O 1
ATOM 2331 N N . PHE A 1 309 ? -0.460 -24.603 25.753 1.00 18.59 309 PHE A N 1
ATOM 2332 C CA . PHE A 1 309 ? -0.295 -26.020 25.872 1.00 18.27 309 PHE A CA 1
ATOM 2333 C C . PHE A 1 309 ? -1.632 -26.755 25.646 1.00 17.45 309 PHE A C 1
ATOM 2334 O O . PHE A 1 309 ? -2.634 -26.437 26.287 1.00 16.77 309 PHE A O 1
ATOM 2342 N N . HIS A 1 310 ? -1.587 -27.702 24.747 1.00 16.39 310 HIS A N 1
ATOM 2343 C CA . HIS A 1 310 ? -2.690 -28.534 24.396 1.00 16.85 310 HIS A CA 1
ATOM 2344 C C . HIS A 1 310 ? -2.354 -29.965 24.846 1.00 16.81 310 HIS A C 1
ATOM 2345 O O . HIS A 1 310 ? -1.450 -30.555 24.252 1.00 17.62 310 HIS A O 1
ATOM 2352 N N . ALA A 1 311 ? -3.130 -30.441 25.832 1.00 17.83 311 ALA A N 1
ATOM 2353 C CA . ALA A 1 311 ? -2.950 -31.801 26.401 1.00 18.34 311 ALA A CA 1
ATOM 2354 C C . ALA A 1 311 ? -4.126 -32.633 25.932 1.00 18.03 311 ALA A C 1
ATOM 2355 O O . ALA A 1 311 ? -5.263 -32.132 25.765 1.00 17.68 311 ALA A O 1
ATOM 2357 N N . PRO A 1 312 ? -3.901 -33.910 25.604 1.00 16.75 312 PRO A N 1
ATOM 2358 C CA . PRO A 1 312 ? -4.871 -34.691 24.856 1.00 17.20 312 PRO A CA 1
ATOM 2359 C C . PRO A 1 312 ? -5.895 -35.443 25.663 1.00 16.76 312 PRO A C 1
ATOM 2360 O O . PRO A 1 312 ? -6.889 -35.907 25.111 1.00 19.51 312 PRO A O 1
ATOM 2364 N N . GLY A 1 313 ? -5.615 -35.658 26.944 1.00 16.73 313 GLY A N 1
ATOM 2365 C CA . GLY A 1 313 ? -6.433 -36.607 27.661 1.00 18.27 313 GLY A CA 1
ATOM 2366 C C . GLY A 1 313 ? -7.707 -36.078 28.244 1.00 18.49 313 GLY A C 1
ATOM 2367 O O . GLY A 1 313 ? -7.911 -34.834 28.324 1.00 19.71 313 GLY A O 1
ATOM 2368 N N . HIS A 1 314 ? -8.611 -36.949 28.669 1.00 19.30 314 HIS A N 1
ATOM 2369 C CA . HIS A 1 314 ? -9.839 -36.480 29.210 1.00 19.20 314 HIS A CA 1
ATOM 2370 C C . HIS A 1 314 ? -9.700 -35.796 30.537 1.00 20.37 314 HIS A C 1
ATOM 2371 O O . HIS A 1 314 ? -10.491 -34.920 30.891 1.00 21.31 314 HIS A O 1
ATOM 2378 N N . ASP A 1 315 ? -8.672 -36.130 31.303 1.00 18.62 315 ASP A N 1
ATOM 2379 C CA . ASP A 1 315 ? -8.511 -35.580 32.638 1.00 18.56 315 ASP A CA 1
ATOM 2380 C C . ASP A 1 315 ? -7.690 -34.318 32.601 1.00 18.70 315 ASP A C 1
ATOM 2381 O O . ASP A 1 315 ? -6.514 -34.231 32.926 1.00 19.48 315 ASP A O 1
ATOM 2386 N N . GLN A 1 316 ? -8.356 -33.242 32.125 1.00 17.60 316 GLN A N 1
ATOM 2387 C CA . GLN A 1 316 ? -7.658 -31.962 31.945 1.00 17.25 316 GLN A CA 1
ATOM 2388 C C . GLN A 1 316 ? -7.368 -31.261 33.244 1.00 17.28 316 GLN A C 1
ATOM 2389 O O . GLN A 1 316 ? -6.396 -30.521 33.336 1.00 18.01 316 GLN A O 1
ATOM 2395 N N . LYS A 1 317 ? -8.170 -31.473 34.283 1.00 18.79 317 LYS A N 1
ATOM 2396 C CA . LYS A 1 317 ? -7.854 -30.898 35.574 1.00 18.57 317 LYS A CA 1
ATOM 2397 C C . LYS A 1 317 ? -6.507 -31.442 36.076 1.00 19.92 317 LYS A C 1
ATOM 2398 O O . LYS A 1 317 ? -5.637 -30.682 36.564 1.00 19.59 317 LYS A O 1
ATOM 2404 N N . ARG A 1 318 ? -6.305 -32.748 35.909 1.00 18.83 318 ARG A N 1
ATOM 2405 C CA . ARG A 1 318 ? -5.009 -33.336 36.308 1.00 19.02 318 ARG A CA 1
ATOM 2406 C C . ARG A 1 318 ? -3.892 -32.714 35.490 1.00 18.67 318 ARG A C 1
ATOM 2407 O O . ARG A 1 318 ? -2.818 -32.385 36.012 1.00 18.52 318 ARG A O 1
ATOM 2415 N N . PHE A 1 319 ? -4.076 -32.513 34.156 1.00 16.27 319 PHE A N 1
ATOM 2416 C CA . PHE A 1 319 ? -3.017 -31.880 33.367 1.00 17.76 319 PHE A CA 1
ATOM 2417 C C . PHE A 1 319 ? -2.693 -30.489 33.935 1.00 17.63 319 PHE A C 1
ATOM 2418 O O . PHE A 1 319 ? -1.551 -30.116 34.037 1.00 19.16 319 PHE A O 1
ATOM 2426 N N . LEU A 1 320 ? -3.712 -29.661 34.176 1.00 16.93 320 LEU A N 1
ATOM 2427 C CA . LEU A 1 320 ? -3.461 -28.341 34.696 1.00 17.89 320 LEU A CA 1
ATOM 2428 C C . LEU A 1 320 ? -2.737 -28.328 36.040 1.00 19.34 320 LEU A C 1
ATOM 2429 O O . LEU A 1 320 ? -1.837 -27.515 36.264 1.00 19.41 320 LEU A O 1
ATOM 2434 N N . GLU A 1 321 ? -3.108 -29.239 36.914 1.00 19.50 321 GLU A N 1
ATOM 2435 C CA . GLU A 1 321 ? -2.414 -29.357 38.224 1.00 19.66 321 GLU A CA 1
ATOM 2436 C C . GLU A 1 321 ? -0.944 -29.801 38.048 1.00 21.02 321 GLU A C 1
ATOM 2437 O O . GLU A 1 321 ? -0.017 -29.202 38.615 1.00 22.05 321 GLU A O 1
ATOM 2443 N N . LEU A 1 322 ? -0.732 -30.778 37.191 1.00 20.40 322 LEU A N 1
ATOM 2444 C CA . LEU A 1 322 ? 0.618 -31.211 36.864 1.00 21.07 322 LEU A CA 1
ATOM 2445 C C . LEU A 1 322 ? 1.464 -30.176 36.190 1.00 21.48 322 LEU A C 1
ATOM 2446 O O . LEU A 1 322 ? 2.643 -29.998 36.484 1.00 20.28 322 LEU A O 1
ATOM 2451 N N . PHE A 1 323 ? 0.873 -29.408 35.280 1.00 20.12 323 PHE A N 1
ATOM 2452 C CA . PHE A 1 323 ? 1.583 -28.352 34.628 1.00 19.66 323 PHE A CA 1
ATOM 2453 C C . PHE A 1 323 ? 2.070 -27.326 35.637 1.00 19.31 323 PHE A C 1
ATOM 2454 O O . PHE A 1 323 ? 3.231 -26.931 35.623 1.00 21.11 323 PHE A O 1
ATOM 2462 N N . GLN A 1 324 ? 1.187 -26.877 36.511 1.00 19.54 324 GLN A N 1
ATOM 2463 C CA . GLN A 1 324 ? 1.544 -25.852 37.469 1.00 19.31 324 GLN A CA 1
ATOM 2464 C C . GLN A 1 324 ? 2.624 -26.404 38.432 1.00 20.74 324 GLN A C 1
ATOM 2465 O O . GLN A 1 324 ? 3.546 -25.671 38.749 1.00 20.66 324 GLN A O 1
ATOM 2471 N N . ARG A 1 325 ? 2.488 -27.654 38.832 1.00 20.04 325 ARG A N 1
ATOM 2472 C CA . ARG A 1 325 ? 3.455 -28.229 39.817 1.00 22.36 325 ARG A CA 1
ATOM 2473 C C . ARG A 1 325 ? 4.787 -28.455 39.232 1.00 22.60 325 ARG A C 1
ATOM 2474 O O . ARG A 1 325 ? 5.802 -28.028 39.815 1.00 22.98 325 ARG A O 1
ATOM 2482 N N . ASP A 1 326 ? 4.801 -29.145 38.098 1.00 21.08 326 ASP A N 1
ATOM 2483 C CA . ASP A 1 326 ? 6.041 -29.659 37.555 1.00 21.75 326 ASP A CA 1
ATOM 2484 C C . ASP A 1 326 ? 6.656 -28.856 36.410 1.00 21.95 326 ASP A C 1
ATOM 2485 O O . ASP A 1 326 ? 7.855 -28.802 36.255 1.00 21.55 326 ASP A O 1
ATOM 2490 N N . LEU A 1 327 ? 5.817 -28.358 35.492 1.00 20.37 327 LEU A N 1
ATOM 2491 C CA . LEU A 1 327 ? 6.341 -27.796 34.292 1.00 18.68 327 LEU A CA 1
ATOM 2492 C C . LEU A 1 327 ? 6.562 -26.271 34.335 1.00 20.11 327 LEU A C 1
ATOM 2493 O O . LEU A 1 327 ? 7.631 -25.796 33.946 1.00 20.21 327 LEU A O 1
ATOM 2498 N N . ALA A 1 328 ? 5.579 -25.528 34.870 1.00 20.37 328 ALA A N 1
ATOM 2499 C CA . ALA A 1 328 ? 5.692 -24.052 34.874 1.00 22.08 328 ALA A CA 1
ATOM 2500 C C . ALA A 1 328 ? 6.970 -23.595 35.624 1.00 21.14 328 ALA A C 1
ATOM 2501 O O . ALA A 1 328 ? 7.680 -22.755 35.094 1.00 21.77 328 ALA A O 1
ATOM 2503 N N . PRO A 1 329 ? 7.302 -24.231 36.776 1.00 22.75 329 PRO A N 1
ATOM 2504 C CA . PRO A 1 329 ? 8.538 -23.687 37.437 1.00 22.23 329 PRO A CA 1
ATOM 2505 C C . PRO A 1 329 ? 9.806 -23.898 36.657 1.00 24.09 329 PRO A C 1
ATOM 2506 O O . PRO A 1 329 ? 10.714 -23.025 36.618 1.00 23.83 329 PRO A O 1
ATOM 2510 N N . ARG A 1 330 ? 9.884 -25.058 36.000 1.00 22.44 330 ARG A N 1
ATOM 2511 C CA . ARG A 1 330 ? 11.030 -25.369 35.158 1.00 25.18 330 ARG A CA 1
ATOM 2512 C C . ARG A 1 330 ? 11.106 -24.474 33.936 1.00 24.06 330 ARG A C 1
ATOM 2513 O O . ARG A 1 330 ? 12.202 -24.059 33.512 1.00 26.76 330 ARG A O 1
ATOM 2521 N N . LEU A 1 331 ? 9.927 -24.117 33.367 1.00 22.31 331 LEU A N 1
ATOM 2522 C CA . LEU A 1 331 ? 9.930 -23.274 32.202 1.00 23.35 331 LEU A CA 1
ATOM 2523 C C . LEU A 1 331 ? 10.339 -21.841 32.577 1.00 24.31 331 LEU A C 1
ATOM 2524 O O . LEU A 1 331 ? 11.085 -21.204 31.853 1.00 25.46 331 LEU A O 1
ATOM 2529 N N . ARG A 1 332 ? 9.836 -21.359 33.680 1.00 24.98 332 ARG A N 1
ATOM 2530 C CA . ARG A 1 332 ? 10.233 -20.028 34.199 1.00 28.27 332 ARG A CA 1
ATOM 2531 C C . ARG A 1 332 ? 11.716 -19.980 34.549 1.00 33.90 332 ARG A C 1
ATOM 2532 O O . ARG A 1 332 ? 12.318 -18.955 34.391 1.00 33.23 332 ARG A O 1
ATOM 2540 N N . GLY A 1 333 ? 12.268 -21.096 35.015 1.00 33.91 333 GLY A N 1
ATOM 2541 C CA . GLY A 1 333 ? 13.706 -21.254 35.225 1.00 39.02 333 GLY A CA 1
ATOM 2542 C C . GLY A 1 333 ? 14.608 -21.257 33.995 1.00 40.68 333 GLY A C 1
ATOM 2543 O O . GLY A 1 333 ? 15.801 -21.248 34.163 1.00 50.69 333 GLY A O 1
ATOM 2544 N N . LEU A 1 334 ? 14.091 -21.269 32.767 1.00 38.69 334 LEU A N 1
ATOM 2545 C CA . LEU A 1 334 ? 14.954 -21.188 31.575 1.00 40.76 334 LEU A CA 1
ATOM 2546 C C . LEU A 1 334 ? 15.498 -19.765 31.351 1.00 42.83 334 LEU A C 1
ATOM 2547 O O . LEU A 1 334 ? 14.835 -18.770 31.735 1.00 46.24 334 LEU A O 1
ATOM 2552 N N . MET B 1 1 ? -50.166 -20.444 30.682 1.00 47.90 1 MET B N 1
ATOM 2553 C CA . MET B 1 1 ? -48.836 -20.359 31.355 1.00 52.22 1 MET B CA 1
ATOM 2554 C C . MET B 1 1 ? -48.881 -19.438 32.602 1.00 45.94 1 MET B C 1
ATOM 2555 O O . MET B 1 1 ? -49.647 -18.468 32.609 1.00 46.78 1 MET B O 1
ATOM 2560 N N . VAL B 1 2 ? -48.073 -19.746 33.636 1.00 41.37 2 VAL B N 1
ATOM 2561 C CA . VAL B 1 2 ? -47.932 -18.948 34.890 1.00 35.68 2 VAL B CA 1
ATOM 2562 C C . VAL B 1 2 ? -47.564 -17.439 34.658 1.00 31.98 2 VAL B C 1
ATOM 2563 O O . VAL B 1 2 ? -46.868 -17.143 33.690 1.00 28.26 2 VAL B O 1
ATOM 2567 N N . ILE B 1 3 ? -48.005 -16.539 35.529 1.00 31.54 3 ILE B N 1
ATOM 2568 C CA . ILE B 1 3 ? -47.657 -15.083 35.402 1.00 27.71 3 ILE B CA 1
ATOM 2569 C C . ILE B 1 3 ? -46.208 -14.854 35.737 1.00 23.61 3 ILE B C 1
ATOM 2570 O O . ILE B 1 3 ? -45.738 -15.218 36.782 1.00 27.99 3 ILE B O 1
ATOM 2575 N N . LYS B 1 4 ? -45.521 -14.114 34.871 1.00 22.24 4 LYS B N 1
ATOM 2576 C CA . LYS B 1 4 ? -44.111 -13.776 35.065 1.00 22.13 4 LYS B CA 1
ATOM 2577 C C . LYS B 1 4 ? -43.862 -12.316 34.736 1.00 18.82 4 LYS B C 1
ATOM 2578 O O . LYS B 1 4 ? -44.556 -11.741 33.904 1.00 19.89 4 LYS B O 1
ATOM 2584 N N . PHE B 1 5 ? -42.912 -11.714 35.437 1.00 18.06 5 PHE B N 1
ATOM 2585 C CA . PHE B 1 5 ? -42.537 -10.329 35.229 1.00 18.61 5 PHE B CA 1
ATOM 2586 C C . PHE B 1 5 ? -41.086 -10.295 34.844 1.00 20.72 5 PHE B C 1
ATOM 2587 O O . PHE B 1 5 ? -40.244 -10.836 35.575 1.00 25.28 5 PHE B O 1
ATOM 2595 N N . GLY B 1 6 ? -40.782 -9.661 33.734 1.00 17.73 6 GLY B N 1
ATOM 2596 C CA . GLY B 1 6 ? -39.391 -9.542 33.278 1.00 19.00 6 GLY B CA 1
ATOM 2597 C C . GLY B 1 6 ? -38.969 -8.162 32.887 1.00 18.32 6 GLY B C 1
ATOM 2598 O O . GLY B 1 6 ? -39.761 -7.217 33.000 1.00 17.56 6 GLY B O 1
ATOM 2599 N N . TYR B 1 7 ? -37.721 -8.043 32.466 1.00 18.00 7 TYR B N 1
ATOM 2600 C CA . TYR B 1 7 ? -37.030 -6.777 32.195 1.00 16.84 7 TYR B CA 1
ATOM 2601 C C . TYR B 1 7 ? -36.455 -6.779 30.783 1.00 17.98 7 TYR B C 1
ATOM 2602 O O . TYR B 1 7 ? -35.785 -7.751 30.440 1.00 18.09 7 TYR B O 1
ATOM 2611 N N . LYS B 1 8 ? -36.714 -5.750 29.995 1.00 16.18 8 LYS B N 1
ATOM 2612 C CA . LYS B 1 8 ? -36.110 -5.588 28.683 1.00 17.30 8 LYS B CA 1
ATOM 2613 C C . LYS B 1 8 ? -34.968 -4.647 28.871 1.00 18.83 8 LYS B C 1
ATOM 2614 O O . LYS B 1 8 ? -35.114 -3.469 29.139 1.00 21.16 8 LYS B O 1
ATOM 2620 N N . ALA B 1 9 ? -33.759 -5.175 28.635 1.00 19.23 9 ALA B N 1
ATOM 2621 C CA . ALA B 1 9 ? -32.516 -4.384 28.650 1.00 20.46 9 ALA B CA 1
ATOM 2622 C C . ALA B 1 9 ? -32.466 -3.618 27.328 1.00 21.07 9 ALA B C 1
ATOM 2623 O O . ALA B 1 9 ? -32.764 -4.187 26.297 1.00 25.17 9 ALA B O 1
ATOM 2625 N N . SER B 1 10 ? -32.114 -2.361 27.389 1.00 21.68 10 SER B N 1
ATOM 2626 C CA . SER B 1 10 ? -32.080 -1.516 26.172 1.00 22.71 10 SER B CA 1
ATOM 2627 C C . SER B 1 10 ? -30.728 -1.440 25.591 1.00 21.34 10 SER B C 1
ATOM 2628 O O . SER B 1 10 ? -29.935 -0.609 26.061 1.00 20.67 10 SER B O 1
ATOM 2631 N N . ALA B 1 11 ? -30.462 -2.246 24.569 1.00 21.62 11 ALA B N 1
ATOM 2632 C CA . ALA B 1 11 ? -29.135 -2.316 23.994 1.00 19.21 11 ALA B CA 1
ATOM 2633 C C . ALA B 1 11 ? -28.733 -1.003 23.351 1.00 21.78 11 ALA B C 1
ATOM 2634 O O . ALA B 1 11 ? -27.564 -0.712 23.329 1.00 21.86 11 ALA B O 1
ATOM 2636 N N . GLU B 1 12 ? -29.697 -0.198 22.877 1.00 21.67 12 GLU B N 1
ATOM 2637 C CA . GLU B 1 12 ? -29.262 1.086 22.247 1.00 24.97 12 GLU B CA 1
ATOM 2638 C C . GLU B 1 12 ? -28.793 2.135 23.229 1.00 22.35 12 GLU B C 1
ATOM 2639 O O . GLU B 1 12 ? -28.013 3.031 22.880 1.00 23.07 12 GLU B O 1
ATOM 2645 N N . GLN B 1 13 ? -29.141 1.980 24.478 1.00 19.55 13 GLN B N 1
ATOM 2646 C CA . GLN B 1 13 ? -28.880 2.966 25.490 1.00 21.24 13 GLN B CA 1
ATOM 2647 C C . GLN B 1 13 ? -27.681 2.792 26.385 1.00 19.88 13 GLN B C 1
ATOM 2648 O O . GLN B 1 13 ? -27.187 3.716 27.002 1.00 21.78 13 GLN B O 1
ATOM 2654 N N . PHE B 1 14 ? -27.109 1.563 26.436 1.00 19.40 14 PHE B N 1
ATOM 2655 C CA . PHE B 1 14 ? -26.044 1.275 27.354 1.00 18.53 14 PHE B CA 1
ATOM 2656 C C . PHE B 1 14 ? -24.939 0.447 26.665 1.00 18.38 14 PHE B C 1
ATOM 2657 O O . PHE B 1 14 ? -25.272 -0.362 25.808 1.00 19.87 14 PHE B O 1
ATOM 2665 N N . GLY B 1 15 ? -23.729 0.647 27.102 1.00 17.45 15 GLY B N 1
ATOM 2666 C CA . GLY B 1 15 ? -22.576 -0.136 26.666 1.00 17.27 15 GLY B CA 1
ATOM 2667 C C . GLY B 1 15 ? -22.564 -1.485 27.289 1.00 16.74 15 GLY B C 1
ATOM 2668 O O . GLY B 1 15 ? -23.385 -1.835 28.144 1.00 16.15 15 GLY B O 1
ATOM 2669 N N . PRO B 1 16 ? -21.656 -2.344 26.830 1.00 16.16 16 PRO B N 1
ATOM 2670 C CA . PRO B 1 16 ? -21.774 -3.783 27.188 1.00 15.15 16 PRO B CA 1
ATOM 2671 C C . PRO B 1 16 ? -21.760 -4.096 28.680 1.00 14.02 16 PRO B C 1
ATOM 2672 O O . PRO B 1 16 ? -22.579 -4.839 29.180 1.00 14.71 16 PRO B O 1
ATOM 2676 N N . ARG B 1 17 ? -20.780 -3.516 29.385 1.00 14.37 17 ARG B N 1
ATOM 2677 C CA . ARG B 1 17 ? -20.690 -3.826 30.821 1.00 14.99 17 ARG B CA 1
ATOM 2678 C C . ARG B 1 17 ? -21.900 -3.349 31.590 1.00 15.39 17 ARG B C 1
ATOM 2679 O O . ARG B 1 17 ? -22.458 -4.117 32.374 1.00 15.43 17 ARG B O 1
ATOM 2687 N N . GLU B 1 18 ? -22.342 -2.128 31.324 1.00 16.09 18 GLU B N 1
ATOM 2688 C CA . GLU B 1 18 ? -23.542 -1.648 32.056 1.00 16.37 18 GLU B CA 1
ATOM 2689 C C . GLU B 1 18 ? -24.771 -2.471 31.753 1.00 15.50 18 GLU B C 1
ATOM 2690 O O . GLU B 1 18 ? -25.545 -2.817 32.585 1.00 15.76 18 GLU B O 1
ATOM 2696 N N . LEU B 1 19 ? -24.883 -2.867 30.483 1.00 14.46 19 LEU B N 1
ATOM 2697 C CA . LEU B 1 19 ? -26.008 -3.695 30.062 1.00 15.75 19 LEU B CA 1
ATOM 2698 C C . LEU B 1 19 ? -26.027 -5.046 30.785 1.00 14.97 19 LEU B C 1
ATOM 2699 O O . LEU B 1 19 ? -27.063 -5.526 31.245 1.00 14.99 19 LEU B O 1
ATOM 2704 N N . VAL B 1 20 ? -24.875 -5.689 30.863 1.00 14.31 20 VAL B N 1
ATOM 2705 C CA . VAL B 1 20 ? -24.747 -6.900 31.590 1.00 14.31 20 VAL B CA 1
ATOM 2706 C C . VAL B 1 20 ? -25.108 -6.691 33.091 1.00 15.18 20 VAL B C 1
ATOM 2707 O O . VAL B 1 20 ? -25.833 -7.471 33.667 1.00 14.12 20 VAL B O 1
ATOM 2711 N N . GLU B 1 21 ? -24.548 -5.627 33.649 1.00 15.01 21 GLU B N 1
ATOM 2712 C CA . GLU B 1 21 ? -24.810 -5.420 35.088 1.00 15.85 21 GLU B CA 1
ATOM 2713 C C . GLU B 1 21 ? -26.292 -5.168 35.332 1.00 15.73 21 GLU B C 1
ATOM 2714 O O . GLU B 1 21 ? -26.825 -5.600 36.376 1.00 16.17 21 GLU B O 1
ATOM 2720 N N . LEU B 1 22 ? -26.997 -4.545 34.381 1.00 14.79 22 LEU B N 1
ATOM 2721 C CA . LEU B 1 22 ? -28.449 -4.392 34.560 1.00 15.60 22 LEU B CA 1
ATOM 2722 C C . LEU B 1 22 ? -29.196 -5.678 34.474 1.00 15.74 22 LEU B C 1
ATOM 2723 O O . LEU B 1 22 ? -30.135 -5.973 35.188 1.00 17.33 22 LEU B O 1
ATOM 2728 N N . GLY B 1 23 ? -28.744 -6.602 33.590 1.00 15.16 23 GLY B N 1
ATOM 2729 C CA . GLY B 1 23 ? -29.369 -7.918 33.562 1.00 15.37 23 GLY B CA 1
ATOM 2730 C C . GLY B 1 23 ? -29.188 -8.652 34.878 1.00 15.32 23 GLY B C 1
ATOM 2731 O O . GLY B 1 23 ? -30.090 -9.306 35.349 1.00 16.81 23 GLY B O 1
ATOM 2732 N N . VAL B 1 24 ? -27.997 -8.562 35.466 1.00 15.64 24 VAL B N 1
ATOM 2733 C CA . VAL B 1 24 ? -27.755 -9.194 36.760 1.00 17.14 24 VAL B CA 1
ATOM 2734 C C . VAL B 1 24 ? -28.629 -8.542 37.875 1.00 16.89 24 VAL B C 1
ATOM 2735 O O . VAL B 1 24 ? -29.223 -9.259 38.680 1.00 17.85 24 VAL B O 1
ATOM 2739 N N . LEU B 1 25 ? -28.757 -7.212 37.827 1.00 16.94 25 LEU B N 1
ATOM 2740 C CA . LEU B 1 25 ? -29.599 -6.472 38.829 1.00 17.52 25 LEU B CA 1
ATOM 2741 C C . LEU B 1 25 ? -31.041 -6.886 38.643 1.00 19.25 25 LEU B C 1
ATOM 2742 O O . LEU B 1 25 ? -31.835 -6.935 39.576 1.00 16.47 25 LEU B O 1
ATOM 2747 N N . ALA B 1 26 ? -31.484 -7.208 37.431 1.00 16.41 26 ALA B N 1
ATOM 2748 C CA . ALA B 1 26 ? -32.833 -7.664 37.193 1.00 17.84 26 ALA B CA 1
ATOM 2749 C C . ALA B 1 26 ? -33.146 -8.900 37.994 1.00 19.21 26 ALA B C 1
ATOM 2750 O O . ALA B 1 26 ? -34.194 -8.970 38.633 1.00 19.06 26 ALA B O 1
ATOM 2752 N N . GLU B 1 27 ? -32.222 -9.848 38.030 1.00 17.24 27 GLU B N 1
ATOM 2753 C CA . GLU B 1 27 ? -32.426 -10.984 38.920 1.00 17.75 27 GLU B CA 1
ATOM 2754 C C . GLU B 1 27 ? -32.393 -10.612 40.400 1.00 17.24 27 GLU B C 1
ATOM 2755 O O . GLU B 1 27 ? -33.219 -11.121 41.169 1.00 18.14 27 GLU B O 1
ATOM 2761 N N . ALA B 1 28 ? -31.480 -9.779 40.759 1.00 17.50 28 ALA B N 1
ATOM 2762 C CA . ALA B 1 28 ? -31.351 -9.295 42.159 1.00 17.69 28 ALA B CA 1
ATOM 2763 C C . ALA B 1 28 ? -32.615 -8.657 42.639 1.00 19.78 28 ALA B C 1
ATOM 2764 O O . ALA B 1 28 ? -32.976 -8.786 43.839 1.00 21.11 28 ALA B O 1
ATOM 2766 N N . HIS B 1 29 ? -33.338 -8.019 41.717 1.00 18.01 29 HIS B N 1
ATOM 2767 C CA . HIS B 1 29 ? -34.608 -7.339 42.052 1.00 18.51 29 HIS B CA 1
ATOM 2768 C C . HIS B 1 29 ? -35.851 -8.108 41.685 1.00 19.75 29 HIS B C 1
ATOM 2769 O O . HIS B 1 29 ? -36.927 -7.502 41.454 1.00 22.07 29 HIS B O 1
ATOM 2776 N N . GLY B 1 30 ? -35.728 -9.423 41.630 1.00 19.29 30 GLY B N 1
ATOM 2777 C CA . GLY B 1 30 ? -36.863 -10.298 41.510 1.00 20.15 30 GLY B CA 1
ATOM 2778 C C . GLY B 1 30 ? -37.458 -10.563 40.161 1.00 19.40 30 GLY B C 1
ATOM 2779 O O . GLY B 1 30 ? -38.469 -11.268 40.071 1.00 22.01 30 GLY B O 1
ATOM 2780 N N . MET B 1 31 ? -36.874 -10.050 39.069 1.00 17.59 31 MET B N 1
ATOM 2781 C CA . MET B 1 31 ? -37.436 -10.337 37.745 1.00 17.61 31 MET B CA 1
ATOM 2782 C C . MET B 1 31 ? -37.312 -11.825 37.379 1.00 19.19 31 MET B C 1
ATOM 2783 O O . MET B 1 31 ? -36.359 -12.484 37.758 1.00 19.14 31 MET B O 1
ATOM 2788 N N . ASP B 1 32 ? -38.272 -12.369 36.654 1.00 18.82 32 ASP B N 1
ATOM 2789 C CA . ASP B 1 32 ? -38.253 -13.728 36.185 1.00 19.06 32 ASP B CA 1
ATOM 2790 C C . ASP B 1 32 ? -37.493 -13.900 34.879 1.00 17.66 32 ASP B C 1
ATOM 2791 O O . ASP B 1 32 ? -37.010 -14.993 34.630 1.00 20.61 32 ASP B O 1
ATOM 2796 N N . SER B 1 33 ? -37.299 -12.820 34.121 1.00 16.90 33 SER B N 1
ATOM 2797 C CA . SER B 1 33 ? -36.652 -12.883 32.826 1.00 16.21 33 SER B CA 1
ATOM 2798 C C . SER B 1 33 ? -35.991 -11.602 32.524 1.00 16.08 33 SER B C 1
ATOM 2799 O O . SER B 1 33 ? -36.344 -10.537 33.050 1.00 16.65 33 SER B O 1
ATOM 2802 N N . ALA B 1 34 ? -35.010 -11.650 31.630 1.00 17.07 34 ALA B N 1
ATOM 2803 C CA . ALA B 1 34 ? -34.456 -10.462 31.039 1.00 14.95 34 ALA B CA 1
ATOM 2804 C C . ALA B 1 34 ? -34.178 -10.745 29.573 1.00 16.53 34 ALA B C 1
ATOM 2805 O O . ALA B 1 34 ? -33.695 -11.862 29.239 1.00 17.27 34 ALA B O 1
ATOM 2807 N N . THR B 1 35 ? -34.518 -9.836 28.696 1.00 14.57 35 THR B N 1
ATOM 2808 C CA . THR B 1 35 ? -34.352 -10.025 27.257 1.00 14.77 35 THR B CA 1
ATOM 2809 C C . THR B 1 35 ? -33.689 -8.790 26.657 1.00 15.42 35 THR B C 1
ATOM 2810 O O . THR B 1 35 ? -33.664 -7.685 27.258 1.00 16.17 35 THR B O 1
ATOM 2814 N N . VAL B 1 36 ? -33.097 -8.941 25.474 1.00 15.28 36 VAL B N 1
ATOM 2815 C CA . VAL B 1 36 ? -32.441 -7.892 24.774 1.00 15.74 36 VAL B CA 1
ATOM 2816 C C . VAL B 1 36 ? -32.763 -7.986 23.290 1.00 16.05 36 VAL B C 1
ATOM 2817 O O . VAL B 1 36 ? -32.965 -9.082 22.796 1.00 16.90 36 VAL B O 1
ATOM 2821 N N A SER B 1 37 ? -32.845 -6.854 22.594 0.50 16.28 37 SER B N 1
ATOM 2822 N N B SER B 1 37 ? -32.808 -6.847 22.602 0.50 16.84 37 SER B N 1
ATOM 2823 C CA A SER B 1 37 ? -33.001 -6.899 21.129 0.50 17.39 37 SER B CA 1
ATOM 2824 C CA B SER B 1 37 ? -32.901 -6.896 21.147 0.50 18.37 37 SER B CA 1
ATOM 2825 C C A SER B 1 37 ? -31.644 -7.079 20.504 0.50 18.41 37 SER B C 1
ATOM 2826 C C B SER B 1 37 ? -31.539 -7.298 20.602 0.50 18.54 37 SER B C 1
ATOM 2827 O O A SER B 1 37 ? -30.702 -6.473 20.948 0.50 16.63 37 SER B O 1
ATOM 2828 O O B SER B 1 37 ? -30.490 -7.245 21.274 0.50 14.91 37 SER B O 1
ATOM 2833 N N . ASP B 1 38 ? -31.571 -7.801 19.388 1.00 17.81 38 ASP B N 1
ATOM 2834 C CA . ASP B 1 38 ? -30.341 -8.120 18.636 1.00 18.16 38 ASP B CA 1
ATOM 2835 C C . ASP B 1 38 ? -30.111 -7.094 17.562 1.00 23.44 38 ASP B C 1
ATOM 2836 O O . ASP B 1 38 ? -30.281 -7.351 16.385 1.00 28.69 38 ASP B O 1
ATOM 2841 N N . HIS B 1 39 ? -29.690 -5.947 17.944 1.00 21.27 39 HIS B N 1
ATOM 2842 C CA . HIS B 1 39 ? -29.332 -4.899 16.991 1.00 21.51 39 HIS B CA 1
ATOM 2843 C C . HIS B 1 39 ? -27.898 -5.051 16.564 1.00 21.85 39 HIS B C 1
ATOM 2844 O O . HIS B 1 39 ? -27.024 -5.380 17.373 1.00 21.39 39 HIS B O 1
ATOM 2851 N N . PHE B 1 40 ? -27.621 -4.683 15.317 1.00 18.97 40 PHE B N 1
ATOM 2852 C CA . PHE B 1 40 ? -26.252 -4.439 14.922 1.00 18.47 40 PHE B CA 1
ATOM 2853 C C . PHE B 1 40 ? -25.911 -2.939 15.085 1.00 19.19 40 PHE B C 1
ATOM 2854 O O . PHE B 1 40 ? -24.878 -2.591 15.600 1.00 19.54 40 PHE B O 1
ATOM 2862 N N . GLN B 1 41 ? -26.721 -2.072 14.472 1.00 21.13 41 GLN B N 1
ATOM 2863 C CA . GLN B 1 41 ? -26.359 -0.658 14.230 1.00 24.52 41 GLN B CA 1
ATOM 2864 C C . GLN B 1 41 ? -26.630 0.035 15.497 1.00 23.95 41 GLN B C 1
ATOM 2865 O O . GLN B 1 41 ? -27.761 0.028 15.998 1.00 24.44 41 GLN B O 1
ATOM 2871 N N . PRO B 1 42 ? -25.625 0.788 15.983 1.00 25.53 42 PRO B N 1
ATOM 2872 C CA . PRO B 1 42 ? -25.825 1.751 17.067 1.00 26.59 42 PRO B CA 1
ATOM 2873 C C . PRO B 1 42 ? -26.267 3.020 16.385 1.00 38.10 42 PRO B C 1
ATOM 2874 O O . PRO B 1 42 ? -25.570 3.516 15.425 1.00 37.47 42 PRO B O 1
ATOM 2878 N N . TRP B 1 43 ? -27.452 3.471 16.776 1.00 36.67 43 TRP B N 1
ATOM 2879 C CA . TRP B 1 43 ? -28.004 4.755 16.268 1.00 45.29 43 TRP B CA 1
ATOM 2880 C C . TRP B 1 43 ? -27.667 5.907 17.236 1.00 40.92 43 TRP B C 1
ATOM 2881 O O . TRP B 1 43 ? -28.152 5.877 18.372 1.00 38.12 43 TRP B O 1
ATOM 2892 N N . ARG B 1 44 ? -26.829 6.872 16.823 1.00 49.16 44 ARG B N 1
ATOM 2893 C CA . ARG B 1 44 ? -26.499 8.056 17.661 1.00 56.40 44 ARG B CA 1
ATOM 2894 C C . ARG B 1 44 ? -27.699 8.583 18.474 1.00 61.56 44 ARG B C 1
ATOM 2895 O O . ARG B 1 44 ? -27.586 8.871 19.689 1.00 56.86 44 ARG B O 1
ATOM 2903 N N . HIS B 1 45 ? -28.845 8.673 17.784 1.00 62.63 45 HIS B N 1
ATOM 2904 C CA . HIS B 1 45 ? -30.090 9.218 18.350 1.00 66.21 45 HIS B CA 1
ATOM 2905 C C . HIS B 1 45 ? -30.837 8.281 19.319 1.00 63.15 45 HIS B C 1
ATOM 2906 O O . HIS B 1 45 ? -31.445 8.745 20.275 1.00 60.52 45 HIS B O 1
ATOM 2913 N N . GLU B 1 46 ? -30.763 6.970 19.106 1.00 56.17 46 GLU B N 1
ATOM 2914 C CA . GLU B 1 46 ? -31.340 6.011 20.075 1.00 55.40 46 GLU B CA 1
ATOM 2915 C C . GLU B 1 46 ? -30.398 5.677 21.263 1.00 51.35 46 GLU B C 1
ATOM 2916 O O . GLU B 1 46 ? -30.734 4.792 22.076 1.00 46.70 46 GLU B O 1
ATOM 2922 N N . GLY B 1 47 ? -29.241 6.353 21.347 1.00 44.10 47 GLY B N 1
ATOM 2923 C CA . GLY B 1 47 ? -28.327 6.299 22.515 1.00 44.73 47 GLY B CA 1
ATOM 2924 C C . GLY B 1 47 ? -26.871 5.992 22.184 1.00 38.86 47 GLY B C 1
ATOM 2925 O O . GLY B 1 47 ? -26.015 6.130 23.028 1.00 38.50 47 GLY B O 1
ATOM 2926 N N . GLY B 1 48 ? -26.607 5.481 20.983 1.00 34.89 48 GLY B N 1
ATOM 2927 C CA . GLY B 1 48 ? -25.249 5.288 20.482 1.00 30.24 48 GLY B CA 1
ATOM 2928 C C . GLY B 1 48 ? -24.576 3.957 20.840 1.00 25.26 48 GLY B C 1
ATOM 2929 O O . GLY B 1 48 ? -23.398 3.869 20.664 1.00 29.98 48 GLY B O 1
ATOM 2930 N N . HIS B 1 49 ? -25.318 2.949 21.252 1.00 23.49 49 HIS B N 1
ATOM 2931 C CA . HIS B 1 49 ? -24.728 1.625 21.603 1.00 21.21 49 HIS B CA 1
ATOM 2932 C C . HIS B 1 49 ? -25.452 0.490 20.900 1.00 17.66 49 HIS B C 1
ATOM 2933 O O . HIS B 1 49 ? -26.553 0.608 20.405 1.00 20.21 49 HIS B O 1
ATOM 2940 N N . ALA B 1 50 ? -24.760 -0.666 20.868 1.00 16.33 50 ALA B N 1
ATOM 2941 C CA . ALA B 1 50 ? -25.378 -1.915 20.375 1.00 17.05 50 ALA B CA 1
ATOM 2942 C C . ALA B 1 50 ? -24.534 -3.106 20.790 1.00 16.00 50 ALA B C 1
ATOM 2943 O O . ALA B 1 50 ? -23.858 -3.740 19.963 1.00 16.82 50 ALA B O 1
ATOM 2945 N N . PRO B 1 51 ? -24.532 -3.442 22.089 1.00 15.00 51 PRO B N 1
ATOM 2946 C CA . PRO B 1 51 ? -23.786 -4.624 22.495 1.00 15.59 51 PRO B CA 1
ATOM 2947 C C . PRO B 1 51 ? -24.328 -5.893 21.867 1.00 15.55 51 PRO B C 1
ATOM 2948 O O . PRO B 1 51 ? -25.546 -6.091 21.711 1.00 17.43 51 PRO B O 1
ATOM 2952 N N . PHE B 1 52 ? -23.391 -6.796 21.524 1.00 13.96 52 PHE B N 1
ATOM 2953 C CA . PHE B 1 52 ? -23.809 -8.030 20.902 1.00 15.22 52 PHE B CA 1
ATOM 2954 C C . PHE B 1 52 ? -24.661 -8.859 21.848 1.00 13.53 52 PHE B C 1
ATOM 2955 O O . PHE B 1 52 ? -24.258 -9.289 22.931 1.00 13.67 52 PHE B O 1
ATOM 2963 N N . SER B 1 53 ? -25.839 -9.186 21.352 1.00 13.48 53 SER B N 1
ATOM 2964 C CA . SER B 1 53 ? -26.854 -9.824 22.219 1.00 14.24 53 SER B CA 1
ATOM 2965 C C . SER B 1 53 ? -26.397 -11.127 22.850 1.00 15.60 53 SER B C 1
ATOM 2966 O O . SER B 1 53 ? -26.716 -11.386 23.971 1.00 15.50 53 SER B O 1
ATOM 2969 N N . LEU B 1 54 ? -25.711 -12.013 22.100 1.00 14.12 54 LEU B N 1
ATOM 2970 C CA . LEU B 1 54 ? -25.382 -13.350 22.620 1.00 15.16 54 LEU B CA 1
ATOM 2971 C C . LEU B 1 54 ? -24.296 -13.233 23.684 1.00 14.72 54 LEU B C 1
ATOM 2972 O O . LEU B 1 54 ? -24.267 -14.039 24.598 1.00 15.78 54 LEU B O 1
ATOM 2977 N N . ALA B 1 55 ? -23.384 -12.260 23.600 1.00 13.59 55 ALA B N 1
ATOM 2978 C CA . ALA B 1 55 ? -22.425 -11.991 24.634 1.00 13.72 55 ALA B CA 1
ATOM 2979 C C . ALA B 1 55 ? -23.140 -11.489 25.894 1.00 13.98 55 ALA B C 1
ATOM 2980 O O . ALA B 1 55 ? -22.823 -11.936 26.996 1.00 13.91 55 ALA B O 1
ATOM 2982 N N . TRP B 1 56 ? -24.130 -10.595 25.750 1.00 13.01 56 TRP B N 1
ATOM 2983 C CA . TRP B 1 56 ? -24.905 -10.180 26.886 1.00 13.26 56 TRP B CA 1
ATOM 2984 C C . TRP B 1 56 ? -25.587 -11.335 27.555 1.00 13.16 56 TRP B C 1
ATOM 2985 O O . TRP B 1 56 ? -25.516 -11.520 28.756 1.00 13.81 56 TRP B O 1
ATOM 2996 N N . MET B 1 57 ? -26.230 -12.211 26.775 1.00 12.80 57 MET B N 1
ATOM 2997 C CA . MET B 1 57 ? -26.958 -13.343 27.332 1.00 13.75 57 MET B CA 1
ATOM 2998 C C . MET B 1 57 ? -26.025 -14.232 28.129 1.00 12.72 57 MET B C 1
ATOM 2999 O O . MET B 1 57 ? -26.366 -14.672 29.227 1.00 14.81 57 MET B O 1
ATOM 3004 N N . THR B 1 58 ? -24.881 -14.542 27.523 1.00 13.52 58 THR B N 1
ATOM 3005 C CA . THR B 1 58 ? -23.947 -15.468 28.193 1.00 12.97 58 THR B CA 1
ATOM 3006 C C . THR B 1 58 ? -23.367 -14.843 29.462 1.00 14.20 58 THR B C 1
ATOM 3007 O O . THR B 1 58 ? -23.293 -15.548 30.505 1.00 14.46 58 THR B O 1
ATOM 3011 N N . ALA B 1 59 ? -22.935 -13.576 29.403 1.00 14.08 59 ALA B N 1
ATOM 3012 C CA . ALA B 1 59 ? -22.317 -12.965 30.569 1.00 13.79 59 ALA B CA 1
ATOM 3013 C C . ALA B 1 59 ? -23.363 -12.928 31.715 1.00 14.88 59 ALA B C 1
ATOM 3014 O O . ALA B 1 59 ? -23.035 -13.230 32.882 1.00 13.64 59 ALA B O 1
ATOM 3016 N N . VAL B 1 60 ? -24.582 -12.481 31.406 1.00 14.19 60 VAL B N 1
ATOM 3017 C CA . VAL B 1 60 ? -25.624 -12.450 32.445 1.00 13.44 60 VAL B CA 1
ATOM 3018 C C . VAL B 1 60 ? -25.901 -13.844 32.941 1.00 15.05 60 VAL B C 1
ATOM 3019 O O . VAL B 1 60 ? -26.035 -14.086 34.155 1.00 14.59 60 VAL B O 1
ATOM 3023 N N . GLY B 1 61 ? -25.984 -14.814 32.043 1.00 13.95 61 GLY B N 1
ATOM 3024 C CA . GLY B 1 61 ? -26.219 -16.196 32.444 1.00 15.07 61 GLY B CA 1
ATOM 3025 C C . GLY B 1 61 ? -25.196 -16.717 33.452 1.00 14.23 61 GLY B C 1
ATOM 3026 O O . GLY B 1 61 ? -25.564 -17.329 34.456 1.00 15.60 61 GLY B O 1
ATOM 3027 N N . GLU B 1 62 ? -23.952 -16.419 33.198 1.00 14.54 62 GLU B N 1
ATOM 3028 C CA . GLU B 1 62 ? -22.870 -16.933 34.053 1.00 14.45 62 GLU B CA 1
ATOM 3029 C C . GLU B 1 62 ? -22.858 -16.258 35.433 1.00 16.70 62 GLU B C 1
ATOM 3030 O O . GLU B 1 62 ? -22.259 -16.794 36.378 1.00 18.19 62 GLU B O 1
ATOM 3036 N N . ARG B 1 63 ? -23.488 -15.106 35.544 1.00 14.38 63 ARG B N 1
ATOM 3037 C CA . ARG B 1 63 ? -23.617 -14.322 36.754 1.00 15.54 63 ARG B CA 1
ATOM 3038 C C . ARG B 1 63 ? -24.900 -14.552 37.512 1.00 16.71 63 ARG B C 1
ATOM 3039 O O . ARG B 1 63 ? -25.053 -13.942 38.600 1.00 21.74 63 ARG B O 1
ATOM 3047 N N . THR B 1 64 ? -25.801 -15.347 36.991 1.00 15.85 64 THR B N 1
ATOM 3048 C CA . THR B 1 64 ? -27.136 -15.519 37.551 1.00 17.60 64 THR B CA 1
ATOM 3049 C C . THR B 1 64 ? -27.476 -16.992 37.721 1.00 16.65 64 THR B C 1
ATOM 3050 O O . THR B 1 64 ? -26.667 -17.891 37.370 1.00 18.12 64 THR B O 1
ATOM 3054 N N . SER B 1 65 ? -28.615 -17.283 38.320 1.00 18.27 65 SER B N 1
ATOM 3055 C CA . SER B 1 65 ? -29.013 -18.671 38.539 1.00 18.22 65 SER B CA 1
ATOM 3056 C C . SER B 1 65 ? -30.452 -19.054 38.339 1.00 19.65 65 SER B C 1
ATOM 3057 O O . SER B 1 65 ? -30.759 -20.217 38.260 1.00 22.96 65 SER B O 1
ATOM 3060 N N . ARG B 1 66 ? -31.327 -18.065 38.160 1.00 18.92 66 ARG B N 1
ATOM 3061 C CA . ARG B 1 66 ? -32.775 -18.270 38.060 1.00 22.44 66 ARG B CA 1
ATOM 3062 C C . ARG B 1 66 ? -33.381 -17.625 36.807 1.00 18.45 66 ARG B C 1
ATOM 3063 O O . ARG B 1 66 ? -34.257 -18.205 36.168 1.00 19.05 66 ARG B O 1
ATOM 3071 N N . LEU B 1 67 ? -32.900 -16.443 36.493 1.00 19.65 67 LEU B N 1
ATOM 3072 C CA . LEU B 1 67 ? -33.474 -15.619 35.479 1.00 21.04 67 LEU B CA 1
ATOM 3073 C C . LEU B 1 67 ? -33.557 -16.306 34.083 1.00 17.82 67 LEU B C 1
ATOM 3074 O O . LEU B 1 67 ? -32.531 -16.842 33.653 1.00 18.48 67 LEU B O 1
ATOM 3079 N N . GLN B 1 68 ? -34.679 -16.220 33.371 1.00 18.70 68 GLN B N 1
ATOM 3080 C CA . GLN B 1 68 ? -34.775 -16.649 31.993 1.00 18.53 68 GLN B CA 1
ATOM 3081 C C . GLN B 1 68 ? -34.181 -15.575 31.087 1.00 17.92 68 GLN B C 1
ATOM 3082 O O . GLN B 1 68 ? -34.459 -14.406 31.290 1.00 18.85 68 GLN B O 1
ATOM 3088 N N . LEU B 1 69 ? -33.335 -15.929 30.128 1.00 16.41 69 LEU B N 1
ATOM 3089 C CA . LEU B 1 69 ? -32.641 -14.989 29.288 1.00 16.09 69 LEU B CA 1
ATOM 3090 C C . LEU B 1 69 ? -32.960 -15.314 27.821 1.00 17.30 69 LEU B C 1
ATOM 3091 O O . LEU B 1 69 ? -33.060 -16.469 27.412 1.00 17.14 69 LEU B O 1
ATOM 3096 N N . GLY B 1 70 ? -33.132 -14.306 27.049 1.00 16.56 70 GLY B N 1
ATOM 3097 C CA . GLY B 1 70 ? -33.354 -14.491 25.619 1.00 17.18 70 GLY B CA 1
ATOM 3098 C C . GLY B 1 70 ? -33.245 -13.267 24.802 1.00 18.32 70 GLY B C 1
ATOM 3099 O O . GLY B 1 70 ? -32.998 -12.152 25.298 1.00 16.72 70 GLY B O 1
ATOM 3100 N N . THR B 1 71 ? -33.459 -13.441 23.497 1.00 16.65 71 THR B N 1
ATOM 3101 C CA . THR B 1 71 ? -33.494 -12.328 22.554 1.00 16.43 71 THR B CA 1
ATOM 3102 C C . THR B 1 71 ? -34.938 -11.936 22.335 1.00 18.41 71 THR B C 1
ATOM 3103 O O . THR B 1 71 ? -35.857 -12.798 22.388 1.00 17.50 71 THR B O 1
ATOM 3107 N N . SER B 1 72 ? -35.179 -10.631 22.187 1.00 17.23 72 SER B N 1
ATOM 3108 C CA . SER B 1 72 ? -36.509 -10.100 21.852 1.00 17.39 72 SER B CA 1
ATOM 3109 C C . SER B 1 72 ? -36.281 -8.913 20.959 1.00 19.10 72 SER B C 1
ATOM 3110 O O . SER B 1 72 ? -36.326 -7.772 21.423 1.00 20.14 72 SER B O 1
ATOM 3113 N N . VAL B 1 73 ? -35.989 -9.110 19.680 1.00 18.19 73 VAL B N 1
ATOM 3114 C CA . VAL B 1 73 ? -35.802 -10.390 19.043 1.00 18.95 73 VAL B CA 1
ATOM 3115 C C . VAL B 1 73 ? -34.574 -10.378 18.177 1.00 18.69 73 VAL B C 1
ATOM 3116 O O . VAL B 1 73 ? -33.976 -9.320 17.936 1.00 20.44 73 VAL B O 1
ATOM 3120 N N A MET B 1 74 ? -34.244 -11.527 17.618 0.50 17.16 74 MET B N 1
ATOM 3121 N N B MET B 1 74 ? -34.208 -11.564 17.680 0.50 18.42 74 MET B N 1
ATOM 3122 C CA A MET B 1 74 ? -33.220 -11.618 16.639 0.50 17.67 74 MET B CA 1
ATOM 3123 C CA B MET B 1 74 ? -33.159 -11.796 16.697 0.50 19.32 74 MET B CA 1
ATOM 3124 C C A MET B 1 74 ? -33.724 -12.237 15.365 0.50 17.00 74 MET B C 1
ATOM 3125 C C B MET B 1 74 ? -33.831 -12.105 15.365 0.50 17.71 74 MET B C 1
ATOM 3126 O O A MET B 1 74 ? -34.589 -13.162 15.355 0.50 16.92 74 MET B O 1
ATOM 3127 O O B MET B 1 74 ? -34.959 -12.673 15.323 0.50 17.65 74 MET B O 1
ATOM 3136 N N . THR B 1 75 ? -33.141 -11.728 14.307 1.00 17.85 75 THR B N 1
ATOM 3137 C CA . THR B 1 75 ? -33.542 -12.156 12.949 1.00 18.95 75 THR B CA 1
ATOM 3138 C C . THR B 1 75 ? -32.527 -13.182 12.525 1.00 18.10 75 THR B C 1
ATOM 3139 O O . THR B 1 75 ? -31.371 -12.848 12.234 1.00 19.54 75 THR B O 1
ATOM 3143 N N . PRO B 1 76 ? -32.930 -14.482 12.365 1.00 18.91 76 PRO B N 1
ATOM 3144 C CA . PRO B 1 76 ? -31.932 -15.537 12.150 1.00 19.26 76 PRO B CA 1
ATOM 3145 C C . PRO B 1 76 ? -31.673 -15.855 10.679 1.00 19.37 76 PRO B C 1
ATOM 3146 O O . PRO B 1 76 ? -31.156 -16.904 10.374 1.00 24.68 76 PRO B O 1
ATOM 3150 N N . THR B 1 77 ? -32.134 -14.969 9.794 1.00 19.31 77 THR B N 1
ATOM 3151 C CA . THR B 1 77 ? -32.363 -15.339 8.392 1.00 19.43 77 THR B CA 1
ATOM 3152 C C . THR B 1 77 ? -31.460 -14.645 7.387 1.00 20.02 77 THR B C 1
ATOM 3153 O O . THR B 1 77 ? -31.314 -15.154 6.242 1.00 21.87 77 THR B O 1
ATOM 3157 N N . PHE B 1 78 ? -30.775 -13.557 7.727 1.00 17.84 78 PHE B N 1
ATOM 3158 C CA . PHE B 1 78 ? -29.981 -12.781 6.797 1.00 18.84 78 PHE B CA 1
ATOM 3159 C C . PHE B 1 78 ? -28.532 -12.653 7.138 1.00 20.71 78 PHE B C 1
ATOM 3160 O O . PHE B 1 78 ? -27.657 -13.158 6.412 1.00 26.01 78 PHE B O 1
ATOM 3168 N N . ARG B 1 79 ? -28.173 -12.005 8.246 1.00 18.20 79 ARG B N 1
ATOM 3169 C CA . ARG B 1 79 ? -26.775 -11.849 8.519 1.00 19.18 79 ARG B CA 1
ATOM 3170 C C . ARG B 1 79 ? -26.215 -12.960 9.356 1.00 19.05 79 ARG B C 1
ATOM 3171 O O . ARG B 1 79 ? -25.078 -12.885 9.770 1.00 20.70 79 ARG B O 1
ATOM 3179 N N . TYR B 1 80 ? -27.064 -13.919 9.749 1.00 19.73 80 TYR B N 1
ATOM 3180 C CA . TYR B 1 80 ? -26.578 -15.068 10.437 1.00 18.50 80 TYR B CA 1
ATOM 3181 C C . TYR B 1 80 ? -26.841 -16.343 9.615 1.00 19.00 80 TYR B C 1
ATOM 3182 O O . TYR B 1 80 ? -27.795 -16.348 8.804 1.00 22.94 80 TYR B O 1
ATOM 3191 N N . ASN B 1 81 ? -26.053 -17.331 9.782 1.00 19.29 81 ASN B N 1
ATOM 3192 C CA . ASN B 1 81 ? -26.351 -18.657 9.266 1.00 18.30 81 ASN B CA 1
ATOM 3193 C C . ASN B 1 81 ? -27.202 -19.359 10.332 1.00 19.25 81 ASN B C 1
ATOM 3194 O O . ASN B 1 81 ? -26.753 -19.525 11.468 1.00 18.86 81 ASN B O 1
ATOM 3199 N N . PRO B 1 82 ? -28.423 -19.813 9.983 1.00 18.01 82 PRO B N 1
ATOM 3200 C CA . PRO B 1 82 ? -29.327 -20.382 10.998 1.00 17.35 82 PRO B CA 1
ATOM 3201 C C . PRO B 1 82 ? -28.720 -21.583 11.771 1.00 15.71 82 PRO B C 1
ATOM 3202 O O . PRO B 1 82 ? -29.043 -21.877 12.944 1.00 17.24 82 PRO B O 1
ATOM 3206 N N . ALA B 1 83 ? -27.864 -22.366 11.100 1.00 16.35 83 ALA B N 1
ATOM 3207 C CA . ALA B 1 83 ? -27.178 -23.468 11.732 1.00 16.04 83 ALA B CA 1
ATOM 3208 C C . ALA B 1 83 ? -26.303 -22.994 12.877 1.00 16.64 83 ALA B C 1
ATOM 3209 O O . ALA B 1 83 ? -26.225 -23.597 13.946 1.00 16.84 83 ALA B O 1
ATOM 3211 N N . VAL B 1 84 ? -25.606 -21.895 12.625 1.00 16.85 84 VAL B N 1
ATOM 3212 C CA . VAL B 1 84 ? -24.742 -21.313 13.629 1.00 17.13 84 VAL B CA 1
ATOM 3213 C C . VAL B 1 84 ? -25.579 -20.715 14.746 1.00 14.38 84 VAL B C 1
ATOM 3214 O O . VAL B 1 84 ? -25.206 -20.871 15.961 1.00 16.35 84 VAL B O 1
ATOM 3218 N N . VAL B 1 85 ? -26.707 -20.078 14.453 1.00 14.65 85 VAL B N 1
ATOM 3219 C CA . VAL B 1 85 ? -27.632 -19.601 15.498 1.00 14.07 85 VAL B CA 1
ATOM 3220 C C . VAL B 1 85 ? -28.028 -20.798 16.403 1.00 14.26 85 VAL B C 1
ATOM 3221 O O . VAL B 1 85 ? -28.034 -20.777 17.632 1.00 15.11 85 VAL B O 1
ATOM 3225 N N . ALA B 1 86 ? -28.380 -21.937 15.734 1.00 14.55 86 ALA B N 1
ATOM 3226 C CA . ALA B 1 86 ? -28.789 -23.108 16.505 1.00 14.78 86 ALA B CA 1
ATOM 3227 C C . ALA B 1 86 ? -27.678 -23.568 17.439 1.00 13.63 86 ALA B C 1
ATOM 3228 O O . ALA B 1 86 ? -27.929 -23.953 18.569 1.00 16.06 86 ALA B O 1
ATOM 3230 N N . GLN B 1 87 ? -26.456 -23.562 16.920 1.00 14.87 87 GLN B N 1
ATOM 3231 C CA . GLN B 1 87 ? -25.305 -23.941 17.741 1.00 14.55 87 GLN B CA 1
ATOM 3232 C C . GLN B 1 87 ? -25.137 -23.011 18.987 1.00 15.20 87 GLN B C 1
ATOM 3233 O O . GLN B 1 87 ? -24.916 -23.452 20.117 1.00 15.18 87 GLN B O 1
ATOM 3239 N N . ALA B 1 88 ? -25.203 -21.697 18.685 1.00 14.97 88 ALA B N 1
ATOM 3240 C CA . ALA B 1 88 ? -25.007 -20.692 19.766 1.00 15.63 88 ALA B CA 1
ATOM 3241 C C . ALA B 1 88 ? -26.023 -20.904 20.850 1.00 14.21 88 ALA B C 1
ATOM 3242 O O . ALA B 1 88 ? -25.684 -20.929 22.043 1.00 15.43 88 ALA B O 1
ATOM 3244 N N . PHE B 1 89 ? -27.299 -21.030 20.485 1.00 15.34 89 PHE B N 1
ATOM 3245 C CA . PHE B 1 89 ? -28.387 -21.200 21.481 1.00 14.19 89 PHE B CA 1
ATOM 3246 C C . PHE B 1 89 ? -28.329 -22.537 22.179 1.00 14.69 89 PHE B C 1
ATOM 3247 O O . PHE B 1 89 ? -28.606 -22.658 23.366 1.00 15.80 89 PHE B O 1
ATOM 3255 N N . ALA B 1 90 ? -27.954 -23.589 21.428 1.00 14.82 90 ALA B N 1
ATOM 3256 C CA . ALA B 1 90 ? -27.786 -24.896 22.072 1.00 15.64 90 ALA B CA 1
ATOM 3257 C C . ALA B 1 90 ? -26.701 -24.881 23.142 1.00 14.74 90 ALA B C 1
ATOM 3258 O O . ALA B 1 90 ? -26.892 -25.357 24.258 1.00 16.00 90 ALA B O 1
ATOM 3260 N N . THR B 1 91 ? -25.560 -24.290 22.801 1.00 14.81 91 THR B N 1
ATOM 3261 C CA . THR B 1 91 ? -24.500 -24.121 23.773 1.00 13.67 91 THR B CA 1
ATOM 3262 C C . THR B 1 91 ? -24.961 -23.312 25.003 1.00 13.18 91 THR B C 1
ATOM 3263 O O . THR B 1 91 ? -24.645 -23.695 26.119 1.00 14.64 91 THR B O 1
ATOM 3267 N N . MET B 1 92 ? -25.587 -22.180 24.753 1.00 14.18 92 MET B N 1
ATOM 3268 C CA . MET B 1 92 ? -26.079 -21.396 25.871 1.00 14.01 92 MET B CA 1
ATOM 3269 C C . MET B 1 92 ? -27.040 -22.200 26.713 1.00 14.08 92 MET B C 1
ATOM 3270 O O . MET B 1 92 ? -26.994 -22.072 27.966 1.00 15.65 92 MET B O 1
ATOM 3275 N N . GLY B 1 93 ? -27.930 -22.970 26.086 1.00 14.29 93 GLY B N 1
ATOM 3276 C CA . GLY B 1 93 ? -28.859 -23.760 26.894 1.00 14.81 93 GLY B CA 1
ATOM 3277 C C . GLY B 1 93 ? -28.141 -24.814 27.731 1.00 14.99 93 GLY B C 1
ATOM 3278 O O . GLY B 1 93 ? -28.624 -25.150 28.831 1.00 18.48 93 GLY B O 1
ATOM 3279 N N . CYS B 1 94 ? -27.058 -25.407 27.220 1.00 15.10 94 CYS B N 1
ATOM 3280 C CA . CYS B 1 94 ? -26.265 -26.278 28.044 1.00 15.37 94 CYS B CA 1
ATOM 3281 C C . CYS B 1 94 ? -25.649 -25.587 29.228 1.00 15.63 94 CYS B C 1
ATOM 3282 O O . CYS B 1 94 ? -25.588 -26.145 30.359 1.00 18.06 94 CYS B O 1
ATOM 3285 N N . LEU B 1 95 ? -25.166 -24.357 28.989 1.00 14.92 95 LEU B N 1
ATOM 3286 C CA . LEU B 1 95 ? -24.515 -23.600 30.050 1.00 14.46 95 LEU B CA 1
ATOM 3287 C C . LEU B 1 95 ? -25.527 -23.138 31.121 1.00 14.07 95 LEU B C 1
ATOM 3288 O O . LEU B 1 95 ? -25.147 -23.087 32.310 1.00 16.32 95 LEU B O 1
ATOM 3293 N N . TYR B 1 96 ? -26.767 -22.819 30.710 1.00 14.97 96 TYR B N 1
ATOM 3294 C CA . TYR B 1 96 ? -27.776 -22.210 31.619 1.00 15.10 96 TYR B CA 1
ATOM 3295 C C . TYR B 1 96 ? -29.074 -23.038 31.480 1.00 14.84 96 TYR B C 1
ATOM 3296 O O . TYR B 1 96 ? -30.044 -22.592 30.863 1.00 15.22 96 TYR B O 1
ATOM 3305 N N . PRO B 1 97 ? -29.073 -24.282 32.015 1.00 17.09 97 PRO B N 1
ATOM 3306 C CA . PRO B 1 97 ? -30.202 -25.190 31.730 1.00 18.77 97 PRO B CA 1
ATOM 3307 C C . PRO B 1 97 ? -31.525 -24.646 32.131 1.00 16.97 97 PRO B C 1
ATOM 3308 O O . PRO B 1 97 ? -31.653 -24.139 33.234 1.00 18.73 97 PRO B O 1
ATOM 3312 N N . GLY B 1 98 ? -32.472 -24.736 31.204 1.00 18.71 98 GLY B N 1
ATOM 3313 C CA . GLY B 1 98 ? -33.827 -24.316 31.494 1.00 19.88 98 GLY B CA 1
ATOM 3314 C C . GLY B 1 98 ? -34.054 -22.832 31.517 1.00 20.73 98 GLY B C 1
ATOM 3315 O O . GLY B 1 98 ? -35.162 -22.373 31.846 1.00 23.57 98 GLY B O 1
ATOM 3316 N N . ARG B 1 99 ? -33.042 -22.028 31.159 1.00 17.37 99 ARG B N 1
ATOM 3317 C CA . ARG B 1 99 ? -33.090 -20.552 31.275 1.00 18.12 99 ARG B CA 1
ATOM 3318 C C . ARG B 1 99 ? -32.831 -19.804 29.982 1.00 18.39 99 ARG B C 1
ATOM 3319 O O . ARG B 1 99 ? -32.477 -18.609 30.086 1.00 20.10 99 ARG B O 1
ATOM 3327 N N . ILE B 1 100 ? -32.818 -20.475 28.846 1.00 16.00 100 ILE B N 1
ATOM 3328 C CA . ILE B 1 100 ? -32.480 -19.820 27.565 1.00 15.26 100 ILE B CA 1
ATOM 3329 C C . ILE B 1 100 ? -33.658 -19.949 26.645 1.00 16.90 100 ILE B C 1
ATOM 3330 O O . ILE B 1 100 ? -34.220 -21.030 26.526 1.00 18.55 100 ILE B O 1
ATOM 3335 N N . MET B 1 101 ? -33.989 -18.884 25.984 1.00 16.66 101 MET B N 1
ATOM 3336 C CA . MET B 1 101 ? -34.908 -18.950 24.856 1.00 16.78 101 MET B CA 1
ATOM 3337 C C . MET B 1 101 ? -34.370 -18.156 23.716 1.00 17.42 101 MET B C 1
ATOM 3338 O O . MET B 1 101 ? -33.486 -17.274 23.840 1.00 16.55 101 MET B O 1
ATOM 3343 N N . LEU B 1 102 ? -34.860 -18.504 22.532 1.00 15.14 102 LEU B N 1
ATOM 3344 C CA . LEU B 1 102 ? -34.559 -17.854 21.271 1.00 15.61 102 LEU B CA 1
ATOM 3345 C C . LEU B 1 102 ? -35.741 -17.122 20.758 1.00 15.81 102 LEU B C 1
ATOM 3346 O O . LEU B 1 102 ? -36.711 -17.754 20.308 1.00 16.95 102 LEU B O 1
ATOM 3351 N N . GLY B 1 103 ? -35.783 -15.799 20.845 1.00 15.17 103 GLY B N 1
ATOM 3352 C CA . GLY B 1 103 ? -36.902 -14.969 20.385 1.00 16.42 103 GLY B CA 1
ATOM 3353 C C . GLY B 1 103 ? -36.542 -14.465 19.039 1.00 16.78 103 GLY B C 1
ATOM 3354 O O . GLY B 1 103 ? -35.473 -13.884 18.832 1.00 17.62 103 GLY B O 1
ATOM 3355 N N . VAL B 1 104 ? -37.424 -14.701 18.050 1.00 15.94 104 VAL B N 1
ATOM 3356 C CA . VAL B 1 104 ? -37.126 -14.387 16.652 1.00 16.47 104 VAL B CA 1
ATOM 3357 C C . VAL B 1 104 ? -38.231 -13.593 15.955 1.00 17.92 104 VAL B C 1
ATOM 3358 O O . VAL B 1 104 ? -39.378 -13.611 16.378 1.00 17.99 104 VAL B O 1
ATOM 3362 N N . GLY B 1 105 ? -37.801 -12.802 15.001 1.00 18.03 105 GLY B N 1
ATOM 3363 C CA . GLY B 1 105 ? -38.729 -12.053 14.130 1.00 19.14 105 GLY B CA 1
ATOM 3364 C C . GLY B 1 105 ? -38.281 -12.131 12.701 1.00 18.17 105 GLY B C 1
ATOM 3365 O O . GLY B 1 105 ? -37.265 -12.663 12.331 1.00 18.81 105 GLY B O 1
ATOM 3366 N N . THR B 1 106 ? -39.174 -11.565 11.851 1.00 22.20 106 THR B N 1
ATOM 3367 C CA . THR B 1 106 ? -39.021 -11.609 10.405 1.00 21.50 106 THR B CA 1
ATOM 3368 C C . THR B 1 106 ? -38.052 -10.571 9.816 1.00 21.23 106 THR B C 1
ATOM 3369 O O . THR B 1 106 ? -37.574 -10.713 8.699 1.00 22.08 106 THR B O 1
ATOM 3373 N N . GLY B 1 107 ? -37.626 -9.569 10.610 1.00 22.97 107 GLY B N 1
ATOM 3374 C CA . GLY B 1 107 ? -36.441 -8.845 10.224 1.00 24.75 107 GLY B CA 1
ATOM 3375 C C . GLY B 1 107 ? -36.688 -7.375 9.975 1.00 28.13 107 GLY B C 1
ATOM 3376 O O . GLY B 1 107 ? -37.736 -6.988 9.583 1.00 27.53 107 GLY B O 1
ATOM 3377 N N . GLU B 1 108 ? -35.635 -6.598 10.119 1.00 31.11 108 GLU B N 1
ATOM 3378 C CA . GLU B 1 108 ? -35.705 -5.151 9.887 1.00 36.68 108 GLU B CA 1
ATOM 3379 C C . GLU B 1 108 ? -34.674 -4.886 8.798 1.00 29.88 108 GLU B C 1
ATOM 3380 O O . GLU B 1 108 ? -33.550 -5.305 8.962 1.00 31.14 108 GLU B O 1
ATOM 3386 N N . ALA B 1 109 ? -34.974 -4.115 7.740 1.00 23.70 109 ALA B N 1
ATOM 3387 C CA . ALA B 1 109 ? -33.991 -3.899 6.665 1.00 23.53 109 ALA B CA 1
ATOM 3388 C C . ALA B 1 109 ? -32.732 -3.158 7.067 1.00 22.86 109 ALA B C 1
ATOM 3389 O O . ALA B 1 109 ? -31.662 -3.499 6.575 1.00 24.84 109 ALA B O 1
ATOM 3391 N N . LEU B 1 110 ? -32.857 -2.158 7.917 1.00 23.76 110 LEU B N 1
ATOM 3392 C CA . LEU B 1 110 ? -31.708 -1.242 8.072 1.00 25.59 110 LEU B CA 1
ATOM 3393 C C . LEU B 1 110 ? -30.509 -1.988 8.669 1.00 22.59 110 LEU B C 1
ATOM 3394 O O . LEU B 1 110 ? -29.382 -1.814 8.200 1.00 22.93 110 LEU B O 1
ATOM 3399 N N . ASN B 1 111 ? -30.745 -2.852 9.646 1.00 22.09 111 ASN B N 1
ATOM 3400 C CA . ASN B 1 111 ? -29.612 -3.626 10.149 1.00 21.84 111 ASN B CA 1
ATOM 3401 C C . ASN B 1 111 ? -29.004 -4.604 9.169 1.00 22.16 111 ASN B C 1
ATOM 3402 O O . ASN B 1 111 ? -27.833 -4.971 9.253 1.00 22.27 111 ASN B O 1
ATOM 3407 N N . GLU B 1 112 ? -29.828 -5.175 8.294 1.00 20.46 112 GLU B N 1
ATOM 3408 C CA . GLU B 1 112 ? -29.323 -6.067 7.326 1.00 18.72 112 GLU B CA 1
ATOM 3409 C C . GLU B 1 112 ? -28.579 -5.350 6.187 1.00 19.31 112 GLU B C 1
ATOM 3410 O O . GLU B 1 112 ? -27.534 -5.829 5.771 1.00 20.64 112 GLU B O 1
ATOM 3416 N N . ILE B 1 113 ? -29.120 -4.231 5.729 1.00 20.92 113 ILE B N 1
ATOM 3417 C CA . ILE B 1 113 ? -28.440 -3.421 4.711 1.00 21.11 113 ILE B CA 1
ATOM 3418 C C . ILE B 1 113 ? -27.076 -2.951 5.263 1.00 20.91 113 ILE B C 1
ATOM 3419 O O . ILE B 1 113 ? -26.052 -3.052 4.593 1.00 21.40 113 ILE B O 1
ATOM 3424 N N . ALA B 1 114 ? -27.066 -2.600 6.530 1.00 20.86 114 ALA B N 1
ATOM 3425 C CA . ALA B 1 114 ? -25.814 -2.131 7.135 1.00 19.05 114 ALA B CA 1
ATOM 3426 C C . ALA B 1 114 ? -24.716 -3.170 7.129 1.00 19.79 114 ALA B C 1
ATOM 3427 O O . ALA B 1 114 ? -23.528 -2.842 6.914 1.00 18.95 114 ALA B O 1
ATOM 3429 N N . THR B 1 115 ? -25.099 -4.448 7.290 1.00 18.46 115 THR B N 1
ATOM 3430 C CA . THR B 1 115 ? -24.166 -5.539 7.341 1.00 18.07 115 THR B CA 1
ATOM 3431 C C . THR B 1 115 ? -23.946 -6.240 5.999 1.00 18.43 115 THR B C 1
ATOM 3432 O O . THR B 1 115 ? -23.355 -7.313 5.935 1.00 21.54 115 THR B O 1
ATOM 3436 N N . GLY B 1 116 ? -24.435 -5.637 4.884 1.00 20.85 116 GLY B N 1
ATOM 3437 C CA . GLY B 1 116 ? -24.071 -6.102 3.551 1.00 23.65 116 GLY B CA 1
ATOM 3438 C C . GLY B 1 116 ? -25.130 -6.837 2.774 1.00 23.62 116 GLY B C 1
ATOM 3439 O O . GLY B 1 116 ? -24.810 -7.395 1.735 1.00 27.13 116 GLY B O 1
ATOM 3440 N N . PHE B 1 117 ? -26.367 -6.863 3.252 1.00 22.70 117 PHE B N 1
ATOM 3441 C CA . PHE B 1 117 ? -27.431 -7.507 2.518 1.00 23.48 117 PHE B CA 1
ATOM 3442 C C . PHE B 1 117 ? -27.460 -6.876 1.119 1.00 24.51 117 PHE B C 1
ATOM 3443 O O . PHE B 1 117 ? -27.559 -5.679 0.991 1.00 25.07 117 PHE B O 1
ATOM 3451 N N . ALA B 1 118 ? -27.528 -7.760 0.138 1.00 28.55 118 ALA B N 1
ATOM 3452 C CA . ALA B 1 118 ? -27.425 -7.342 -1.300 1.00 32.64 118 ALA B CA 1
ATOM 3453 C C . ALA B 1 118 ? -28.804 -7.340 -1.954 1.00 31.48 118 ALA B C 1
ATOM 3454 O O . ALA B 1 118 ? -29.537 -8.295 -1.774 1.00 29.63 118 ALA B O 1
ATOM 3456 N N . GLY B 1 119 ? -29.112 -6.288 -2.693 1.00 35.78 119 GLY B N 1
ATOM 3457 C CA . GLY B 1 119 ? -30.353 -6.247 -3.495 1.00 34.87 119 GLY B CA 1
ATOM 3458 C C . GLY B 1 119 ? -31.575 -5.842 -2.737 1.00 38.13 119 GLY B C 1
ATOM 3459 O O . GLY B 1 119 ? -31.512 -5.285 -1.648 1.00 35.57 119 GLY B O 1
ATOM 3460 N N . GLU B 1 120 ? -32.730 -6.108 -3.331 1.00 34.65 120 GLU B N 1
ATOM 3461 C CA . GLU B 1 120 ? -33.958 -5.539 -2.839 1.00 36.47 120 GLU B CA 1
ATOM 3462 C C . GLU B 1 120 ? -34.318 -6.324 -1.576 1.00 27.91 120 GLU B C 1
ATOM 3463 O O . GLU B 1 120 ? -34.245 -7.559 -1.541 1.00 31.64 120 GLU B O 1
ATOM 3469 N N . TRP B 1 121 ? -34.764 -5.589 -0.605 1.00 29.36 121 TRP B N 1
ATOM 3470 C CA . TRP B 1 121 ? -35.198 -6.175 0.658 1.00 26.97 121 TRP B CA 1
ATOM 3471 C C . TRP B 1 121 ? -36.415 -7.031 0.301 1.00 28.53 121 TRP B C 1
ATOM 3472 O O . TRP B 1 121 ? -37.334 -6.529 -0.376 1.00 30.59 121 TRP B O 1
ATOM 3483 N N . PRO B 1 122 ? -36.452 -8.286 0.738 1.00 28.22 122 PRO B N 1
ATOM 3484 C CA . PRO B 1 122 ? -37.645 -9.106 0.410 1.00 27.01 122 PRO B CA 1
ATOM 3485 C C . PRO B 1 122 ? -38.924 -8.624 1.008 1.00 24.34 122 PRO B C 1
ATOM 3486 O O . PRO B 1 122 ? -38.955 -7.976 2.094 1.00 26.80 122 PRO B O 1
ATOM 3490 N N . GLU B 1 123 ? -40.036 -8.987 0.363 1.00 26.66 123 GLU B N 1
ATOM 3491 C CA . GLU B 1 123 ? -41.326 -8.626 0.847 1.00 28.56 123 GLU B CA 1
ATOM 3492 C C . GLU B 1 123 ? -41.700 -9.541 2.006 1.00 23.47 123 GLU B C 1
ATOM 3493 O O . GLU B 1 123 ? -41.010 -10.523 2.262 1.00 22.58 123 GLU B O 1
ATOM 3499 N N . PHE B 1 124 ? -42.745 -9.166 2.676 1.00 25.54 124 PHE B N 1
ATOM 3500 C CA . PHE B 1 124 ? -43.181 -9.846 3.927 1.00 28.09 124 PHE B CA 1
ATOM 3501 C C . PHE B 1 124 ? -43.347 -11.346 3.736 1.00 29.88 124 PHE B C 1
ATOM 3502 O O . PHE B 1 124 ? -42.828 -12.169 4.528 1.00 23.87 124 PHE B O 1
ATOM 3510 N N . LYS B 1 125 ? -43.964 -11.775 2.641 1.00 26.58 125 LYS B N 1
ATOM 3511 C CA . LYS B 1 125 ? -44.121 -13.227 2.487 1.00 29.13 125 LYS B CA 1
ATOM 3512 C C . LYS B 1 125 ? -42.824 -13.990 2.466 1.00 24.90 125 LYS B C 1
ATOM 3513 O O . LYS B 1 125 ? -42.730 -15.113 3.085 1.00 26.38 125 LYS B O 1
ATOM 3519 N N . GLU B 1 126 ? -41.824 -13.512 1.760 1.00 25.20 126 GLU B N 1
ATOM 3520 C CA . GLU B 1 126 ? -40.535 -14.160 1.715 1.00 22.38 126 GLU B CA 1
ATOM 3521 C C . GLU B 1 126 ? -39.827 -14.054 3.108 1.00 24.06 126 GLU B C 1
ATOM 3522 O O . GLU B 1 126 ? -39.202 -15.039 3.558 1.00 22.16 126 GLU B O 1
ATOM 3528 N N . ARG B 1 127 ? -39.933 -12.890 3.716 1.00 22.89 127 ARG B N 1
ATOM 3529 C CA . ARG B 1 127 ? -39.294 -12.779 5.094 1.00 21.24 127 ARG B CA 1
ATOM 3530 C C . ARG B 1 127 ? -39.891 -13.791 6.050 1.00 20.59 127 ARG B C 1
ATOM 3531 O O . ARG B 1 127 ? -39.114 -14.414 6.853 1.00 19.63 127 ARG B O 1
ATOM 3539 N N . PHE B 1 128 ? -41.222 -13.944 6.032 1.00 21.55 128 PHE B N 1
ATOM 3540 C CA . PHE B 1 128 ? -41.947 -14.866 6.915 1.00 22.06 128 PHE B CA 1
ATOM 3541 C C . PHE B 1 128 ? -41.587 -16.292 6.537 1.00 22.09 128 PHE B C 1
ATOM 3542 O O . PHE B 1 128 ? -41.266 -17.119 7.422 1.00 21.72 128 PHE B O 1
ATOM 3550 N N . ALA B 1 129 ? -41.602 -16.634 5.238 1.00 21.10 129 ALA B N 1
ATOM 3551 C CA . ALA B 1 129 ? -41.193 -17.962 4.855 1.00 20.37 129 ALA B CA 1
ATOM 3552 C C . ALA B 1 129 ? -39.787 -18.350 5.254 1.00 18.61 129 ALA B C 1
ATOM 3553 O O . ALA B 1 129 ? -39.505 -19.477 5.656 1.00 20.26 129 ALA B O 1
ATOM 3555 N N . ARG B 1 130 ? -38.870 -17.379 5.159 1.00 18.90 130 ARG B N 1
ATOM 3556 C CA . ARG B 1 130 ? -37.533 -17.607 5.581 1.00 19.08 130 ARG B CA 1
ATOM 3557 C C . ARG B 1 130 ? -37.459 -17.877 7.074 1.00 17.87 130 ARG B C 1
ATOM 3558 O O . ARG B 1 130 ? -36.702 -18.767 7.458 1.00 18.11 130 ARG B O 1
ATOM 3566 N N . LEU B 1 131 ? -38.228 -17.156 7.829 1.00 18.45 131 LEU B N 1
ATOM 3567 C CA . LEU B 1 131 ? -38.244 -17.372 9.282 1.00 19.70 131 LEU B CA 1
ATOM 3568 C C . LEU B 1 131 ? -38.748 -18.773 9.604 1.00 19.04 131 LEU B C 1
ATOM 3569 O O . LEU B 1 131 ? -38.132 -19.497 10.390 1.00 18.60 131 LEU B O 1
ATOM 3574 N N . ARG B 1 132 ? -39.855 -19.228 8.957 1.00 19.40 132 ARG B N 1
ATOM 3575 C CA . ARG B 1 132 ? -40.376 -20.562 9.320 1.00 18.65 132 ARG B CA 1
ATOM 3576 C C . ARG B 1 132 ? -39.413 -21.637 8.958 1.00 17.74 132 ARG B C 1
ATOM 3577 O O . ARG B 1 132 ? -39.160 -22.602 9.693 1.00 19.36 132 ARG B O 1
ATOM 3585 N N . GLU B 1 133 ? -38.718 -21.462 7.837 1.00 17.15 133 GLU B N 1
ATOM 3586 C CA . GLU B 1 133 ? -37.746 -22.413 7.386 1.00 19.93 133 GLU B CA 1
ATOM 3587 C C . GLU B 1 133 ? -36.535 -22.476 8.336 1.00 19.71 133 GLU B C 1
ATOM 3588 O O . GLU B 1 133 ? -36.070 -23.528 8.736 1.00 18.23 133 GLU B O 1
ATOM 3594 N N . ALA B 1 134 ? -36.051 -21.276 8.706 1.00 18.74 134 ALA B N 1
ATOM 3595 C CA . ALA B 1 134 ? -34.913 -21.242 9.616 1.00 16.73 134 ALA B CA 1
ATOM 3596 C C . ALA B 1 134 ? -35.232 -21.863 10.995 1.00 16.84 134 ALA B C 1
ATOM 3597 O O . ALA B 1 134 ? -34.410 -22.590 11.553 1.00 16.23 134 ALA B O 1
ATOM 3599 N N . VAL B 1 135 ? -36.428 -21.625 11.498 1.00 15.99 135 VAL B N 1
ATOM 3600 C CA . VAL B 1 135 ? -36.900 -22.221 12.775 1.00 16.83 135 VAL B CA 1
ATOM 3601 C C . VAL B 1 135 ? -36.902 -23.763 12.676 1.00 18.89 135 VAL B C 1
ATOM 3602 O O . VAL B 1 135 ? -36.376 -24.470 13.530 1.00 17.62 135 VAL B O 1
ATOM 3606 N N . ALA B 1 136 ? -37.458 -24.253 11.579 1.00 19.92 136 ALA B N 1
ATOM 3607 C CA . ALA B 1 136 ? -37.447 -25.692 11.409 1.00 18.87 136 ALA B CA 1
ATOM 3608 C C . ALA B 1 136 ? -36.074 -26.297 11.311 1.00 18.43 136 ALA B C 1
ATOM 3609 O O . ALA B 1 136 ? -35.758 -27.327 11.908 1.00 18.32 136 ALA B O 1
ATOM 3611 N N . LEU B 1 137 ? -35.175 -25.646 10.551 1.00 16.10 137 LEU B N 1
ATOM 3612 C CA . LEU B 1 137 ? -33.819 -26.083 10.467 1.00 17.98 137 LEU B CA 1
ATOM 3613 C C . LEU B 1 137 ? -33.104 -26.176 11.828 1.00 18.62 137 LEU B C 1
ATOM 3614 O O . LEU B 1 137 ? -32.453 -27.129 12.191 1.00 16.83 137 LEU B O 1
ATOM 3619 N N . MET B 1 138 ? -33.277 -25.105 12.579 1.00 17.13 138 MET B N 1
ATOM 3620 C CA . MET B 1 138 ? -32.617 -25.063 13.875 1.00 17.51 138 MET B CA 1
ATOM 3621 C C . MET B 1 138 ? -33.151 -26.155 14.815 1.00 16.87 138 MET B C 1
ATOM 3622 O O . MET B 1 138 ? -32.397 -26.828 15.483 1.00 17.17 138 MET B O 1
ATOM 3627 N N . ARG B 1 139 ? -34.456 -26.327 14.836 1.00 16.12 139 ARG B N 1
ATOM 3628 C CA . ARG B 1 139 ? -35.053 -27.404 15.630 1.00 18.61 139 ARG B CA 1
ATOM 3629 C C . ARG B 1 139 ? -34.632 -28.788 15.151 1.00 18.93 139 ARG B C 1
ATOM 3630 O O . ARG B 1 139 ? -34.370 -29.657 15.982 1.00 17.92 139 ARG B O 1
ATOM 3638 N N . GLU B 1 140 ? -34.490 -28.980 13.832 1.00 17.25 140 GL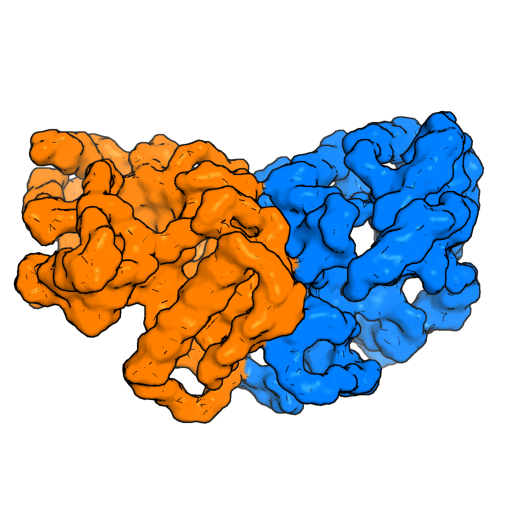U B N 1
ATOM 3639 C CA . GLU B 1 140 ? -34.047 -30.251 13.346 1.00 19.26 140 GLU B CA 1
ATOM 3640 C C . GLU B 1 140 ? -32.632 -30.548 13.820 1.00 18.35 140 GLU B C 1
ATOM 3641 O O . GLU B 1 140 ? -32.269 -31.649 14.145 1.00 19.43 140 GLU B O 1
ATOM 3647 N N . LEU B 1 141 ? -31.741 -29.541 13.835 1.00 17.96 141 LEU B N 1
ATOM 3648 C CA . LEU B 1 141 ? -30.417 -29.731 14.407 1.00 17.06 141 LEU B CA 1
ATOM 3649 C C . LEU B 1 141 ? -30.472 -30.058 15.881 1.00 18.57 141 LEU B C 1
ATOM 3650 O O . LEU B 1 141 ? -29.692 -30.860 16.371 1.00 18.72 141 LEU B O 1
ATOM 3655 N N . TRP B 1 142 ? -31.307 -29.388 16.605 1.00 17.66 142 TRP B N 1
ATOM 3656 C CA . TRP B 1 142 ? -31.462 -29.699 18.012 1.00 17.20 142 TRP B CA 1
ATOM 3657 C C . TRP B 1 142 ? -31.980 -31.132 18.270 1.00 17.24 142 TRP B C 1
ATOM 3658 O O . TRP B 1 142 ? -31.478 -31.742 19.190 1.00 18.75 142 TRP B O 1
ATOM 3669 N N . LEU B 1 143 ? -32.916 -31.604 17.438 1.00 17.96 143 LEU B N 1
ATOM 3670 C CA . LEU B 1 143 ? -33.628 -32.881 17.741 1.00 19.84 143 LEU B CA 1
ATOM 3671 C C . LEU B 1 143 ? -32.999 -34.042 17.044 1.00 21.48 143 LEU B C 1
ATOM 3672 O O . LEU B 1 143 ? -33.096 -35.151 17.547 1.00 23.95 143 LEU B O 1
ATOM 3677 N N . GLY B 1 144 ? -32.356 -33.834 15.920 1.00 20.01 144 GLY B N 1
ATOM 3678 C CA . GLY B 1 144 ? -31.854 -34.924 15.112 1.00 21.95 144 GLY B CA 1
ATOM 3679 C C . GLY B 1 144 ? -30.332 -34.935 15.020 1.00 23.36 144 GLY B C 1
ATOM 3680 O O . GLY B 1 144 ? -29.613 -34.536 15.968 1.00 24.77 144 GLY B O 1
ATOM 3681 N N . ASP B 1 145 ? -29.839 -35.558 13.950 1.00 22.33 145 ASP B N 1
ATOM 3682 C CA . ASP B 1 145 ? -28.442 -35.853 13.782 1.00 24.37 145 ASP B CA 1
ATOM 3683 C C . ASP B 1 145 ? -28.164 -36.081 12.316 1.00 24.33 145 ASP B C 1
ATOM 3684 O O . ASP B 1 145 ? -29.024 -36.486 11.519 1.00 25.52 145 ASP B O 1
ATOM 3689 N N . ARG B 1 146 ? -26.972 -35.682 11.903 1.00 24.15 146 ARG B N 1
ATOM 3690 C CA . ARG B 1 146 ? -26.569 -35.797 10.522 1.00 24.52 146 ARG B CA 1
ATOM 3691 C C . ARG B 1 146 ? -27.644 -35.268 9.566 1.00 27.30 146 ARG B C 1
ATOM 3692 O O . ARG B 1 146 ? -28.115 -35.940 8.612 1.00 26.07 146 ARG B O 1
ATOM 3700 N N . VAL B 1 147 ? -28.034 -34.017 9.825 1.00 20.09 147 VAL B N 1
ATOM 3701 C CA . VAL B 1 147 ? -29.164 -33.363 9.176 1.00 20.42 147 VAL B CA 1
ATOM 3702 C C . VAL B 1 147 ? -28.707 -32.844 7.826 1.00 22.08 147 VAL B C 1
ATOM 3703 O O . VAL B 1 147 ? -27.738 -32.079 7.702 1.00 21.57 147 VAL B O 1
ATOM 3707 N N . ASP B 1 148 ? -29.413 -33.296 6.781 1.00 23.64 148 ASP B N 1
ATOM 3708 C CA . ASP B 1 148 ? -29.376 -32.728 5.466 1.00 24.95 148 ASP B CA 1
ATOM 3709 C C . ASP B 1 148 ? -30.608 -31.916 5.179 1.00 28.49 148 ASP B C 1
ATOM 3710 O O . ASP B 1 148 ? -31.500 -32.287 4.384 1.00 33.00 148 ASP B O 1
ATOM 3715 N N . PHE B 1 149 ? -30.650 -30.716 5.709 1.00 22.18 149 PHE B N 1
ATOM 3716 C CA . PHE B 1 149 ? -31.755 -29.823 5.505 1.00 22.99 149 PHE B CA 1
ATOM 3717 C C . PHE B 1 149 ? -31.602 -29.120 4.193 1.00 24.20 149 PHE B C 1
ATOM 3718 O O . PHE B 1 149 ? -30.564 -28.470 3.900 1.00 21.91 149 PHE B O 1
ATOM 3726 N N . GLU B 1 150 ? -32.621 -29.249 3.292 1.00 22.66 150 GLU B N 1
ATOM 3727 C CA . GLU B 1 150 ? -32.556 -28.581 2.029 1.00 23.64 150 GLU B CA 1
ATOM 3728 C C . GLU B 1 150 ? -33.776 -27.776 1.775 1.00 25.27 150 GLU B C 1
ATOM 3729 O O . GLU B 1 150 ? -34.760 -28.260 1.246 1.00 25.92 150 GLU B O 1
ATOM 3735 N N . GLY B 1 151 ? -33.781 -26.531 2.229 1.00 21.96 151 GLY B N 1
ATOM 3736 C CA . GLY B 1 151 ? -34.911 -25.696 2.111 1.00 22.89 151 GLY B CA 1
ATOM 3737 C C . GLY B 1 151 ? -34.903 -24.816 0.824 1.00 19.64 151 GLY B C 1
ATOM 3738 O O . GLY B 1 151 ? -34.080 -25.093 -0.091 1.00 27.82 151 GLY B O 1
ATOM 3739 N N . ASN B 1 152 ? -35.816 -23.880 0.741 1.00 23.48 152 ASN B N 1
ATOM 3740 C CA . ASN B 1 152 ? -35.748 -22.913 -0.375 1.00 24.81 152 ASN B CA 1
ATOM 3741 C C . ASN B 1 152 ? -34.642 -21.862 -0.160 1.00 34.26 152 ASN B C 1
ATOM 3742 O O . ASN B 1 152 ? -34.190 -21.231 -1.115 1.00 26.03 152 ASN B O 1
ATOM 3747 N N . TYR B 1 153 ? -34.110 -21.759 1.079 1.00 22.90 153 TYR B N 1
ATOM 3748 C CA . TYR B 1 153 ? -33.145 -20.719 1.349 1.00 24.84 153 TYR B CA 1
ATOM 3749 C C . TYR B 1 153 ? -31.927 -21.222 2.060 1.00 21.09 153 TYR B C 1
ATOM 3750 O O . TYR B 1 153 ? -30.796 -20.709 1.843 1.00 25.09 153 TYR B O 1
ATOM 3759 N N . TYR B 1 154 ? -32.115 -22.140 2.999 1.00 22.93 154 TYR B N 1
ATOM 3760 C CA . TYR B 1 154 ? -31.079 -22.598 3.879 1.00 20.91 154 TYR B CA 1
ATOM 3761 C C . TYR B 1 154 ? -30.778 -24.050 3.717 1.00 21.52 154 TYR B C 1
ATOM 3762 O O . TYR B 1 154 ? -31.685 -24.855 3.323 1.00 22.56 154 TYR B O 1
ATOM 3771 N N . LYS B 1 155 ? -29.590 -24.446 4.061 1.00 18.96 155 LYS B N 1
ATOM 3772 C CA . LYS B 1 155 ? -29.067 -25.754 3.811 1.00 21.76 155 LYS B CA 1
ATOM 3773 C C . LYS B 1 155 ? -28.091 -26.218 4.891 1.00 22.78 155 LYS B C 1
ATOM 3774 O O . LYS B 1 155 ? -27.246 -25.399 5.355 1.00 23.09 155 LYS B O 1
ATOM 3780 N N . THR B 1 156 ? -28.097 -27.501 5.197 1.00 22.32 156 THR B N 1
ATOM 3781 C CA . THR B 1 156 ? -27.076 -28.177 5.930 1.00 18.98 156 THR B CA 1
ATOM 3782 C C . THR B 1 156 ? -26.766 -29.486 5.280 1.00 23.22 156 THR B C 1
ATOM 3783 O O . THR B 1 156 ? -27.585 -29.989 4.495 1.00 24.08 156 THR B O 1
ATOM 3787 N N . VAL B 1 157 ? -25.636 -30.029 5.622 1.00 21.27 157 VAL B N 1
ATOM 3788 C CA . VAL B 1 157 ? -25.142 -31.279 5.012 1.00 24.30 157 VAL B CA 1
ATOM 3789 C C . VAL B 1 157 ? -24.512 -32.074 6.146 1.00 21.67 157 VAL B C 1
ATOM 3790 O O . VAL B 1 157 ? -23.410 -31.792 6.637 1.00 21.81 157 VAL B O 1
ATOM 3794 N N . GLY B 1 158 ? -25.158 -33.166 6.587 1.00 21.84 158 GLY B N 1
ATOM 3795 C CA . GLY B 1 158 ? -24.549 -34.006 7.609 1.00 21.43 158 GLY B CA 1
ATOM 3796 C C . GLY B 1 158 ? -24.301 -33.320 8.957 1.00 21.46 158 GLY B C 1
ATOM 3797 O O . GLY B 1 158 ? -23.426 -33.699 9.695 1.00 20.64 158 GLY B O 1
ATOM 3798 N N . ALA B 1 159 ? -25.090 -32.294 9.172 1.00 21.57 159 ALA B N 1
ATOM 3799 C CA . ALA B 1 159 ? -24.812 -31.376 10.342 1.00 21.03 159 ALA B CA 1
ATOM 3800 C C . ALA B 1 159 ? -25.305 -32.008 11.611 1.00 20.86 159 ALA B C 1
ATOM 3801 O O . ALA B 1 159 ? -26.431 -32.549 11.681 1.00 21.46 159 ALA B O 1
ATOM 3803 N N . SER B 1 160 ? -24.539 -31.865 12.692 1.00 18.41 160 SER B N 1
ATOM 3804 C CA . SER B 1 160 ? -24.942 -32.332 13.992 1.00 19.95 160 SER B CA 1
ATOM 3805 C C . SER B 1 160 ? -24.650 -31.301 15.075 1.00 19.90 160 SER B C 1
ATOM 3806 O O . SER B 1 160 ? -23.643 -30.606 15.044 1.00 21.44 160 SER B O 1
ATOM 3809 N N . ILE B 1 161 ? -25.537 -31.304 16.019 1.00 16.86 161 ILE B N 1
ATOM 3810 C CA . ILE B 1 161 ? -25.286 -30.653 17.288 1.00 18.40 161 ILE B CA 1
ATOM 3811 C C . ILE B 1 161 ? -25.479 -31.643 18.369 1.00 18.36 161 ILE B C 1
ATOM 3812 O O . ILE B 1 161 ? -26.600 -32.037 18.685 1.00 18.96 161 ILE B O 1
ATOM 3817 N N . TYR B 1 162 ? -24.401 -32.056 19.018 1.00 18.11 162 TYR B N 1
ATOM 3818 C CA . TYR B 1 162 ? -24.488 -32.953 20.159 1.00 19.32 162 TYR B CA 1
ATOM 3819 C C . TYR B 1 162 ? -24.709 -32.230 21.466 1.00 19.90 162 TYR B C 1
ATOM 3820 O O . TYR B 1 162 ? -25.337 -32.734 22.420 1.00 21.93 162 TYR B O 1
ATOM 3829 N N . ASP B 1 163 ? -24.146 -31.022 21.559 1.00 18.66 163 ASP B N 1
ATOM 3830 C CA . ASP B 1 163 ? -24.115 -30.209 22.775 1.00 19.14 163 ASP B CA 1
ATOM 3831 C C . ASP B 1 163 ? -25.401 -29.334 22.794 1.00 19.40 163 ASP B C 1
ATOM 3832 O O . ASP B 1 163 ? -25.400 -28.167 22.401 1.00 17.46 163 ASP B O 1
ATOM 3837 N N . VAL B 1 164 ? -26.504 -29.952 23.242 1.00 17.96 164 VAL B N 1
ATOM 3838 C CA . VAL B 1 164 ? -27.818 -29.311 23.238 1.00 17.97 164 VAL B CA 1
ATOM 3839 C C . VAL B 1 164 ? -28.653 -29.943 24.369 1.00 18.64 164 VAL B C 1
ATOM 3840 O O . VAL B 1 164 ? -28.590 -31.173 24.529 1.00 20.23 164 VAL B O 1
ATOM 3844 N N . PRO B 1 165 ? -29.473 -29.161 25.039 1.00 18.14 165 PRO B N 1
ATOM 3845 C CA . PRO B 1 165 ? -30.350 -29.801 26.045 1.00 19.70 165 PRO B CA 1
ATOM 3846 C C . PRO B 1 165 ? -31.333 -30.689 25.382 1.00 20.23 165 PRO B C 1
ATOM 3847 O O . PRO B 1 165 ? -31.731 -30.464 24.249 1.00 19.06 165 PRO B O 1
ATOM 3851 N N . GLU B 1 166 ? -31.811 -31.715 26.087 1.00 22.16 166 GLU B N 1
ATOM 3852 C CA . GLU B 1 166 ? -32.814 -32.598 25.444 1.00 24.27 166 GLU B CA 1
ATOM 3853 C C . GLU B 1 166 ? -34.055 -31.786 25.015 1.00 21.92 166 GLU B C 1
ATOM 3854 O O . GLU B 1 166 ? -34.591 -31.075 25.820 1.00 25.02 166 GLU B O 1
ATOM 3860 N N . GLY B 1 167 ? -34.481 -31.923 23.774 1.00 22.01 167 GLY B N 1
ATOM 3861 C CA . GLY B 1 167 ? -35.642 -31.214 23.273 1.00 24.53 167 GLY B CA 1
ATOM 3862 C C . GLY B 1 167 ? -35.350 -29.839 22.670 1.00 24.13 167 GLY B C 1
ATOM 3863 O O . GLY B 1 167 ? -36.250 -29.227 22.134 1.00 24.22 167 GLY B O 1
ATOM 3864 N N . GLY B 1 168 ? -34.085 -29.372 22.764 1.00 21.34 168 GLY B N 1
ATOM 3865 C CA . GLY B 1 168 ? -33.673 -28.142 22.113 1.00 18.93 168 GLY B CA 1
ATOM 3866 C C . GLY B 1 168 ? -33.969 -26.955 23.029 1.00 18.99 168 GLY B C 1
ATOM 3867 O O . GLY B 1 168 ? -33.950 -27.040 24.291 1.00 22.58 168 GLY B O 1
ATOM 3868 N N . ILE B 1 169 ? -34.199 -25.836 22.357 1.00 18.27 169 ILE B N 1
ATOM 3869 C CA . ILE B 1 169 ? -34.344 -24.522 23.015 1.00 16.85 169 ILE B CA 1
ATOM 3870 C C . ILE B 1 169 ? -35.710 -23.958 22.668 1.00 15.42 169 ILE B C 1
ATOM 3871 O O . ILE B 1 169 ? -36.096 -23.919 21.489 1.00 17.54 169 ILE B O 1
ATOM 3876 N N . PRO B 1 170 ? -36.465 -23.444 23.659 1.00 15.45 170 PRO B N 1
ATOM 3877 C CA . PRO B 1 170 ? -37.707 -22.738 23.346 1.00 17.23 170 PRO B CA 1
ATOM 3878 C C . PRO B 1 170 ? -37.544 -21.649 22.346 1.00 16.06 170 PRO B C 1
ATOM 3879 O O . PRO B 1 170 ? -36.675 -20.783 22.551 1.00 17.13 170 PRO B O 1
ATOM 3883 N N . VAL B 1 171 ? -38.375 -21.576 21.344 1.00 16.99 171 VAL B N 1
ATOM 3884 C CA . VAL B 1 171 ? -38.414 -20.540 20.386 1.00 15.90 171 VAL B CA 1
ATOM 3885 C C . VAL B 1 171 ? -39.660 -19.695 20.614 1.00 18.43 171 VAL B C 1
ATOM 3886 O O . VAL B 1 171 ? -40.803 -20.190 20.568 1.00 18.68 171 VAL B O 1
ATOM 3890 N N . TYR B 1 172 ? -39.473 -18.404 20.743 1.00 15.94 172 TYR B N 1
ATOM 3891 C CA . TYR B 1 172 ? -40.523 -17.417 20.891 1.00 16.08 172 TYR B CA 1
ATOM 3892 C C . TYR B 1 172 ? -40.634 -16.675 19.580 1.00 18.14 172 TYR B C 1
ATOM 3893 O O . TYR B 1 172 ? -39.642 -16.153 19.051 1.00 18.61 172 TYR B O 1
ATOM 3902 N N . ILE B 1 173 ? -41.849 -16.514 19.049 1.00 19.06 173 ILE B N 1
ATOM 3903 C CA . ILE B 1 173 ? -42.051 -15.858 17.788 1.00 19.07 173 ILE B CA 1
ATOM 3904 C C . ILE B 1 173 ? -42.715 -14.488 18.054 1.00 19.83 173 ILE B C 1
ATOM 3905 O O . ILE B 1 173 ? -43.770 -14.444 18.692 1.00 21.31 173 ILE B O 1
ATOM 3910 N N . ALA B 1 174 ? -42.117 -13.415 17.551 1.00 19.43 174 ALA B N 1
ATOM 3911 C CA . ALA B 1 174 ? -42.722 -12.116 17.657 1.00 19.28 174 ALA B CA 1
ATOM 3912 C C . ALA B 1 174 ? -43.723 -11.893 16.547 1.00 20.74 174 ALA B C 1
ATOM 3913 O O . ALA B 1 174 ? -43.485 -12.278 15.409 1.00 20.46 174 ALA B O 1
ATOM 3915 N N . ALA B 1 175 ? -44.818 -11.255 16.890 1.00 19.09 175 ALA B N 1
ATOM 3916 C CA . ALA B 1 175 ? -45.824 -10.946 15.871 1.00 24.06 175 ALA B CA 1
ATOM 3917 C C . ALA B 1 175 ? -46.460 -9.605 16.155 1.00 25.05 175 ALA B C 1
ATOM 3918 O O . ALA B 1 175 ? -46.718 -9.274 17.315 1.00 26.98 175 ALA B O 1
ATOM 3920 N N . GLY B 1 176 ? -46.727 -8.861 15.089 1.00 26.27 176 GLY B N 1
ATOM 3921 C CA . GLY B 1 176 ? -47.545 -7.665 15.223 1.00 28.75 176 GLY B CA 1
ATOM 3922 C C . GLY B 1 176 ? -48.871 -7.740 14.490 1.00 27.62 176 GLY B C 1
ATOM 3923 O O . GLY B 1 176 ? -49.607 -6.736 14.447 1.00 29.35 176 GLY B O 1
ATOM 3924 N N . GLY B 1 177 ? -49.183 -8.912 13.976 1.00 27.87 177 GLY B N 1
ATOM 3925 C CA . GLY B 1 177 ? -50.383 -9.159 13.204 1.00 29.50 177 GLY B CA 1
ATOM 3926 C C . GLY B 1 177 ? -50.808 -10.589 13.342 1.00 29.99 177 GLY B C 1
ATOM 3927 O O . GLY B 1 177 ? -50.054 -11.464 13.842 1.00 28.70 177 GLY B O 1
ATOM 3928 N N . PRO B 1 178 ? -52.014 -10.911 12.845 1.00 26.57 178 PRO B N 1
ATOM 3929 C CA . PRO B 1 178 ? -52.586 -12.236 13.013 1.00 28.29 178 PRO B CA 1
ATOM 3930 C C . PRO B 1 178 ? -51.942 -13.346 12.200 1.00 23.81 178 PRO B C 1
ATOM 3931 O O . PRO B 1 178 ? -51.957 -14.467 12.644 1.00 26.44 178 PRO B O 1
ATOM 3935 N N . VAL B 1 179 ? -51.339 -13.050 11.058 1.00 24.89 179 VAL B N 1
ATOM 3936 C CA . VAL B 1 179 ? -50.766 -14.049 10.209 1.00 26.05 179 VAL B CA 1
ATOM 3937 C C . VAL B 1 179 ? -49.594 -14.723 10.937 1.00 23.47 179 VAL B C 1
ATOM 3938 O O . VAL B 1 179 ? -49.526 -15.923 11.105 1.00 25.01 179 VAL B O 1
ATOM 3942 N N . VAL B 1 180 ? -48.681 -13.901 11.444 1.00 23.78 180 VAL B N 1
ATOM 3943 C CA . VAL B 1 180 ? -47.541 -14.521 12.179 1.00 20.53 180 VAL B CA 1
ATOM 3944 C C . VAL B 1 180 ? -48.010 -15.037 13.548 1.00 21.71 180 VAL B C 1
ATOM 3945 O O . VAL B 1 180 ? -47.455 -15.982 14.089 1.00 22.32 180 VAL B O 1
ATOM 3949 N N . ALA B 1 181 ? -49.015 -14.438 14.155 1.00 20.28 181 ALA B N 1
ATOM 3950 C CA . ALA B 1 181 ? -49.478 -14.952 15.420 1.00 21.52 181 ALA B CA 1
ATOM 3951 C C . ALA B 1 181 ? -50.065 -16.331 15.310 1.00 21.24 181 ALA B C 1
ATOM 3952 O O . ALA B 1 181 ? -49.914 -17.174 16.206 1.00 22.00 181 ALA B O 1
ATOM 3954 N N . ARG B 1 182 ? -50.769 -16.585 14.202 1.00 23.56 182 ARG B N 1
ATOM 3955 C CA . ARG B 1 182 ? -51.256 -17.950 14.018 1.00 24.35 182 ARG B CA 1
ATOM 3956 C C . ARG B 1 182 ? -50.111 -18.966 13.893 1.00 22.73 182 ARG B C 1
ATOM 3957 O O . ARG B 1 182 ? -50.173 -20.039 14.464 1.00 23.30 182 ARG B O 1
ATOM 3965 N N . TYR B 1 183 ? -49.028 -18.568 13.220 1.00 22.08 183 TYR B N 1
ATOM 3966 C CA . TYR B 1 183 ? -47.810 -19.347 13.217 1.00 20.93 183 TYR B CA 1
ATOM 3967 C C . TYR B 1 183 ? -47.229 -19.606 14.604 1.00 21.53 183 TYR B C 1
ATOM 3968 O O . TYR B 1 183 ? -46.863 -20.733 14.958 1.00 20.61 183 TYR B O 1
ATOM 3977 N N . ALA B 1 184 ? -47.184 -18.546 15.423 1.00 20.77 184 ALA B N 1
ATOM 3978 C CA . ALA B 1 184 ? -46.822 -18.712 16.817 1.00 21.99 184 ALA B CA 1
ATOM 3979 C C . ALA B 1 184 ? -47.703 -19.756 17.539 1.00 20.57 184 ALA B C 1
ATOM 3980 O O . ALA B 1 184 ? -47.217 -20.575 18.274 1.00 20.22 184 ALA B O 1
ATOM 3982 N N . GLY B 1 185 ? -49.001 -19.707 17.312 1.00 21.91 185 GLY B N 1
ATOM 3983 C CA . GLY B 1 185 ? -49.861 -20.715 17.936 1.00 20.46 185 GLY B CA 1
ATOM 3984 C C . GLY B 1 185 ? -49.654 -22.116 17.431 1.00 21.81 185 GLY B C 1
ATOM 3985 O O . GLY B 1 185 ? -49.669 -23.048 18.206 1.00 23.12 185 GLY B O 1
ATOM 3986 N N . ARG B 1 186 ? -49.352 -22.264 16.166 1.00 24.02 186 ARG B N 1
ATOM 3987 C CA . ARG B 1 186 ? -49.069 -23.602 15.629 1.00 24.80 186 ARG B CA 1
ATOM 3988 C C . ARG B 1 186 ? -47.738 -24.183 16.054 1.00 23.40 186 ARG B C 1
ATOM 3989 O O . ARG B 1 186 ? -47.590 -25.370 16.306 1.00 22.98 186 ARG B O 1
ATOM 3997 N N . SER B 1 187 ? -46.730 -23.285 16.177 1.00 21.90 187 SER B N 1
ATOM 3998 C CA . SER B 1 187 ? -45.329 -23.726 16.126 1.00 23.57 187 SER B CA 1
ATOM 3999 C C . SER B 1 187 ? -44.451 -23.111 17.201 1.00 22.35 187 SER B C 1
ATOM 4000 O O . SER B 1 187 ? -43.407 -23.666 17.479 1.00 22.99 187 SER B O 1
ATOM 4003 N N . GLY B 1 188 ? -44.861 -22.041 17.831 1.00 21.65 188 GLY B N 1
ATOM 4004 C CA . GLY B 1 188 ? -43.988 -21.423 18.823 1.00 21.06 188 GLY B CA 1
ATOM 4005 C C . GLY B 1 188 ? -44.085 -22.051 20.157 1.00 22.47 188 GLY B C 1
ATOM 4006 O O . GLY B 1 188 ? -45.154 -22.501 20.586 1.00 21.87 188 GLY B O 1
ATOM 4007 N N . ASP B 1 189 ? -42.979 -22.024 20.906 1.00 18.54 189 ASP B N 1
ATOM 4008 C CA . ASP B 1 189 ? -42.990 -22.276 22.335 1.00 19.83 189 ASP B CA 1
ATOM 4009 C C . ASP B 1 189 ? -43.452 -21.067 23.129 1.00 19.61 189 ASP B C 1
ATOM 4010 O O . ASP B 1 189 ? -43.952 -21.189 24.217 1.00 21.62 189 ASP B O 1
ATOM 4015 N N . GLY B 1 190 ? -43.316 -19.934 22.501 1.00 22.01 190 GLY B N 1
ATOM 4016 C CA . GLY B 1 190 ? -43.777 -18.665 23.022 1.00 20.65 190 GLY B CA 1
ATOM 4017 C C . GLY B 1 190 ? -44.120 -17.718 21.943 1.00 19.53 190 GLY B C 1
ATOM 4018 O O . GLY B 1 190 ? -43.853 -17.926 20.777 1.00 19.69 190 GLY B O 1
ATOM 4019 N N . PHE B 1 191 ? -44.729 -16.616 22.352 1.00 18.79 191 PHE B N 1
ATOM 4020 C CA . PHE B 1 191 ? -45.194 -15.569 21.507 1.00 19.79 191 PHE B CA 1
ATOM 4021 C C . PHE B 1 191 ? -44.769 -14.220 22.120 1.00 18.63 191 PHE B C 1
ATOM 4022 O O . PHE B 1 191 ? -44.826 -14.110 23.333 1.00 20.93 191 PHE B O 1
ATOM 4030 N N . ILE B 1 192 ? -44.336 -13.278 21.305 1.00 17.23 192 ILE B N 1
ATOM 4031 C CA . ILE B 1 192 ? -43.937 -11.959 21.775 1.00 18.00 192 ILE B CA 1
ATOM 4032 C C . ILE B 1 192 ? -44.739 -10.895 20.995 1.00 20.76 192 ILE B C 1
ATOM 4033 O O . ILE B 1 192 ? -44.753 -10.883 19.790 1.00 21.90 192 ILE B O 1
ATOM 4038 N N . CYS B 1 193 ? -45.275 -9.921 21.705 1.00 18.83 193 CYS B N 1
ATOM 4039 C CA . CYS B 1 193 ? -45.849 -8.751 21.089 1.00 20.68 193 CYS B CA 1
ATOM 4040 C C . CYS B 1 193 ? -45.422 -7.517 21.917 1.00 21.18 193 CYS B C 1
ATOM 4041 O O . CYS B 1 193 ? -44.744 -7.666 22.948 1.00 19.37 193 CYS B O 1
ATOM 4044 N N . THR B 1 194 ? -45.811 -6.351 21.449 1.00 21.20 194 THR B N 1
ATOM 4045 C CA A THR B 1 194 ? -45.396 -5.072 22.043 0.50 21.82 194 THR B CA 1
ATOM 4046 C CA B THR B 1 194 ? -45.422 -5.098 22.120 0.50 21.54 194 THR B CA 1
ATOM 4047 C C . THR B 1 194 ? -46.658 -4.290 22.409 1.00 22.95 194 THR B C 1
ATOM 4048 O O . THR B 1 194 ? -47.649 -4.335 21.653 1.00 23.11 194 THR B O 1
ATOM 4055 N N . SER B 1 195 ? -46.590 -3.586 23.514 1.00 23.88 195 SER B N 1
ATOM 4056 C CA . SER B 1 195 ? -47.693 -2.804 24.040 1.00 26.45 195 SER B CA 1
ATOM 4057 C C . SER B 1 195 ? -47.914 -1.539 23.285 1.00 26.88 195 SER B C 1
ATOM 4058 O O . SER B 1 195 ? -47.187 -1.172 22.371 1.00 27.72 195 SER B O 1
ATOM 4061 N N . GLY B 1 196 ? -49.015 -0.893 23.711 1.00 29.81 196 GLY B N 1
ATOM 4062 C CA . GLY B 1 196 ? -49.301 0.492 23.301 1.00 33.33 196 GLY B CA 1
ATOM 4063 C C . GLY B 1 196 ? -49.950 0.665 21.905 1.00 35.94 196 GLY B C 1
ATOM 4064 O O . GLY B 1 196 ? -49.891 1.749 21.331 1.00 37.03 196 GLY B O 1
ATOM 4065 N N . LYS B 1 197 ? -50.517 -0.408 21.357 1.00 31.92 197 LYS B N 1
ATOM 4066 C CA . LYS B 1 197 ? -51.410 -0.327 20.184 1.00 37.61 197 LYS B CA 1
ATOM 4067 C C . LYS B 1 197 ? -52.813 -0.293 20.761 1.00 35.07 197 LYS B C 1
ATOM 4068 O O . LYS B 1 197 ? -53.011 -0.487 21.933 1.00 38.30 197 LYS B O 1
ATOM 4074 N N . GLY B 1 198 ? -53.863 -0.099 20.004 1.00 41.66 198 GLY B N 1
ATOM 4075 C CA . GLY B 1 198 ? -55.140 -0.196 20.729 1.00 40.10 198 GLY B CA 1
ATOM 4076 C C . GLY B 1 198 ? -55.323 -1.576 21.387 1.00 36.12 198 GLY B C 1
ATOM 4077 O O . GLY B 1 198 ? -54.821 -2.571 20.869 1.00 33.91 198 GLY B O 1
ATOM 4078 N N . MET B 1 199 ? -56.082 -1.684 22.461 1.00 31.61 199 MET B N 1
ATOM 4079 C CA . MET B 1 199 ? -56.252 -2.984 23.113 1.00 35.50 199 MET B CA 1
ATOM 4080 C C . MET B 1 199 ? -56.907 -4.058 22.231 1.00 34.98 199 MET B C 1
ATOM 4081 O O . MET B 1 199 ? -56.721 -5.262 22.466 1.00 33.28 199 MET B O 1
ATOM 4086 N N . GLU B 1 200 ? -57.704 -3.619 21.268 1.00 36.22 200 GLU B N 1
ATOM 4087 C CA . GLU B 1 200 ? -58.314 -4.527 20.306 1.00 42.75 200 GLU B CA 1
ATOM 4088 C C . GLU B 1 200 ? -57.313 -5.329 19.496 1.00 33.19 200 GLU B C 1
ATOM 4089 O O . GLU B 1 200 ? -57.600 -6.434 19.141 1.00 33.66 200 GLU B O 1
ATOM 4095 N N . LEU B 1 201 ? -56.145 -4.775 19.206 1.00 31.21 201 LEU B N 1
ATOM 4096 C CA . LEU B 1 201 ? -55.075 -5.576 18.578 1.00 31.12 201 LEU B CA 1
ATOM 4097 C C . LEU B 1 201 ? -54.874 -6.868 19.349 1.00 29.96 201 LEU B C 1
ATOM 4098 O O . LEU B 1 201 ? -54.814 -7.937 18.738 1.00 28.54 201 LEU B O 1
ATOM 4103 N N . TYR B 1 202 ? -54.759 -6.790 20.692 1.00 28.94 202 TYR B N 1
ATOM 4104 C CA . TYR B 1 202 ? -54.457 -7.982 21.504 1.00 27.34 202 TYR B CA 1
ATOM 4105 C C . TYR B 1 202 ? -55.675 -8.907 21.621 1.00 27.57 202 TYR B C 1
ATOM 4106 O O . TYR B 1 202 ? -55.568 -10.131 21.400 1.00 26.71 202 TYR B O 1
ATOM 4115 N N . THR B 1 203 ? -56.851 -8.324 21.932 1.00 28.81 203 THR B N 1
ATOM 4116 C CA . THR B 1 203 ? -58.001 -9.115 22.272 1.00 29.13 203 THR B CA 1
ATOM 4117 C C . THR B 1 203 ? -58.774 -9.646 21.061 1.00 29.45 203 THR B C 1
ATOM 4118 O O . THR B 1 203 ? -59.337 -10.731 21.148 1.00 31.48 203 THR B O 1
ATOM 4122 N N . GLU B 1 204 ? -58.684 -8.969 19.928 1.00 33.86 204 GLU B N 1
ATOM 4123 C CA . GLU B 1 204 ? -59.434 -9.362 18.720 1.00 36.59 204 GLU B CA 1
ATOM 4124 C C . GLU B 1 204 ? -58.591 -9.972 17.641 1.00 37.13 204 GLU B C 1
ATOM 4125 O O . GLU B 1 204 ? -59.092 -10.778 16.831 1.00 34.57 204 GLU B O 1
ATOM 4131 N N . LYS B 1 205 ? -57.308 -9.639 17.591 1.00 30.14 205 LYS B N 1
ATOM 4132 C CA . LYS B 1 205 ? -56.444 -1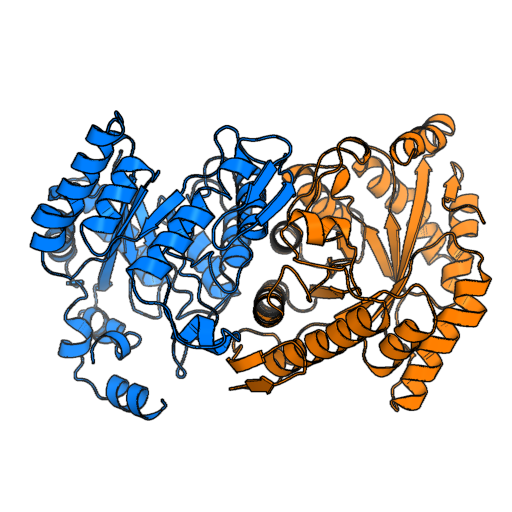0.105 16.517 1.00 29.32 205 LYS B CA 1
ATOM 4133 C C . LYS B 1 205 ? -55.387 -11.121 17.000 1.00 28.06 205 LYS B C 1
ATOM 4134 O O . LYS B 1 205 ? -55.423 -12.288 16.647 1.00 29.48 205 LYS B O 1
ATOM 4140 N N . LEU B 1 206 ? -54.489 -10.675 17.881 1.00 26.34 206 LEU B N 1
ATOM 4141 C CA . LEU B 1 206 ? -53.364 -11.502 18.213 1.00 25.18 206 LEU B CA 1
ATOM 4142 C C . LEU B 1 206 ? -53.733 -12.650 19.112 1.00 23.44 206 LEU B C 1
ATOM 4143 O O . LEU B 1 206 ? -53.335 -13.746 18.809 1.00 26.14 206 LEU B O 1
ATOM 4148 N N . MET B 1 207 ? -54.416 -12.475 20.258 1.00 23.19 207 MET B N 1
ATOM 4149 C CA . MET B 1 207 ? -54.705 -13.631 21.084 1.00 25.48 207 MET B CA 1
ATOM 4150 C C . MET B 1 207 ? -55.609 -14.680 20.408 1.00 25.59 207 MET B C 1
ATOM 4151 O O . MET B 1 207 ? -55.332 -15.878 20.537 1.00 27.03 207 MET B O 1
ATOM 4156 N N . PRO B 1 208 ? -56.630 -14.220 19.671 1.00 26.97 208 PRO B N 1
ATOM 4157 C CA . PRO B 1 208 ? -57.419 -15.201 18.914 1.00 29.02 208 PRO B CA 1
ATOM 4158 C C . PRO B 1 208 ? -56.656 -15.929 17.843 1.00 28.35 208 PRO B C 1
ATOM 4159 O O . PRO B 1 208 ? -56.911 -17.122 17.649 1.00 30.31 208 PRO B O 1
ATOM 4163 N N . ALA B 1 209 ? -55.706 -15.252 17.199 1.00 28.37 209 ALA B N 1
ATOM 4164 C CA . ALA B 1 209 ? -54.842 -15.887 16.208 1.00 28.28 209 ALA B CA 1
ATOM 4165 C C . ALA B 1 209 ? -53.934 -16.955 16.828 1.00 27.15 209 ALA B C 1
ATOM 4166 O O . ALA B 1 209 ? -53.779 -18.050 16.287 1.00 26.24 209 ALA B O 1
ATOM 4168 N N . VAL B 1 210 ? -53.314 -16.653 17.978 1.00 26.09 210 VAL B N 1
ATOM 4169 C CA . VAL B 1 210 ? -52.518 -17.652 18.697 1.00 23.89 210 VAL B CA 1
ATOM 4170 C C . VAL B 1 210 ? -53.390 -18.882 19.069 1.00 25.73 210 VAL B C 1
ATOM 4171 O O . VAL B 1 210 ? -52.983 -20.019 18.863 1.00 24.67 210 VAL B O 1
ATOM 4175 N N . ALA B 1 211 ? -54.587 -18.631 19.595 1.00 25.90 211 ALA B N 1
ATOM 4176 C CA . ALA B 1 211 ? -55.479 -19.746 19.955 1.00 29.15 211 ALA B CA 1
ATOM 4177 C C . ALA B 1 211 ? -55.911 -20.608 18.731 1.00 27.30 211 ALA B C 1
ATOM 4178 O O . ALA B 1 211 ? -55.932 -21.823 18.837 1.00 29.35 211 ALA B O 1
ATOM 4180 N N . GLU B 1 212 ? -56.090 -19.951 17.620 1.00 26.70 212 GLU B N 1
ATOM 4181 C CA . GLU B 1 212 ? -56.444 -20.603 16.341 1.00 29.49 212 GLU B CA 1
ATOM 4182 C C . GLU B 1 212 ? -55.368 -21.476 15.853 1.00 31.92 212 GLU B C 1
ATOM 4183 O O . GLU B 1 212 ? -55.586 -22.623 15.514 1.00 29.51 212 GLU B O 1
ATOM 4189 N N . GLY B 1 213 ? -54.146 -20.954 15.852 1.00 28.38 213 GLY B N 1
ATOM 4190 C CA . GLY B 1 213 ? -53.037 -21.787 15.478 1.00 28.49 213 GLY B CA 1
ATOM 4191 C C . GLY B 1 213 ? -52.829 -22.974 16.373 1.00 24.19 213 GLY B C 1
ATOM 4192 O O . GLY B 1 213 ? -52.512 -24.043 15.897 1.00 26.57 213 GLY B O 1
ATOM 4193 N N . ALA B 1 214 ? -52.979 -22.792 17.682 1.00 23.32 214 ALA B N 1
ATOM 4194 C CA . ALA B 1 214 ? -52.775 -23.869 18.646 1.00 24.77 214 ALA B CA 1
ATOM 4195 C C . ALA B 1 214 ? -53.888 -24.953 18.401 1.00 27.16 214 ALA B C 1
ATOM 4196 O O . ALA B 1 214 ? -53.548 -26.123 18.365 1.00 27.54 214 ALA B O 1
ATOM 4198 N N . GLU B 1 215 ? -55.098 -24.485 18.115 1.00 29.63 215 GLU B N 1
ATOM 4199 C CA . GLU B 1 215 ? -56.230 -25.423 17.736 1.00 35.14 215 GLU B CA 1
ATOM 4200 C C . GLU B 1 215 ? -55.883 -26.221 16.507 1.00 34.63 215 GLU B C 1
ATOM 4201 O O . GLU B 1 215 ? -55.911 -27.479 16.537 1.00 34.05 215 GLU B O 1
ATOM 4207 N N . LYS B 1 216 ? -55.478 -25.529 15.447 1.00 32.47 216 LYS B N 1
ATOM 4208 C CA . LYS B 1 216 ? -55.143 -26.175 14.181 1.00 37.46 216 LYS B CA 1
ATOM 4209 C C . LYS B 1 216 ? -54.019 -27.190 14.334 1.00 41.35 216 LYS B C 1
ATOM 4210 O O . LYS B 1 216 ? -53.976 -28.218 13.649 1.00 40.11 216 LYS B O 1
ATOM 4216 N N . ALA B 1 217 ? -53.098 -26.928 15.249 1.00 34.65 217 ALA B N 1
ATOM 4217 C CA . ALA B 1 217 ? -52.011 -27.857 15.520 1.00 33.34 217 ALA B CA 1
ATOM 4218 C C . ALA B 1 217 ? -52.259 -28.866 16.622 1.00 34.97 217 ALA B C 1
ATOM 4219 O O . ALA B 1 217 ? -51.348 -29.576 17.018 1.00 32.96 217 ALA B O 1
ATOM 4221 N N . ASP B 1 218 ? -53.469 -28.920 17.174 1.00 34.96 218 ASP B N 1
ATOM 4222 C CA . ASP B 1 218 ? -53.785 -29.897 18.210 1.00 40.11 218 ASP B CA 1
ATOM 4223 C C . ASP B 1 218 ? -52.961 -29.729 19.466 1.00 42.18 218 ASP B C 1
ATOM 4224 O O . ASP B 1 218 ? -52.599 -30.705 20.082 1.00 43.05 218 ASP B O 1
ATOM 4229 N N . ARG B 1 219 ? -52.663 -28.477 19.850 1.00 35.86 219 ARG B N 1
ATOM 4230 C CA . ARG B 1 219 ? -51.899 -28.212 21.057 1.00 33.60 219 ARG B CA 1
ATOM 4231 C C . ARG B 1 219 ? -52.731 -27.507 22.051 1.00 33.81 219 ARG B C 1
ATOM 4232 O O . ARG B 1 219 ? -53.649 -26.785 21.710 1.00 37.08 219 ARG B O 1
ATOM 4240 N N . ASP B 1 220 ? -52.295 -27.592 23.287 1.00 34.29 220 ASP B N 1
ATOM 4241 C CA . ASP B 1 220 ? -52.902 -26.850 24.364 1.00 35.82 220 ASP B CA 1
ATOM 4242 C C . ASP B 1 220 ? -52.286 -25.413 24.348 1.00 37.17 220 ASP B C 1
ATOM 4243 O O . ASP B 1 220 ? -51.094 -25.243 24.615 1.00 37.63 220 ASP B O 1
ATOM 4248 N N . VAL B 1 221 ? -53.111 -24.417 24.042 1.00 37.14 221 VAL B N 1
ATOM 4249 C CA . VAL B 1 221 ? -52.695 -23.037 23.993 1.00 33.44 221 VAL B CA 1
ATOM 4250 C C . VAL B 1 221 ? -52.085 -22.542 25.319 1.00 33.55 221 VAL B C 1
ATOM 4251 O O . VAL B 1 221 ? -51.178 -21.678 25.325 1.00 29.53 221 VAL B O 1
ATOM 4255 N N . ALA B 1 222 ? -52.488 -23.112 26.433 1.00 32.49 222 ALA B N 1
ATOM 4256 C CA . ALA B 1 222 ? -51.974 -22.695 27.722 1.00 35.08 222 ALA B CA 1
ATOM 4257 C C . ALA B 1 222 ? -50.460 -22.948 27.857 1.00 33.07 222 ALA B C 1
ATOM 4258 O O . ALA B 1 222 ? -49.820 -22.287 28.648 1.00 37.39 222 ALA B O 1
ATOM 4260 N N . GLU B 1 223 ? -49.888 -23.863 27.098 1.00 33.46 223 GLU B N 1
ATOM 4261 C CA . GLU B 1 223 ? -48.462 -24.180 27.171 1.00 38.81 223 GLU B CA 1
ATOM 4262 C C . GLU B 1 223 ? -47.596 -23.173 26.397 1.00 33.51 223 GLU B C 1
ATOM 4263 O O . GLU B 1 223 ? -46.374 -23.284 26.404 1.00 33.65 223 GLU B O 1
ATOM 4269 N N . ILE B 1 224 ? -48.221 -22.246 25.672 1.00 25.10 224 ILE B N 1
ATOM 4270 C CA . ILE B 1 224 ? -47.448 -21.241 24.926 1.00 23.81 224 ILE B CA 1
ATOM 4271 C C . ILE B 1 224 ? -47.251 -20.065 25.871 1.00 23.91 224 ILE B C 1
ATOM 4272 O O . ILE B 1 224 ? -48.195 -19.484 26.356 1.00 23.65 224 ILE B O 1
ATOM 4277 N N . ASP B 1 225 ? -45.997 -19.651 26.075 1.00 21.20 225 ASP B N 1
ATOM 4278 C CA . ASP B 1 225 ? -45.730 -18.500 26.933 1.00 21.70 225 ASP B CA 1
ATOM 4279 C C . ASP B 1 225 ? -46.066 -17.259 26.114 1.00 21.86 225 ASP B C 1
ATOM 4280 O O . ASP B 1 225 ? -45.639 -17.109 24.967 1.00 21.52 225 ASP B O 1
ATOM 4285 N N . LYS B 1 226 ? -46.892 -16.393 26.676 1.00 19.53 226 LYS B N 1
ATOM 4286 C CA . LYS B 1 226 ? -47.423 -15.241 25.934 1.00 20.70 226 LYS B CA 1
ATOM 4287 C C . LYS B 1 226 ? -46.832 -13.946 26.518 1.00 19.13 226 LYS B C 1
ATOM 4288 O O . LYS B 1 226 ? -47.238 -13.477 27.601 1.00 20.74 226 LYS B O 1
ATOM 4294 N N . MET B 1 227 ? -45.803 -13.480 25.831 1.00 18.68 227 MET B N 1
ATOM 4295 C CA . MET B 1 227 ? -44.957 -12.378 26.313 1.00 20.00 227 MET B CA 1
ATOM 4296 C C . MET B 1 227 ? -45.397 -11.063 25.674 1.00 18.38 227 MET B C 1
ATOM 4297 O O . MET B 1 227 ? -45.628 -10.999 24.476 1.00 18.05 227 MET B O 1
ATOM 4302 N N . ILE B 1 228 ? -45.470 -9.990 26.462 1.00 18.44 228 ILE B N 1
ATOM 4303 C CA . ILE B 1 228 ? -45.681 -8.683 25.966 1.00 18.83 228 ILE B CA 1
ATOM 4304 C C . ILE B 1 228 ? -44.629 -7.731 26.536 1.00 18.66 228 ILE B C 1
ATOM 4305 O O . ILE B 1 228 ? -44.396 -7.785 27.743 1.00 20.46 228 ILE B O 1
ATOM 4310 N N . GLU B 1 229 ? -44.007 -6.984 25.653 1.00 18.67 229 GLU B N 1
ATOM 4311 C CA . GLU B 1 229 ? -43.088 -5.869 26.053 1.00 18.54 229 GLU B CA 1
ATOM 4312 C C . GLU B 1 229 ? -43.933 -4.642 26.342 1.00 19.23 229 GLU B C 1
ATOM 4313 O O . GLU B 1 229 ? -44.606 -4.134 25.426 1.00 19.97 229 GLU B O 1
ATOM 4319 N N . ILE B 1 230 ? -43.865 -4.168 27.574 1.00 19.44 230 ILE B N 1
ATOM 4320 C CA . ILE B 1 230 ? -44.630 -3.020 28.011 1.00 21.00 230 ILE B CA 1
ATOM 4321 C C . ILE B 1 230 ? -43.725 -1.847 28.265 1.00 19.55 230 ILE B C 1
ATOM 4322 O O . ILE B 1 230 ? -42.825 -1.910 29.118 1.00 18.72 230 ILE B O 1
ATOM 4327 N N . LYS B 1 231 ? -43.861 -0.812 27.447 1.00 20.12 231 LYS B N 1
ATOM 4328 C CA . LYS B 1 231 ? -43.130 0.450 27.611 1.00 20.64 231 LYS B CA 1
ATOM 4329 C C . LYS B 1 231 ? -43.754 1.280 28.723 1.00 21.16 231 LYS B C 1
ATOM 4330 O O . LYS B 1 231 ? -44.971 1.613 28.689 1.00 20.39 231 LYS B O 1
ATOM 4336 N N . ILE B 1 232 ? -42.915 1.546 29.736 1.00 18.55 232 ILE B N 1
ATOM 4337 C CA . ILE B 1 232 ? -43.390 2.145 30.977 1.00 18.31 232 ILE B CA 1
ATOM 4338 C C . ILE B 1 232 ? -42.307 3.049 31.550 1.00 19.45 232 ILE B C 1
ATOM 4339 O O . ILE B 1 232 ? -41.148 2.679 31.700 1.00 19.87 232 ILE B O 1
ATOM 4344 N N . SER B 1 233 ? -42.701 4.326 31.791 1.00 18.53 233 SER B N 1
ATOM 4345 C CA . SER B 1 233 ? -41.869 5.230 32.589 1.00 17.86 233 SER B CA 1
ATOM 4346 C C . SER B 1 233 ? -42.574 5.385 33.908 1.00 19.49 233 SER B C 1
ATOM 4347 O O . SER B 1 233 ? -43.580 6.077 34.004 1.00 19.99 233 SER B O 1
ATOM 4350 N N . TYR B 1 234 ? -42.054 4.760 34.961 1.00 18.03 234 TYR B N 1
ATOM 4351 C CA . TYR B 1 234 ? -42.594 4.873 36.280 1.00 18.95 234 TYR B CA 1
ATOM 4352 C C . TYR B 1 234 ? -41.512 5.519 37.123 1.00 19.53 234 TYR B C 1
ATOM 4353 O O . TYR B 1 234 ? -40.367 5.008 37.163 1.00 20.38 234 TYR B O 1
ATOM 4362 N N . ASP B 1 235 ? -41.932 6.504 37.928 1.00 19.26 235 ASP B N 1
ATOM 4363 C CA . ASP B 1 235 ? -41.020 7.138 38.921 1.00 18.13 235 ASP B CA 1
ATOM 4364 C C . ASP B 1 235 ? -41.946 7.823 39.901 1.00 20.32 235 ASP B C 1
ATOM 4365 O O . ASP B 1 235 ? -42.887 8.504 39.455 1.00 21.03 235 ASP B O 1
ATOM 4370 N N . THR B 1 236 ? -41.655 7.714 41.178 1.00 19.21 236 THR B N 1
ATOM 4371 C CA . THR B 1 236 ? -42.485 8.457 42.168 1.00 20.84 236 THR B CA 1
ATOM 4372 C C . THR B 1 236 ? -42.338 9.947 42.070 1.00 20.36 236 THR B C 1
ATOM 4373 O O . THR B 1 236 ? -43.209 10.690 42.620 1.00 21.04 236 THR B O 1
ATOM 4377 N N . ASP B 1 237 ? -41.279 10.446 41.444 1.00 20.45 237 ASP B N 1
ATOM 4378 C CA . ASP B 1 237 ? -41.098 11.851 41.254 1.00 22.75 237 ASP B CA 1
ATOM 4379 C C . ASP B 1 237 ? -41.822 12.203 39.939 1.00 26.83 237 ASP B C 1
ATOM 4380 O O . ASP B 1 237 ? -41.403 11.706 38.890 1.00 27.26 237 ASP B O 1
ATOM 4385 N N . PRO B 1 238 ? -42.861 13.094 40.012 1.00 28.91 238 PRO B N 1
ATOM 4386 C CA . PRO B 1 238 ? -43.655 13.230 38.810 1.00 34.34 238 PRO B CA 1
ATOM 4387 C C . PRO B 1 238 ? -42.861 13.786 37.681 1.00 35.55 238 PRO B C 1
ATOM 4388 O O . PRO B 1 238 ? -42.960 13.289 36.559 1.00 40.46 238 PRO B O 1
ATOM 4392 N N . GLU B 1 239 ? -41.952 14.737 37.985 1.00 26.07 239 GLU B N 1
ATOM 4393 C CA . GLU B 1 239 ? -41.156 15.269 36.958 1.00 25.12 239 GLU B CA 1
ATOM 4394 C C . GLU B 1 239 ? -40.208 14.277 36.334 1.00 29.43 239 GLU B C 1
ATOM 4395 O O . GLU B 1 239 ? -40.118 14.251 35.125 1.00 31.43 239 GLU B O 1
ATOM 4401 N N . LEU B 1 240 ? -39.490 13.459 37.135 1.00 26.28 240 LEU B N 1
ATOM 4402 C CA . LEU B 1 240 ? -38.576 12.458 36.557 1.00 24.68 240 LEU B CA 1
ATOM 4403 C C . LEU B 1 240 ? -39.312 11.369 35.680 1.00 26.05 240 LEU B C 1
ATOM 4404 O O . LEU B 1 240 ? -38.817 11.023 34.641 1.00 27.43 240 LEU B O 1
ATOM 4409 N N . ALA B 1 241 ? -40.504 11.011 36.061 1.00 25.11 241 ALA B N 1
ATOM 4410 C CA . ALA B 1 241 ? -41.360 10.005 35.323 1.00 23.77 241 ALA B CA 1
ATOM 4411 C C . ALA B 1 241 ? -41.576 10.513 33.929 1.00 29.52 241 ALA B C 1
ATOM 4412 O O . ALA B 1 241 ? -41.284 9.849 32.927 1.00 29.80 241 ALA B O 1
ATOM 4414 N N . LEU B 1 242 ? -41.987 11.778 33.854 1.00 25.50 242 LEU B N 1
ATOM 4415 C CA . LEU B 1 242 ? -42.143 12.369 32.531 1.00 27.73 242 LEU B CA 1
ATOM 4416 C C . LEU B 1 242 ? -40.819 12.581 31.841 1.00 24.27 242 LEU B C 1
ATOM 4417 O O . LEU B 1 242 ? -40.645 12.223 30.676 1.00 29.96 242 LEU B O 1
ATOM 4422 N N . GLU B 1 243 ? -39.817 13.135 32.524 1.00 30.06 243 GLU B N 1
ATOM 4423 C CA . GLU B 1 243 ? -38.593 13.536 31.867 1.00 27.20 243 GLU B CA 1
ATOM 4424 C C . GLU B 1 243 ? -37.763 12.341 31.334 1.00 31.19 243 GLU B C 1
ATOM 4425 O O . GLU B 1 243 ? -37.016 12.424 30.325 1.00 31.00 243 GLU B O 1
ATOM 4431 N N . ASN B 1 244 ? -37.926 11.204 31.989 1.00 30.40 244 ASN B N 1
ATOM 4432 C CA . ASN B 1 244 ? -37.235 9.982 31.519 1.00 29.01 244 ASN B CA 1
ATOM 4433 C C . ASN B 1 244 ? -37.685 9.560 30.119 1.00 29.98 244 ASN B C 1
ATOM 4434 O O . ASN B 1 244 ? -36.951 8.953 29.359 1.00 28.48 244 ASN B O 1
ATOM 4439 N N . THR B 1 245 ? -38.892 9.885 29.714 1.00 26.86 245 THR B N 1
ATOM 4440 C CA . THR B 1 245 ? -39.330 9.537 28.347 1.00 29.69 245 THR B CA 1
ATOM 4441 C C . THR B 1 245 ? -38.616 10.317 27.229 1.00 34.38 245 THR B C 1
ATOM 4442 O O . THR B 1 245 ? -38.653 9.918 26.061 1.00 31.40 245 THR B O 1
ATOM 4446 N N . ARG B 1 246 ? -37.960 11.431 27.562 1.00 38.84 246 ARG B N 1
ATOM 4447 C CA . ARG B 1 246 ? -37.372 12.273 26.508 1.00 44.43 246 ARG B CA 1
ATOM 4448 C C . ARG B 1 246 ? -36.227 11.539 25.756 1.00 48.51 246 ARG B C 1
ATOM 4449 O O . ARG B 1 246 ? -35.916 11.882 24.613 1.00 53.27 246 ARG B O 1
ATOM 4457 N N . PHE B 1 247 ? -35.656 10.483 26.331 1.00 46.22 247 PHE B N 1
ATOM 4458 C CA . PHE B 1 247 ? -34.812 9.556 25.538 1.00 48.05 247 PHE B CA 1
ATOM 4459 C C . PHE B 1 247 ? -35.453 8.835 24.343 1.00 46.88 247 PHE B C 1
ATOM 4460 O O . PHE B 1 247 ? -34.760 8.515 23.366 1.00 47.21 247 PHE B O 1
ATOM 4468 N N . TRP B 1 248 ? -36.750 8.532 24.446 1.00 42.74 248 TRP B N 1
ATOM 4469 C CA . TRP B 1 248 ? -37.530 7.950 23.348 1.00 42.27 248 TRP B CA 1
ATOM 4470 C C . TRP B 1 248 ? -38.105 8.985 22.339 1.00 40.24 248 TRP B C 1
ATOM 4471 O O . TRP B 1 248 ? -38.870 8.576 21.464 1.00 38.78 248 TRP B O 1
ATOM 4482 N N . ALA B 1 249 ? -37.789 10.279 22.498 1.00 44.66 249 ALA B N 1
ATOM 4483 C CA . ALA B 1 249 ? -37.952 11.286 21.393 1.00 49.24 249 ALA B CA 1
ATOM 4484 C C . ALA B 1 249 ? -39.343 11.347 20.727 1.00 50.72 249 ALA B C 1
ATOM 4485 O O . ALA B 1 249 ? -40.356 11.566 21.422 1.00 57.27 249 ALA B O 1
ATOM 4487 N N . ALA B 1 280 ? -53.694 5.009 20.056 1.00 52.23 280 ALA B N 1
ATOM 4488 C CA . ALA B 1 280 ? -53.465 4.787 21.496 1.00 45.08 280 ALA B CA 1
ATOM 4489 C C . ALA B 1 280 ? -52.141 5.417 21.936 1.00 36.38 280 ALA B C 1
ATOM 4490 O O . ALA B 1 280 ? -51.305 5.780 21.115 1.00 40.47 280 ALA B O 1
ATOM 4492 N N . LYS B 1 281 ? -51.937 5.529 23.254 1.00 34.67 281 LYS B N 1
ATOM 4493 C CA . LYS B 1 281 ? -50.655 6.010 23.768 1.00 29.15 281 LYS B CA 1
ATOM 4494 C C . LYS B 1 281 ? -49.651 4.864 23.700 1.00 30.94 281 LYS B C 1
ATOM 4495 O O . LYS B 1 281 ? -49.990 3.769 24.097 1.00 33.12 281 LYS B O 1
ATOM 4501 N N . ARG B 1 282 ? -48.436 5.144 23.290 1.00 29.40 282 ARG B N 1
ATOM 4502 C CA . ARG B 1 282 ? -47.481 4.078 23.176 1.00 33.83 282 ARG B CA 1
ATOM 4503 C C . ARG B 1 282 ? -46.895 3.744 24.577 1.00 31.47 282 ARG B C 1
ATOM 4504 O O . ARG B 1 282 ? -46.529 2.584 24.829 1.00 28.27 282 ARG B O 1
ATOM 4512 N N . TRP B 1 283 ? -46.823 4.751 25.450 1.00 27.21 283 TRP B N 1
ATOM 4513 C CA . TRP B 1 283 ? -46.150 4.572 26.760 1.00 26.28 283 TRP B CA 1
ATOM 4514 C C . TRP B 1 283 ? -47.084 4.698 27.913 1.00 22.12 283 TRP B C 1
ATOM 4515 O O . TRP B 1 283 ? -47.988 5.461 27.881 1.00 24.34 283 TRP B O 1
ATOM 4526 N N . ILE B 1 284 ? -46.849 3.942 28.995 1.00 20.53 284 ILE B N 1
ATOM 4527 C CA . ILE B 1 284 ? -47.395 4.241 30.319 1.00 20.51 284 ILE B CA 1
ATOM 4528 C C . ILE B 1 284 ? -46.428 5.231 30.979 1.00 22.66 284 ILE B C 1
ATOM 4529 O O . ILE B 1 284 ? -45.208 5.023 30.996 1.00 23.23 284 ILE B O 1
ATOM 4534 N N . VAL B 1 285 ? -46.948 6.348 31.470 1.00 20.40 285 VAL B N 1
ATOM 4535 C CA . VAL B 1 285 ? -46.161 7.346 32.123 1.00 22.96 285 VAL B CA 1
ATOM 4536 C C . VAL B 1 285 ? -46.854 7.635 33.398 1.00 27.22 285 VAL B C 1
ATOM 4537 O O . VAL B 1 285 ? -48.020 8.172 33.443 1.00 31.60 285 VAL B O 1
ATOM 4541 N N . ALA B 1 286 ? -46.201 7.317 34.514 1.00 20.63 286 ALA B N 1
ATOM 4542 C CA . ALA B 1 286 ? -46.927 7.335 35.759 1.00 21.05 286 ALA B CA 1
ATOM 4543 C C . ALA B 1 286 ? -45.995 7.639 36.915 1.00 23.19 286 ALA B C 1
ATOM 4544 O O . ALA B 1 286 ? -44.873 7.122 36.948 1.00 20.78 286 ALA B O 1
ATOM 4546 N N . SER B 1 287 ? -46.533 8.353 37.899 1.00 21.85 287 SER B N 1
ATOM 4547 C CA . SER B 1 287 ? -45.852 8.458 39.191 1.00 20.49 287 SER B CA 1
ATOM 4548 C C . SER B 1 287 ? -46.625 7.877 40.346 1.00 23.04 287 SER B C 1
ATOM 4549 O O . SER B 1 287 ? -46.090 7.774 41.509 1.00 25.11 287 SER B O 1
ATOM 4552 N N . ASP B 1 288 ? -47.841 7.370 40.112 1.00 19.63 288 ASP B N 1
ATOM 4553 C CA . ASP B 1 288 ? -48.603 6.689 41.089 1.00 20.76 288 ASP B CA 1
ATOM 4554 C C . ASP B 1 288 ? -48.658 5.185 40.809 1.00 21.88 288 ASP B C 1
ATOM 4555 O O . ASP B 1 288 ? -49.036 4.760 39.706 1.00 21.96 288 ASP B O 1
ATOM 4560 N N . PRO B 1 289 ? -48.228 4.361 41.746 1.00 18.81 289 PRO B N 1
ATOM 4561 C CA . PRO B 1 289 ? -48.103 2.940 41.426 1.00 20.89 289 PRO B CA 1
ATOM 4562 C C . PRO B 1 289 ? -49.442 2.259 41.147 1.00 21.38 289 PRO B C 1
ATOM 4563 O O . PRO B 1 289 ? -49.477 1.318 40.387 1.00 21.00 289 PRO B O 1
ATOM 4567 N N . ASP B 1 290 ? -50.538 2.685 41.800 1.00 22.55 290 ASP B N 1
ATOM 4568 C CA . ASP B 1 290 ? -51.834 2.096 41.422 1.00 22.43 290 ASP B CA 1
ATOM 4569 C C . ASP B 1 290 ? -52.289 2.485 40.056 1.00 22.55 290 ASP B C 1
ATOM 4570 O O . ASP B 1 290 ? -52.869 1.620 39.345 1.00 21.91 290 ASP B O 1
ATOM 4575 N N . GLU B 1 291 ? -52.030 3.694 39.621 1.00 20.27 291 GLU B N 1
ATOM 4576 C CA . GLU B 1 291 ? -52.378 4.092 38.225 1.00 23.44 291 GLU B CA 1
ATOM 4577 C C . GLU B 1 291 ? -51.536 3.255 37.243 1.00 23.17 291 GLU B C 1
ATOM 4578 O O . GLU B 1 291 ? -52.016 2.858 36.169 1.00 22.36 291 GLU B O 1
ATOM 4584 N N . ALA B 1 292 ? -50.241 3.107 37.530 1.00 22.05 292 ALA B N 1
ATOM 4585 C CA . ALA B 1 292 ? -49.372 2.284 36.668 1.00 22.09 292 ALA B CA 1
ATOM 4586 C C . ALA B 1 292 ? -49.946 0.870 36.565 1.00 21.05 292 ALA B C 1
ATOM 4587 O O . ALA B 1 292 ? -50.095 0.329 35.460 1.00 21.57 292 ALA B O 1
ATOM 4589 N N . VAL B 1 293 ? -50.290 0.263 37.666 1.00 21.18 293 VAL B N 1
ATOM 4590 C CA . VAL B 1 293 ? -50.794 -1.112 37.675 1.00 20.85 293 VAL B CA 1
ATOM 4591 C C . VAL B 1 293 ? -52.105 -1.189 36.916 1.00 22.82 293 VAL B C 1
ATOM 4592 O O . VAL B 1 293 ? -52.386 -2.159 36.205 1.00 21.78 293 VAL B O 1
ATOM 4596 N N . ALA B 1 294 ? -52.921 -0.166 37.065 1.00 22.85 294 ALA B N 1
ATOM 4597 C CA . ALA B 1 294 ? -54.181 -0.167 36.311 1.00 24.84 294 ALA B CA 1
ATOM 4598 C C . ALA B 1 294 ? -53.998 -0.163 34.844 1.00 24.34 294 ALA B C 1
ATOM 4599 O O . ALA B 1 294 ? -54.885 -0.608 34.096 1.00 25.64 294 ALA B O 1
ATOM 4601 N N . GLN B 1 295 ? -52.934 0.424 34.365 1.00 21.72 295 GLN B N 1
ATOM 4602 C CA . GLN B 1 295 ? -52.607 0.533 32.945 1.00 21.52 295 GLN B CA 1
ATOM 4603 C C . GLN B 1 295 ? -51.955 -0.784 32.425 1.00 21.70 295 GLN B C 1
ATOM 4604 O O . GLN B 1 295 ? -51.933 -1.031 31.243 1.00 23.13 295 GLN B O 1
ATOM 4610 N N . ILE B 1 296 ? -51.331 -1.535 33.320 1.00 20.57 296 ILE B N 1
ATOM 4611 C CA . ILE B 1 296 ? -50.755 -2.818 32.989 1.00 20.34 296 ILE B CA 1
ATOM 4612 C C . ILE B 1 296 ? -51.805 -3.935 33.008 1.00 23.94 296 ILE B C 1
ATOM 4613 O O . ILE B 1 296 ? -51.789 -4.808 32.118 1.00 21.42 296 ILE B O 1
ATOM 4618 N N . ARG B 1 297 ? -52.744 -3.912 33.982 1.00 23.81 297 ARG B N 1
ATOM 4619 C CA . ARG B 1 297 ? -53.747 -4.956 34.171 1.00 25.68 297 ARG B CA 1
ATOM 4620 C C . ARG B 1 297 ? -54.465 -5.422 32.869 1.00 25.05 297 ARG B C 1
ATOM 4621 O O . ARG B 1 297 ? -54.633 -6.629 32.724 1.00 26.31 297 ARG B O 1
ATOM 4629 N N . PRO B 1 298 ? -54.830 -4.520 31.964 1.00 24.28 298 PRO B N 1
ATOM 4630 C CA . PRO B 1 298 ? -55.553 -4.957 30.780 1.00 25.54 298 PRO B CA 1
ATOM 4631 C C . PRO B 1 298 ? -54.803 -5.985 29.933 1.00 27.16 298 PRO B C 1
ATOM 4632 O O . PRO B 1 298 ? -55.401 -6.829 29.280 1.00 24.03 298 PRO B O 1
ATOM 4636 N N . TYR B 1 299 ? -53.489 -5.912 29.910 1.00 23.53 299 TYR B N 1
ATOM 4637 C CA . TYR B 1 299 ? -52.716 -6.934 29.206 1.00 22.08 299 TYR B CA 1
ATOM 4638 C C . TYR B 1 299 ? -52.859 -8.278 29.862 1.00 22.17 299 TYR B C 1
ATOM 4639 O O . TYR B 1 299 ? -52.937 -9.314 29.136 1.00 21.30 299 TYR B O 1
ATOM 4648 N N . LEU B 1 300 ? -52.849 -8.346 31.217 1.00 21.85 300 LEU B N 1
ATOM 4649 C CA . LEU B 1 300 ? -53.027 -9.600 31.886 1.00 22.46 300 LEU B CA 1
ATOM 4650 C C . LEU B 1 300 ? -54.429 -10.136 31.635 1.00 24.89 300 LEU B C 1
ATOM 4651 O O . LEU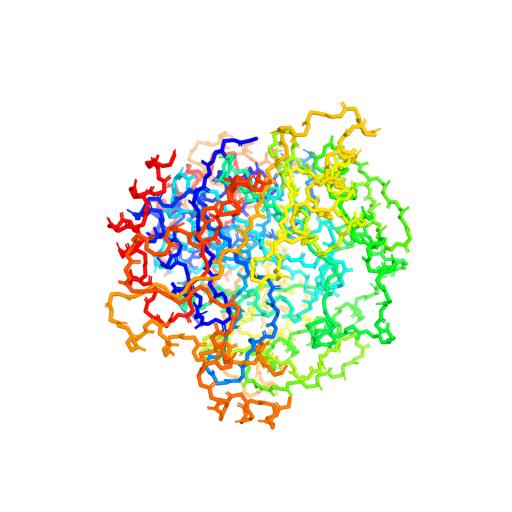 B 1 300 ? -54.620 -11.337 31.370 1.00 24.64 300 LEU B O 1
ATOM 4656 N N . ASP B 1 301 ? -55.396 -9.225 31.620 1.00 25.59 301 ASP B N 1
ATOM 4657 C CA . ASP B 1 301 ? -56.784 -9.670 31.414 1.00 27.59 301 ASP B CA 1
ATOM 4658 C C . ASP B 1 301 ? -56.986 -10.191 29.988 1.00 27.35 301 ASP B C 1
ATOM 4659 O O . ASP B 1 301 ? -57.830 -11.046 29.798 1.00 28.61 301 ASP B O 1
ATOM 4664 N N . ALA B 1 302 ? -56.239 -9.714 29.014 1.00 24.06 302 ALA B N 1
ATOM 4665 C CA . ALA B 1 302 ? -56.256 -10.193 27.641 1.00 25.13 302 ALA B CA 1
ATOM 4666 C C . ALA B 1 302 ? -55.591 -11.566 27.446 1.00 26.79 302 ALA B C 1
ATOM 4667 O O . ALA B 1 302 ? -55.687 -12.164 26.368 1.00 27.17 302 ALA B O 1
ATOM 4669 N N . GLY B 1 303 ? -54.931 -12.050 28.465 1.00 23.94 303 GLY B N 1
ATOM 4670 C CA . GLY B 1 303 ? -54.306 -13.371 28.496 1.00 28.89 303 GLY B CA 1
ATOM 4671 C C . GLY B 1 303 ? -52.806 -13.405 28.267 1.00 28.42 303 GLY B C 1
ATOM 4672 O O . GLY B 1 303 ? -52.229 -14.491 28.142 1.00 27.88 303 GLY B O 1
ATOM 4673 N N . LEU B 1 304 ? -52.169 -12.230 28.204 1.00 25.23 304 LEU B N 1
ATOM 4674 C CA . LEU B 1 304 ? -50.705 -12.194 28.201 1.00 22.59 304 LEU B CA 1
ATOM 4675 C C . LEU B 1 304 ? -50.256 -12.527 29.604 1.00 24.22 304 LEU B C 1
ATOM 4676 O O . LEU B 1 304 ? -50.757 -11.960 30.576 1.00 30.17 304 LEU B O 1
ATOM 4681 N N . ASN B 1 305 ? -49.352 -13.449 29.763 1.00 19.48 305 ASN B N 1
ATOM 4682 C CA . ASN B 1 305 ? -48.991 -13.887 31.094 1.00 21.56 305 ASN B CA 1
ATOM 4683 C C . ASN B 1 305 ? -47.570 -13.491 31.457 1.00 22.15 305 ASN B C 1
ATOM 4684 O O . ASN B 1 305 ? -47.237 -13.520 32.609 1.00 22.87 305 ASN B O 1
ATOM 4689 N N . HIS B 1 306 ? -46.758 -13.136 30.444 1.00 19.76 306 HIS B N 1
ATOM 4690 C CA . HIS B 1 306 ? -45.348 -12.910 30.698 1.00 20.15 306 HIS B CA 1
ATOM 4691 C C . HIS B 1 306 ? -45.098 -11.419 30.310 1.00 19.58 306 HIS B C 1
ATOM 4692 O O . HIS B 1 306 ? -44.967 -11.049 29.155 1.00 18.57 306 HIS B O 1
ATOM 4699 N N . LEU B 1 307 ? -45.134 -10.568 31.354 1.00 17.91 307 LEU B N 1
ATOM 4700 C CA . LEU B 1 307 ? -45.008 -9.113 31.145 1.00 19.25 307 LEU B CA 1
ATOM 4701 C C . LEU B 1 307 ? -43.556 -8.714 31.249 1.00 18.94 307 LEU B C 1
ATOM 4702 O O . LEU B 1 307 ? -42.953 -8.888 32.304 1.00 20.36 307 LEU B O 1
ATOM 4707 N N . VAL B 1 308 ? -43.031 -8.107 30.189 1.00 17.39 308 VAL B N 1
ATOM 4708 C CA . VAL B 1 308 ? -41.632 -7.690 30.160 1.00 18.76 308 VAL B CA 1
ATOM 4709 C C . VAL B 1 308 ? -41.597 -6.207 30.092 1.00 18.85 308 VAL B C 1
ATOM 4710 O O . VAL B 1 308 ? -42.109 -5.595 29.164 1.00 19.82 308 VAL B O 1
ATOM 4714 N N . PHE B 1 309 ? -40.970 -5.584 31.072 1.00 16.43 309 PHE B N 1
ATOM 4715 C CA . PHE B 1 309 ? -41.041 -4.110 31.162 1.00 15.85 309 PHE B CA 1
ATOM 4716 C C . PHE B 1 309 ? -39.837 -3.462 30.574 1.00 16.84 309 PHE B C 1
ATOM 4717 O O . PHE B 1 309 ? -38.704 -3.838 30.862 1.00 17.79 309 PHE B O 1
ATOM 4725 N N . HIS B 1 310 ? -40.060 -2.454 29.770 1.00 17.10 310 HIS B N 1
ATOM 4726 C CA . HIS B 1 310 ? -39.045 -1.689 29.085 1.00 17.58 310 HIS B CA 1
ATOM 4727 C C . HIS B 1 310 ? -39.225 -0.225 29.504 1.00 21.47 310 HIS B C 1
ATOM 4728 O O . HIS B 1 310 ? -40.239 0.395 29.198 1.00 17.88 310 HIS B O 1
ATOM 4735 N N . ALA B 1 311 ? -38.225 0.319 30.172 1.00 19.56 311 ALA B N 1
ATOM 4736 C CA . ALA B 1 311 ? -38.261 1.650 30.774 1.00 21.05 311 ALA B CA 1
ATOM 4737 C C . ALA B 1 311 ? -37.261 2.541 30.090 1.00 20.51 311 ALA B C 1
ATOM 4738 O O . ALA B 1 311 ? -36.189 2.128 29.666 1.00 19.69 311 ALA B O 1
ATOM 4740 N N . PRO B 1 312 ? -37.570 3.846 29.941 1.00 20.40 312 PRO B N 1
ATOM 4741 C CA . PRO B 1 312 ? -36.710 4.779 29.191 1.00 23.11 312 PRO B CA 1
ATOM 4742 C C . PRO B 1 312 ? -35.638 5.452 29.957 1.00 25.45 312 PRO B C 1
ATOM 4743 O O . PRO B 1 312 ? -34.654 5.975 29.390 1.00 27.92 312 PRO B O 1
ATOM 4747 N N . GLY B 1 313 ? -35.759 5.556 31.240 1.00 22.18 313 GLY B N 1
ATOM 4748 C CA . GLY B 1 313 ? -34.733 6.398 31.865 1.00 28.69 313 GLY B CA 1
ATOM 4749 C C . GLY B 1 313 ? -33.256 5.936 31.824 1.00 28.56 313 GLY B C 1
ATOM 4750 O O . GLY B 1 313 ? -32.979 4.713 31.757 1.00 26.94 313 GLY B O 1
ATOM 4751 N N . HIS B 1 314 ? -32.291 6.837 32.003 1.00 26.66 314 HIS B N 1
ATOM 4752 C CA . HIS B 1 314 ? -30.920 6.394 32.124 1.00 25.81 314 HIS B CA 1
ATOM 4753 C C . HIS B 1 314 ? -30.719 5.610 33.429 1.00 26.32 314 HIS B C 1
ATOM 4754 O O . HIS B 1 314 ? -29.877 4.720 33.520 1.00 24.19 314 HIS B O 1
ATOM 4761 N N . ASP B 1 315 ? -31.497 5.932 34.448 1.00 20.66 315 ASP B N 1
ATOM 4762 C CA . ASP B 1 315 ? -31.321 5.292 35.738 1.00 19.15 315 ASP B CA 1
ATOM 4763 C C . ASP B 1 315 ? -32.183 4.009 35.784 1.00 18.92 315 ASP B C 1
ATOM 4764 O O . ASP B 1 315 ? -33.227 3.905 36.430 1.00 18.45 315 ASP B O 1
ATOM 4769 N N . GLN B 1 316 ? -31.671 3.002 35.121 1.00 16.93 316 GLN B N 1
ATOM 4770 C CA . GLN B 1 316 ? -32.358 1.705 35.117 1.00 17.11 316 GLN B CA 1
ATOM 4771 C C . GLN B 1 316 ? -32.303 0.968 36.416 1.00 15.48 316 GLN B C 1
ATOM 4772 O O . GLN B 1 316 ? -33.190 0.190 36.740 1.00 15.93 316 GLN B O 1
ATOM 4778 N N . LYS B 1 317 ? -31.253 1.198 37.224 1.00 17.02 317 LYS B N 1
ATOM 4779 C CA . LYS B 1 317 ? -31.178 0.579 38.519 1.00 17.45 317 LYS B CA 1
ATOM 4780 C C . LYS B 1 317 ? -32.346 1.089 39.370 1.00 16.32 317 LYS B C 1
ATOM 4781 O O . LYS B 1 317 ? -33.027 0.312 40.014 1.00 16.62 317 LYS B O 1
ATOM 4787 N N . ARG B 1 318 ? -32.603 2.375 39.279 1.00 16.74 318 ARG B N 1
ATOM 4788 C CA . ARG B 1 318 ? -33.754 2.946 40.023 1.00 16.28 318 ARG B CA 1
ATOM 4789 C C . ARG B 1 318 ? -35.072 2.306 39.532 1.00 14.90 318 ARG B C 1
ATOM 4790 O O . ARG B 1 318 ? -35.931 1.935 40.321 1.00 16.07 318 ARG B O 1
ATOM 4798 N N . PHE B 1 319 ? -35.208 2.152 38.189 1.00 14.75 319 PHE B N 1
ATOM 4799 C CA . PHE B 1 319 ? -36.412 1.481 37.719 1.00 15.84 319 PHE B CA 1
ATOM 4800 C C . PHE B 1 319 ? -36.611 0.098 38.304 1.00 15.31 319 PHE B C 1
ATOM 4801 O O . PHE B 1 319 ? -37.679 -0.287 38.721 1.00 14.85 319 PHE B O 1
ATOM 4809 N N . LEU B 1 320 ? -35.546 -0.710 38.280 1.00 14.51 320 LEU B N 1
ATOM 4810 C CA . LEU B 1 320 ? -35.627 -2.048 38.823 1.00 15.76 320 LEU B CA 1
ATOM 4811 C C . LEU B 1 320 ? -35.969 -2.030 40.328 1.00 16.04 320 LEU B C 1
ATOM 4812 O O . LEU B 1 320 ? -36.769 -2.830 40.797 1.00 16.26 320 LEU B O 1
ATOM 4817 N N . GLU B 1 321 ? -35.365 -1.091 41.046 1.00 15.53 321 GLU B N 1
ATOM 4818 C CA . GLU B 1 321 ? -35.693 -0.951 42.490 1.00 16.54 321 GLU B CA 1
ATOM 4819 C C . GLU B 1 321 ? -37.140 -0.518 42.712 1.00 16.76 321 GLU B C 1
ATOM 4820 O O . GLU B 1 321 ? -37.820 -1.154 43.549 1.00 17.52 321 GLU B O 1
ATOM 4826 N N . LEU B 1 322 ? -37.614 0.439 41.921 1.00 16.74 322 LEU B N 1
ATOM 4827 C CA . LEU B 1 322 ? -38.972 0.911 42.113 1.00 16.46 322 LEU B CA 1
ATOM 4828 C C . LEU B 1 322 ? -39.994 -0.160 41.651 1.00 17.62 322 LEU B C 1
ATOM 4829 O O . LEU B 1 322 ? -41.072 -0.320 42.232 1.00 17.00 322 LEU B O 1
ATOM 4834 N N . PHE B 1 323 ? -39.664 -0.889 40.583 1.00 15.62 323 PHE B N 1
ATOM 4835 C CA . PHE B 1 323 ? -40.532 -1.969 40.130 1.00 15.64 323 PHE B CA 1
ATOM 4836 C C . PHE B 1 323 ? -40.746 -2.977 41.220 1.00 17.74 323 PHE B C 1
ATOM 4837 O O . PHE B 1 323 ? -41.881 -3.344 41.554 1.00 16.13 323 PHE B O 1
ATOM 4845 N N . GLN B 1 324 ? -39.636 -3.468 41.779 1.00 15.77 324 GLN B N 1
ATOM 4846 C CA . GLN B 1 324 ? -39.709 -4.419 42.830 1.00 15.39 324 GLN B CA 1
ATOM 4847 C C . GLN B 1 324 ? -40.471 -3.834 44.047 1.00 18.42 324 GLN B C 1
ATOM 4848 O O . GLN B 1 324 ? -41.250 -4.542 44.678 1.00 18.39 324 GLN B O 1
ATOM 4854 N N . ARG B 1 325 ? -40.174 -2.609 44.403 1.00 17.19 325 ARG B N 1
ATOM 4855 C CA . ARG B 1 325 ? -40.779 -2.082 45.663 1.00 18.45 325 ARG B CA 1
ATOM 4856 C C . ARG B 1 325 ? -42.264 -1.798 45.506 1.00 18.94 325 ARG B C 1
ATOM 4857 O O . ARG B 1 325 ? -43.055 -2.066 46.416 1.00 19.81 325 ARG B O 1
ATOM 4865 N N . ASP B 1 326 ? -42.631 -1.155 44.403 1.00 17.61 326 ASP B N 1
ATOM 4866 C CA . ASP B 1 326 ? -43.952 -0.541 44.245 1.00 17.55 326 ASP B CA 1
ATOM 4867 C C . ASP B 1 326 ? -44.859 -1.302 43.297 1.00 18.21 326 ASP B C 1
ATOM 4868 O O . ASP B 1 326 ? -46.084 -1.341 43.522 1.00 20.54 326 ASP B O 1
ATOM 4873 N N . LEU B 1 327 ? -44.311 -1.848 42.215 1.00 16.93 327 LEU B N 1
ATOM 4874 C CA . LEU B 1 327 ? -45.209 -2.368 41.139 1.00 17.87 327 LEU B CA 1
ATOM 4875 C C . LEU B 1 327 ? -45.439 -3.825 41.286 1.00 19.40 327 LEU B C 1
ATOM 4876 O O . LEU B 1 327 ? -46.586 -4.313 41.207 1.00 19.91 327 LEU B O 1
ATOM 4881 N N . ALA B 1 328 ? -44.386 -4.622 41.476 1.00 18.15 328 ALA B N 1
ATOM 4882 C CA . ALA B 1 328 ? -44.527 -6.068 41.538 1.00 18.06 328 ALA B CA 1
ATOM 4883 C C . ALA B 1 328 ? -45.528 -6.501 42.647 1.00 19.40 328 ALA B C 1
ATOM 4884 O O . ALA B 1 328 ? -46.329 -7.353 42.376 1.00 20.80 328 ALA B O 1
ATOM 4886 N N . PRO B 1 329 ? -45.467 -5.908 43.845 1.00 19.10 329 PRO B N 1
ATOM 4887 C CA . PRO B 1 329 ? -46.414 -6.411 44.849 1.00 20.49 329 PRO B CA 1
ATOM 4888 C C . PRO B 1 329 ? -47.867 -6.140 44.503 1.00 22.99 329 PRO B C 1
ATOM 4889 O O . PRO B 1 329 ? -48.755 -7.018 44.764 1.00 25.11 329 PRO B O 1
ATOM 4893 N N . ARG B 1 330 ? -48.122 -5.013 43.926 1.00 19.85 330 ARG B N 1
ATOM 4894 C CA . ARG B 1 330 ? -49.457 -4.603 43.441 1.00 21.06 330 ARG B CA 1
ATOM 4895 C C . ARG B 1 330 ? -49.900 -5.502 42.284 1.00 24.21 330 ARG B C 1
ATOM 4896 O O . ARG B 1 330 ? -51.085 -5.853 42.191 1.00 26.05 330 ARG B O 1
ATOM 4904 N N . LEU B 1 331 ? -48.978 -5.935 41.432 1.00 21.67 331 LEU B N 1
ATOM 4905 C CA . LEU B 1 331 ? -49.382 -6.785 40.298 1.00 21.76 331 LEU B CA 1
ATOM 4906 C C . LEU B 1 331 ? -49.686 -8.175 40.791 1.00 22.40 331 LEU B C 1
ATOM 4907 O O . LEU B 1 331 ? -50.610 -8.808 40.289 1.00 26.41 331 LEU B O 1
ATOM 4912 N N . ARG B 1 332 ? -48.926 -8.695 41.718 1.00 25.60 332 ARG B N 1
ATOM 4913 C CA . ARG B 1 332 ? -49.209 -10.007 42.255 1.00 28.51 332 ARG B CA 1
ATOM 4914 C C . ARG B 1 332 ? -50.501 -10.002 43.014 1.00 34.41 332 ARG B C 1
ATOM 4915 O O . ARG B 1 332 ? -51.145 -11.053 43.120 1.00 36.82 332 ARG B O 1
ATOM 4923 N N . GLY B 1 333 ? -50.864 -8.850 43.538 1.00 34.97 333 GLY B N 1
ATOM 4924 C CA . GLY B 1 333 ? -52.121 -8.663 44.281 1.00 41.85 333 GLY B CA 1
ATOM 4925 C C . GLY B 1 333 ? -53.375 -8.668 43.420 1.00 45.10 333 GLY B C 1
ATOM 4926 O O . GLY B 1 333 ? -54.472 -8.653 43.963 1.00 49.62 333 GLY B O 1
ATOM 4927 N N . LEU B 1 334 ? -53.254 -8.686 42.090 1.00 40.91 334 LEU B N 1
ATOM 4928 C CA . LEU B 1 334 ? -54.439 -8.717 41.223 1.00 45.97 334 LEU B CA 1
ATOM 4929 C C . LEU B 1 334 ? -55.125 -10.104 41.137 1.00 48.34 334 LEU B C 1
ATOM 4930 O O . LEU B 1 334 ? -54.512 -11.130 41.427 1.00 49.04 334 LEU B O 1
#

InterPro domains:
  IPR011251 Luciferase-like domain [PF00296] (9-305)
  IPR019944 F420-dependent glucose-6-phosphate dehydrogenase [MF_02123] (2-334)
  IPR019944 F420-dependent glucose-6-phosphate dehydrogenase [TIGR03554] (3-332)
  IPR019945 F420-dependent glucose-6-phosphate dehydrogenase-related [TIGR03557] (5-332)
  IPR036661 Luciferase-like domain superfamily [G3DSA:3.20.20.30] (1-333)
  IPR036661 Luciferase-like domain superfamily [SSF51679] (2-332)
  IPR050564 F420-dependent glucose-6-phosphate dehydrogenase/mer [PTHR43244] (3-332)